Protein AF-0000000084923982 (afdb_homodimer)

pLDDT: mean 96.02, std 6.89, range [36.91, 98.88]

InterPro domains:
  IPR001077 O-methyltransferase, C-terminal domain [PF00891] (127-311)
  IPR012967 Caffeic acid 3-O-methyltransferase-like, dimerisation domain [PF08100] (12-88)
  IPR016461 O-methyltransferase-like [PIRSF005739] (8-315)
  IPR016461 O-methyltransferase-like [PS51683] (12-332)
  IPR029063 S-adenosyl-L-methionine-dependent methyltransferase superfamily [G3DSA:3.40.50.150] (90-318)
  IPR029063 S-adenosyl-L-methionine-dependent methyltransferase superfamily [SSF53335] (96-322)
  IPR036388 Winged helix-like DNA-binding domain superfamily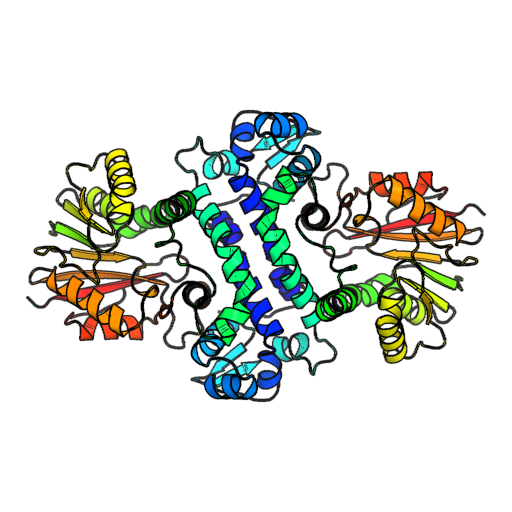 [G3DSA:1.10.10.10] (3-84)
  IPR036390 Winged helix DNA-binding domain superfamily [SSF46785] (10-88)

Nearest PDB structures (foldseek):
  7clf-assembly1_A  TM=9.119E-01  e=8.854E-27  Serratia marcescens
  2r3s-assembly1_B  TM=8.444E-01  e=5.922E-26  Nostoc punctiforme PCC 73102
  2r3s-assembly1_A  TM=8.348E-01  e=1.136E-25  Nostoc punctiforme PCC 73102
  7wdq-assembly2_D  TM=8.589E-01  e=1.491E-25  Nisaea denitrificans DSM 18348
  7wdq-assembly1_C  TM=7.984E-01  e=1.019E-25  Nisaea denitrificans DSM 18348

Radius of gyration: 28.27 Å; Cα contacts (8 Å, |Δi|>4): 1424; chains: 2; bounding box: 59×89×59 Å

Foldseek 3Di:
DPPDDDDPVNVVCVVPVCPLLVLLLVCLVLLLQQVQLVHKAALVVSCVVSVHDSVVSQVSQVSCVVVVQWPDDPRIIHGDPVCSQARHPVHPLHLSLLSNLVVVLVVLVVCLVVLVVVLAAPDAALCPDPDPSSNSSVLVNVVSVCVVFQLPVLLVDDPPPFAEEEAEQCQLVNNVLSNCVNPVRHAYEYEEAPVRQVSNCVSCVVSVNNVRYYYDHDDQQPDQDAADGQEYEAAADQQLDALVSSLSNLLSSQRRHDAFHKYKHKHLAAAPVLPDDPQQNVVQSSSSNHHGHGHHYHPVSVQVSNVVSQWPPWDWDPDDDPSNMTMIMTTHHD/DPPDDDDPVNVVCVVPVCPLLVLLLVCLVLLLQQVQLVHKAALVRSCVVSVHDSVVSQVSQVSCVVVVQWPDDPRIIHGDPVCSAARHPVHPLHLSLLSNLVVVLVVLVVCLVVLVVVLAAPDAALCPDPPPSSNSSVLVNVVSVCVVFQLPVLLVDDPPPFAEEEAEQCQLCNNVLSNCVNPVRHAYEYEEAPVRQVSNCVSCVVSPCNVRYYYDHDDLQPDQDAADGQEYEAAADQQLDALVSSLSNLLSSQRRHDAFHKYKHKHLAAAPVLPDDPQQNVVQSSSSNHHGHGHHYHPVSVQVSNVVSAWPPWDWDPDDDPSNMTMIMTTHHD

Solvent-accessible surface area (backbone atoms only — not comparable to full-atom values): 33152 Å² total; per-residue (Å²): 129,82,77,69,80,84,46,73,69,56,52,52,46,44,44,54,50,38,57,62,21,34,52,52,33,23,40,52,74,64,46,59,36,40,68,21,50,77,40,70,37,35,41,59,56,51,13,63,77,65,72,32,24,44,67,20,45,37,45,49,51,24,27,35,24,36,68,49,40,26,44,71,60,86,72,28,32,25,34,25,72,67,32,27,44,33,48,6,80,88,30,92,60,38,40,46,33,36,38,47,35,40,49,67,45,41,70,32,46,74,40,37,43,58,15,25,43,64,43,30,45,69,38,75,40,54,92,73,47,87,48,65,68,54,34,48,19,41,44,47,12,51,40,46,54,40,64,74,42,36,77,72,50,43,81,74,53,89,60,83,90,45,46,32,33,35,23,52,59,32,54,35,27,57,59,52,51,43,47,31,71,75,31,84,70,31,31,30,34,28,31,25,47,64,88,37,46,66,54,18,55,53,46,33,44,75,72,70,33,59,90,41,44,45,78,44,69,41,46,75,89,81,40,87,69,75,66,75,19,39,29,35,40,33,60,71,56,58,39,61,36,30,71,72,56,35,49,53,47,46,36,51,51,50,65,14,35,34,75,55,9,38,42,39,40,33,37,41,34,16,41,81,84,42,39,19,45,49,52,15,21,48,45,21,50,56,21,32,25,36,22,78,51,15,29,50,46,24,53,63,54,51,47,50,51,45,41,74,48,57,33,38,84,63,43,69,56,98,61,92,49,72,66,43,28,40,40,38,33,27,29,36,65,112,128,82,76,68,77,84,46,73,69,59,52,52,45,46,43,53,50,41,57,62,21,34,50,50,34,23,41,50,75,65,47,59,37,40,68,20,51,79,40,70,37,34,41,60,57,50,15,63,76,64,70,34,24,45,68,20,44,36,46,50,50,23,27,35,24,35,68,48,40,26,45,70,59,87,73,28,34,27,36,25,71,66,34,28,42,32,49,8,77,86,30,95,60,40,42,47,34,38,39,48,34,39,50,67,46,42,70,33,45,74,39,37,42,58,14,24,43,65,42,30,45,68,39,76,40,55,93,73,47,88,49,64,67,54,34,49,20,42,45,47,12,52,41,47,55,42,65,72,40,37,77,73,50,44,80,74,55,88,60,83,90,45,44,33,33,35,23,53,58,32,54,36,26,55,58,51,51,44,47,30,70,74,31,84,70,32,31,29,35,28,34,25,48,63,88,38,47,67,55,18,54,53,46,34,44,76,71,70,34,61,90,39,44,45,78,47,68,41,47,74,89,80,38,86,71,73,65,74,18,40,30,35,42,34,60,71,55,58,40,61,36,30,72,70,57,36,49,52,47,47,37,52,51,50,67,17,34,34,74,54,10,38,41,40,39,33,38,41,34,17,41,81,82,41,39,19,46,48,52,16,22,49,46,21,49,53,21,31,24,36,23,76,51,16,29,50,44,24,52,61,56,51,48,50,52,45,41,74,47,57,34,39,82,64,42,70,56,98,60,91,50,71,66,43,28,40,39,38,33,26,28,37,66,112

Organism: Geobacter metallireducens (strain ATCC 53774 / DSM 7210 / GS-15) (NCBI:txid269799)

Sequence (668 aa):
MEEKTWTPAELLQLSGGYWSACALHAAVALDVVTPLAGEALTAAEVAGRLAVDVRGVAMLLDALAAMALVHKREDRYEAAPFAARYLAKSSPEYLGYIIMHHHHLMAGWSQLDEAVRRGAPVRESASHGDDEGARENFLMGMFNLAMQSAPKVVPLIDLTGRKRLLDLGGGPGTWAIHFCLQNPGLDAIVYDLPTTRRFAEETVARFGLADRVGFVAGDFLENDTPKGFDVVWLSHILHAYGPDQCAVILEKAVRALEPGGLLLVQEFVLDDTRSGPLFPALFSLNMLVGTTAGQSYSEGELSSMMAAAGLRDVRRLPLELPNGAGIIAGTVRQMEEKTWTPAELLQLSGGYWSACALHAAVALDVVTPLAGEALTAAEVAGRLAVDVRGVAMLLDALAAMALVHKREDRYEAAPFAARYLAKSSPEYLGYIIMHHHHLMAGWSQLDEAVRRGAPVRESASHGDDEGARENFLMGMFNLAMQSAPKVVPLIDLTGRKRLLDLGGGPGTWAIHFCLQNPGLDAIVYDLPTTRRFAEETVARFGLADRVGFVAGDFLENDTPKGFDVVWLSHILHAYGPDQCAVILEKAVRALEPGGLLLVQEFVLDDTRSGPLFPALFSLNMLVGTTAGQSYSEGELSSMMAAAGLRDVRRLPLELPNGAGIIAGTVRQ

Secondary structure (DSSP, 8-state):
-------HHHHHHHHHTHHHHHHHHHHHHTT-HHHHHHS-EEHHHHHHHHT--HHHHHHHHHHHHHTTSEEEETTEEEE-HHHHHHH-TTSTT--HHHHHHHHHHHHHHTTHHHHHHHTS-SS--TTT-S-HHHHHHHHHHHHHHHHHHHHHHGGGS--TT--EEEEET-TT-HHHHHHHHH-TT-EEEEEE-GGGHHHHHHHHHHTT-TTTEEEEE--TTTSPPP--EEEEEEES-GGGS-HHHHHHHHHHHHHHEEEEEEEEEEEEEEPTTSS-SHHHHHHHHHHHHH-SS---EEHHHHHHHHHHTTEEEEEE-----GGGEEEEEEEE--/-------HHHHHHHHHTHHHHHHHHHHHHTT-HHHHHHS-EEHHHHHHHHT--HHHHHHHHHHHHHTTSEEEETTEEEE-HHHHHHH-TTSTT--HHHHHHHHHHHHHHTTHHHHHHHTS-SS--TTT-S-HHHHHHHHHHHHHHHHHHHHHHGGGS--TT--EEEEET-TT-HHHHHHHHH-TT-EEEEEE-GGGHHHHHHHHHHTT-TTTEEEEE--TTTSPPP--EEEEEEES-GGGS-HHHHHHHHHHHHHHEEEEEEEEEEEEEEPTTSS-SHHHHHHHHHHHHH-SS---EEHHHHHHHHHHTTEEEEEE-----GGGEEEEEEEE--

Structure (mmCIF, N/CA/C/O backbone):
data_AF-0000000084923982-model_v1
#
loop_
_entity.id
_entity.type
_entity.pdbx_description
1 polymer 'Helix-turn-helix SAM-dependent methyltransferase'
#
loop_
_atom_site.group_PDB
_atom_site.id
_atom_site.type_symbol
_atom_site.label_atom_id
_atom_site.label_alt_id
_atom_site.label_comp_id
_atom_site.label_asym_id
_atom_site.label_entity_id
_atom_site.label_seq_id
_atom_site.pdbx_PDB_ins_code
_atom_site.Cartn_x
_atom_site.Cartn_y
_atom_site.Cartn_z
_atom_site.occupancy
_atom_site.B_iso_or_equiv
_atom_site.auth_seq_id
_atom_site.auth_comp_id
_atom_site.auth_asym_id
_atom_site.auth_atom_id
_atom_site.pdbx_PDB_model_num
ATOM 1 N N . MET A 1 1 ? 15.555 1.567 21 1 36.91 1 MET A N 1
ATOM 2 C CA . MET A 1 1 ? 14.586 0.755 20.25 1 36.91 1 MET A CA 1
ATOM 3 C C . MET A 1 1 ? 15.305 -0.193 19.297 1 36.91 1 MET A C 1
ATOM 5 O O . MET A 1 1 ? 16.203 0.219 18.562 1 36.91 1 MET A O 1
ATOM 9 N N . GLU A 1 2 ? 15.273 -1.384 19.422 1 48.28 2 GLU A N 1
ATOM 10 C CA . GLU A 1 2 ? 16 -2.43 18.703 1 48.28 2 GLU A CA 1
ATOM 11 C C . GLU A 1 2 ? 15.828 -2.299 17.203 1 48.28 2 GLU A C 1
ATOM 13 O O . GLU A 1 2 ? 14.719 -2.07 16.719 1 48.28 2 GLU A O 1
ATOM 18 N N . GLU A 1 3 ? 16.844 -1.963 16.5 1 65.19 3 GLU A N 1
ATOM 19 C CA . GLU A 1 3 ? 16.891 -1.864 15.047 1 65.19 3 GLU A CA 1
ATOM 20 C C . GLU A 1 3 ? 16.156 -3.027 14.391 1 65.19 3 GLU A C 1
ATOM 22 O O . GLU A 1 3 ? 16.344 -4.184 14.773 1 65.19 3 GLU A O 1
ATOM 27 N N . LYS A 1 4 ? 15.047 -2.672 13.688 1 81.56 4 LYS A N 1
ATOM 28 C CA . LYS A 1 4 ? 14.281 -3.697 12.977 1 81.56 4 LYS A CA 1
ATOM 29 C C . LYS A 1 4 ? 15.203 -4.586 12.141 1 81.56 4 LYS A C 1
ATOM 31 O O . LYS A 1 4 ? 16.094 -4.086 11.445 1 81.56 4 LYS A O 1
ATOM 36 N N . THR A 1 5 ? 15.125 -5.855 12.359 1 89.94 5 THR A N 1
ATOM 37 C CA . THR A 1 5 ? 15.828 -6.828 11.539 1 89.94 5 THR A CA 1
ATOM 38 C C . THR A 1 5 ? 14.883 -7.453 10.508 1 89.94 5 THR A C 1
ATOM 40 O O . THR A 1 5 ? 13.914 -8.117 10.875 1 89.94 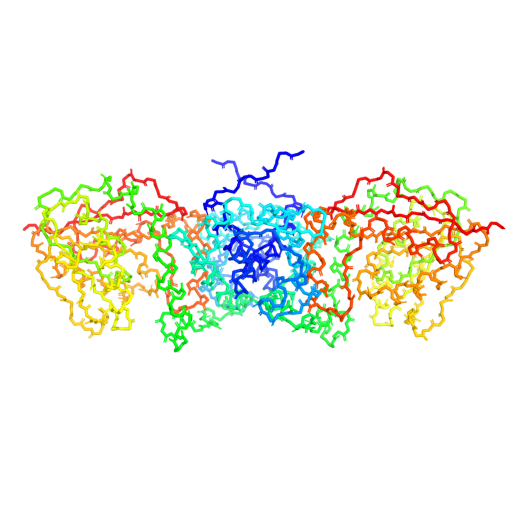5 THR A O 1
ATOM 43 N N . TRP A 1 6 ? 15.18 -7.188 9.289 1 95.88 6 TRP A N 1
ATOM 44 C CA . TRP A 1 6 ? 14.344 -7.613 8.18 1 95.88 6 TRP A CA 1
ATOM 45 C C . TRP A 1 6 ? 14.57 -9.086 7.859 1 95.88 6 TRP A C 1
ATOM 47 O O . TRP A 1 6 ? 15.68 -9.602 8.016 1 95.88 6 TRP A O 1
ATOM 57 N N . THR A 1 7 ? 13.594 -9.805 7.473 1 96.81 7 THR A N 1
ATOM 58 C CA . THR A 1 7 ? 13.656 -11.094 6.785 1 96.81 7 THR A CA 1
ATOM 59 C C . THR A 1 7 ? 13.133 -10.969 5.359 1 96.81 7 THR A C 1
ATOM 61 O O . THR A 1 7 ? 12.375 -10.047 5.047 1 96.81 7 THR A O 1
ATOM 64 N N . PRO A 1 8 ? 13.516 -11.844 4.477 1 96.69 8 PRO A N 1
ATOM 65 C CA . PRO A 1 8 ? 12.977 -11.805 3.117 1 96.69 8 PRO A CA 1
ATOM 66 C C . PRO A 1 8 ? 11.453 -11.852 3.088 1 96.69 8 PRO A C 1
ATOM 68 O O . PRO A 1 8 ? 10.82 -11.125 2.312 1 96.69 8 PRO A O 1
ATOM 71 N N . ALA A 1 9 ? 10.891 -12.656 3.967 1 94.94 9 ALA A N 1
ATOM 72 C CA . ALA A 1 9 ? 9.438 -12.766 4.035 1 94.94 9 ALA A CA 1
ATOM 73 C C . ALA A 1 9 ? 8.805 -11.438 4.414 1 94.94 9 ALA A C 1
ATOM 75 O O . ALA A 1 9 ? 7.797 -11.031 3.82 1 94.94 9 ALA A O 1
ATOM 76 N N . GLU A 1 10 ? 9.359 -10.734 5.422 1 96.38 10 GLU A N 1
ATOM 77 C CA . GLU A 1 10 ? 8.859 -9.438 5.844 1 96.38 10 GLU A CA 1
ATOM 78 C C . GLU A 1 10 ? 9.008 -8.398 4.73 1 96.38 10 GLU A C 1
ATOM 80 O O . GLU A 1 10 ? 8.133 -7.547 4.551 1 96.38 10 GLU A O 1
ATOM 85 N N . LEU A 1 11 ? 10.148 -8.414 3.969 1 97.94 11 LEU A N 1
ATOM 86 C CA . LEU A 1 11 ? 10.391 -7.492 2.867 1 97.94 11 LEU A CA 1
ATOM 87 C C . LEU A 1 11 ? 9.359 -7.68 1.761 1 97.94 11 LEU A C 1
ATOM 89 O O . LEU A 1 11 ? 8.82 -6.703 1.232 1 97.94 11 LEU A O 1
ATOM 93 N N . LEU A 1 12 ? 9.078 -8.938 1.448 1 97 12 LEU A N 1
ATOM 94 C CA . LEU A 1 12 ? 8.117 -9.234 0.392 1 97 12 LEU A CA 1
ATOM 95 C C . LEU A 1 12 ? 6.703 -8.867 0.827 1 97 12 LEU A C 1
ATOM 97 O O . LEU A 1 12 ? 5.898 -8.406 0.015 1 97 12 LEU A O 1
ATOM 101 N N . GLN A 1 13 ? 6.438 -9.078 2.119 1 95.88 13 GLN A N 1
ATOM 102 C CA . GLN A 1 13 ? 5.156 -8.641 2.668 1 95.88 13 GLN A CA 1
ATOM 103 C C . GLN A 1 13 ? 5 -7.125 2.561 1 95.88 13 GLN A C 1
ATOM 105 O O . GLN A 1 13 ? 3.928 -6.633 2.205 1 95.88 13 GLN A O 1
ATOM 110 N N . LEU A 1 14 ? 6.047 -6.391 2.869 1 97.25 14 LEU A N 1
ATOM 111 C CA . LEU A 1 14 ? 6.031 -4.938 2.721 1 97.25 14 LEU A CA 1
ATOM 112 C C . LEU A 1 14 ? 5.793 -4.543 1.267 1 97.25 14 LEU A C 1
ATOM 114 O O . LEU A 1 14 ? 4.953 -3.686 0.981 1 97.25 14 LEU A O 1
ATOM 118 N N . SER A 1 15 ? 6.445 -5.176 0.346 1 97.94 15 SER A N 1
ATOM 119 C CA . SER A 1 15 ? 6.422 -4.82 -1.07 1 97.94 15 SER A CA 1
ATOM 120 C C . SER A 1 15 ? 5.02 -4.984 -1.654 1 97.94 15 SER A C 1
ATOM 122 O O . SER A 1 15 ? 4.582 -4.168 -2.467 1 97.94 15 SER A O 1
ATOM 124 N N . GLY A 1 16 ? 4.344 -6.027 -1.246 1 96.31 16 GLY A N 1
ATOM 125 C CA . GLY A 1 16 ? 3.043 -6.34 -1.815 1 96.31 16 GLY A CA 1
ATOM 126 C C . GLY A 1 16 ? 1.891 -6.016 -0.883 1 96.31 16 GLY A C 1
ATOM 127 O O . GLY A 1 16 ? 0.728 -6.242 -1.223 1 96.31 16 GLY A O 1
ATOM 128 N N . GLY A 1 17 ? 2.189 -5.445 0.259 1 93.69 17 GLY A N 1
ATOM 129 C CA . GLY A 1 17 ? 1.208 -5.305 1.322 1 93.69 17 GLY A CA 1
ATOM 130 C C . GLY A 1 17 ? 0.136 -4.277 1.011 1 93.69 17 GLY A C 1
ATOM 131 O O . GLY A 1 17 ? -0.875 -4.195 1.711 1 93.69 17 GLY A O 1
ATOM 132 N N . TYR A 1 18 ? 0.293 -3.535 -0.108 1 97.25 18 TYR A N 1
ATOM 133 C CA . TYR A 1 18 ? -0.659 -2.49 -0.468 1 97.25 18 TYR A CA 1
ATOM 134 C C . TYR A 1 18 ? -1.96 -3.094 -0.984 1 97.25 18 TYR A C 1
ATOM 136 O O . TYR A 1 18 ? -2.969 -2.396 -1.109 1 97.25 18 TYR A O 1
ATOM 144 N N . TRP A 1 19 ? -2.057 -4.387 -1.246 1 98.19 19 TRP A N 1
ATOM 145 C CA . TRP A 1 19 ? -3.266 -5.035 -1.745 1 98.19 19 TRP A CA 1
ATOM 146 C C . TRP A 1 19 ? -4.43 -4.836 -0.78 1 98.19 19 TRP A C 1
ATOM 148 O O . TRP A 1 19 ? -5.547 -4.52 -1.2 1 98.19 19 TRP A O 1
ATOM 158 N N . SER A 1 20 ? -4.195 -4.996 0.532 1 98.38 20 SER A N 1
ATOM 159 C CA . SER A 1 20 ? -5.242 -4.812 1.528 1 98.38 20 SER A CA 1
ATOM 160 C C . SER A 1 20 ? -5.727 -3.367 1.563 1 98.38 20 SER A C 1
ATOM 162 O O . SER A 1 20 ? -6.918 -3.109 1.752 1 98.38 20 SER A O 1
ATOM 164 N N . ALA A 1 21 ? -4.762 -2.443 1.398 1 98.44 21 ALA A N 1
ATOM 165 C CA . ALA A 1 21 ? -5.133 -1.033 1.349 1 98.44 21 ALA A CA 1
ATOM 166 C C . ALA A 1 21 ? -6.059 -0.751 0.169 1 98.44 21 ALA A C 1
ATOM 168 O O . ALA A 1 21 ? -7.078 -0.073 0.319 1 98.44 21 ALA A O 1
ATOM 169 N N . CYS A 1 22 ? -5.734 -1.292 -0.975 1 98.62 22 CYS A N 1
ATOM 170 C CA . CYS A 1 22 ? -6.527 -1.068 -2.176 1 98.62 22 CYS A CA 1
ATOM 171 C C . CYS A 1 22 ? -7.91 -1.695 -2.041 1 98.62 22 CYS A C 1
ATOM 173 O O . CYS A 1 22 ? -8.898 -1.147 -2.535 1 98.62 22 CYS A O 1
ATOM 175 N N . ALA A 1 23 ? -7.973 -2.848 -1.378 1 98.81 23 ALA A N 1
ATOM 176 C CA . ALA A 1 23 ? -9.273 -3.459 -1.125 1 98.81 23 ALA A CA 1
ATOM 177 C C . ALA A 1 23 ? -10.141 -2.562 -0.248 1 98.81 23 ALA A C 1
ATOM 179 O O . ALA A 1 23 ? -11.328 -2.375 -0.523 1 98.81 23 ALA A O 1
ATOM 180 N N . LEU A 1 24 ? -9.562 -1.998 0.763 1 98.81 24 LEU A N 1
ATOM 181 C CA . LEU A 1 24 ? -10.266 -1.062 1.634 1 98.81 24 LEU A CA 1
ATOM 182 C C . LEU A 1 24 ? -10.695 0.181 0.861 1 98.81 24 LEU A C 1
ATOM 184 O O . LEU A 1 24 ? -11.836 0.635 0.992 1 98.81 24 LEU A O 1
ATOM 188 N N . HIS A 1 25 ? -9.773 0.732 0.059 1 98.75 25 HIS A N 1
ATOM 189 C CA . HIS A 1 25 ? -10.102 1.882 -0.775 1 98.75 25 HIS A CA 1
ATOM 190 C C . HIS A 1 25 ? -11.305 1.585 -1.671 1 98.75 25 HIS A C 1
ATOM 192 O O . HIS A 1 25 ? -12.219 2.398 -1.773 1 98.75 25 HIS A O 1
ATOM 198 N N . ALA A 1 26 ? -11.289 0.45 -2.299 1 98.81 26 ALA A N 1
ATOM 199 C CA . ALA A 1 26 ? -12.359 0.07 -3.211 1 98.81 26 ALA A CA 1
ATOM 200 C C . ALA A 1 26 ? -13.688 -0.078 -2.465 1 98.81 26 ALA A C 1
ATOM 202 O O . ALA A 1 26 ? -14.734 0.32 -2.971 1 98.81 26 ALA A O 1
ATOM 203 N N . ALA A 1 27 ? -13.641 -0.683 -1.277 1 98.88 27 ALA A N 1
ATOM 204 C CA . ALA A 1 27 ? -14.844 -0.851 -0.461 1 98.88 27 ALA A CA 1
ATOM 205 C C . ALA A 1 27 ? -15.492 0.496 -0.163 1 98.88 27 ALA A C 1
ATOM 207 O O . ALA A 1 27 ? -16.719 0.627 -0.234 1 98.88 27 ALA A O 1
ATOM 208 N N . VAL A 1 28 ? -14.703 1.492 0.163 1 98.75 28 VAL A N 1
ATOM 209 C CA . VAL A 1 28 ? -15.203 2.82 0.503 1 98.75 28 VAL A CA 1
ATOM 210 C C . VAL A 1 28 ? -15.656 3.543 -0.765 1 98.75 28 VAL A C 1
ATOM 212 O O . VAL A 1 28 ? -16.719 4.164 -0.788 1 98.75 28 VAL A O 1
ATOM 215 N N . ALA A 1 29 ? -14.859 3.449 -1.827 1 98.44 29 ALA A N 1
ATOM 216 C CA . ALA A 1 29 ? -15.18 4.098 -3.096 1 98.44 29 ALA A CA 1
ATOM 217 C C . ALA A 1 29 ? -16.531 3.625 -3.627 1 98.44 29 ALA A C 1
ATOM 219 O O . ALA A 1 29 ? -17.312 4.422 -4.156 1 98.44 29 ALA A O 1
ATOM 220 N N . LEU A 1 30 ? -16.812 2.344 -3.467 1 98.62 30 LEU A N 1
ATOM 221 C CA . LEU A 1 30 ? -18.047 1.759 -3.994 1 98.62 30 LEU A CA 1
ATOM 222 C C . LEU A 1 30 ? -19.156 1.779 -2.943 1 98.62 30 LEU A C 1
ATOM 224 O O . LEU A 1 30 ? -20.297 1.413 -3.232 1 98.62 30 LEU A O 1
ATOM 228 N N . ASP A 1 31 ? -18.812 2.162 -1.706 1 98.44 31 ASP A N 1
ATOM 229 C CA . ASP A 1 31 ? -19.734 2.266 -0.585 1 98.44 31 ASP A CA 1
ATOM 230 C C . ASP A 1 31 ? -20.406 0.925 -0.309 1 98.44 31 ASP A C 1
ATOM 232 O O . ASP A 1 31 ? -21.625 0.867 -0.116 1 98.44 31 ASP A O 1
ATOM 236 N N . VAL A 1 32 ? -19.656 -0.164 -0.264 1 98.31 32 VAL A N 1
ATOM 237 C CA . VAL A 1 32 ? -20.234 -1.495 -0.143 1 98.31 32 VAL A CA 1
ATOM 238 C C . VAL A 1 32 ? -20.672 -1.742 1.302 1 98.31 32 VAL A C 1
ATOM 240 O O . VAL A 1 32 ? -21.5 -2.615 1.569 1 98.31 32 VAL A O 1
ATOM 243 N N . VAL A 1 33 ? -20.141 -1.005 2.295 1 98.62 33 VAL A N 1
ATOM 244 C CA . VAL A 1 33 ? -20.375 -1.313 3.703 1 98.62 33 VAL A CA 1
ATOM 245 C C . VAL A 1 33 ? -21.719 -0.749 4.141 1 98.62 33 VAL A C 1
ATOM 247 O O . VAL A 1 33 ? -22.406 -1.336 4.984 1 98.62 33 VAL A O 1
ATOM 250 N N . THR A 1 34 ? -22.172 0.401 3.541 1 98.56 34 THR A N 1
ATOM 251 C CA . THR A 1 34 ? -23.391 1.077 3.965 1 98.56 34 THR A CA 1
ATOM 252 C C . THR A 1 34 ? -24.594 0.136 3.877 1 98.56 34 THR A C 1
ATOM 254 O O . THR A 1 34 ? -25.312 -0.058 4.859 1 98.56 34 THR A O 1
ATOM 257 N N . PRO A 1 35 ? -24.828 -0.567 2.734 1 98.25 35 PRO A N 1
ATOM 258 C CA . PRO A 1 35 ? -25.969 -1.481 2.699 1 98.25 35 PRO A CA 1
ATOM 259 C C . PRO A 1 35 ? -25.812 -2.664 3.65 1 98.25 35 PRO A C 1
ATOM 261 O O . PRO A 1 35 ? -26.812 -3.213 4.133 1 98.25 35 PRO A O 1
ATOM 264 N N . LEU A 1 36 ? -24.594 -3.066 4 1 98.56 36 LEU A N 1
ATOM 265 C CA . LEU A 1 36 ? -24.328 -4.238 4.824 1 98.56 36 LEU A CA 1
ATOM 266 C C . LEU A 1 36 ? -24.453 -3.9 6.309 1 98.56 36 LEU A C 1
ATOM 268 O O . LEU A 1 36 ? -24.5 -4.801 7.148 1 98.56 36 LEU A O 1
ATOM 272 N N . ALA A 1 37 ? -24.391 -2.625 6.645 1 97.56 37 ALA A N 1
ATOM 273 C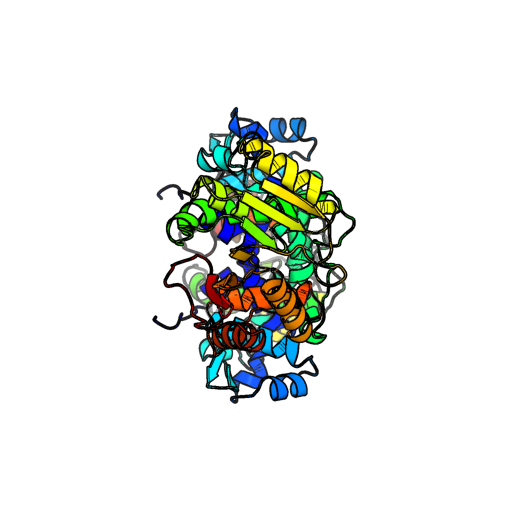 CA . ALA A 1 37 ? -24.5 -2.191 8.039 1 97.56 37 ALA A CA 1
ATOM 274 C C . ALA A 1 37 ? -25.891 -2.443 8.594 1 97.56 37 ALA A C 1
ATOM 276 O O . ALA A 1 37 ? -26.062 -2.611 9.805 1 97.56 37 ALA A O 1
ATOM 277 N N . GLY A 1 38 ? -26.875 -2.592 7.754 1 92.94 38 GLY A N 1
ATOM 278 C CA . GLY A 1 38 ? -28.25 -2.711 8.195 1 92.94 38 GLY A CA 1
ATOM 279 C C . GLY A 1 38 ? -28.812 -4.117 8.055 1 92.94 38 GLY A C 1
ATOM 280 O O . GLY A 1 38 ? -29.797 -4.469 8.703 1 92.94 38 GLY A O 1
ATOM 281 N N . GLU A 1 39 ? -28.25 -4.875 7.211 1 95.69 39 GLU A N 1
ATOM 282 C CA . GLU A 1 39 ? -28.797 -6.203 6.941 1 95.69 39 GLU A CA 1
ATOM 283 C C . GLU A 1 39 ? -27.75 -7.094 6.266 1 95.69 39 GLU A C 1
ATOM 285 O O . GLU A 1 39 ? -26.781 -6.602 5.691 1 95.69 39 GLU A O 1
ATOM 290 N N . ALA A 1 40 ? -27.953 -8.367 6.406 1 98.25 40 ALA A N 1
ATOM 291 C CA . ALA A 1 40 ? -27.156 -9.359 5.688 1 98.25 40 ALA A CA 1
ATOM 292 C C . ALA A 1 40 ? -27.641 -9.508 4.246 1 98.25 40 ALA A C 1
ATOM 294 O O . ALA A 1 40 ? -28.828 -9.656 3.996 1 98.25 40 ALA A O 1
ATOM 295 N N . LEU A 1 41 ? -26.75 -9.398 3.295 1 98.75 41 LEU A N 1
ATOM 296 C CA . LEU A 1 41 ? -27.094 -9.453 1.879 1 98.75 41 LEU A CA 1
ATOM 297 C C . LEU A 1 41 ? -26.203 -10.43 1.131 1 98.75 41 LEU A C 1
ATOM 299 O O . LEU A 1 41 ? -25.062 -10.695 1.557 1 98.75 41 LEU A O 1
ATOM 303 N N . THR A 1 42 ? -26.719 -10.984 0.028 1 98.56 42 THR A N 1
ATOM 304 C CA . THR A 1 42 ? -25.875 -11.742 -0.898 1 98.56 42 THR A CA 1
ATOM 305 C C . THR A 1 42 ? -25.078 -10.805 -1.788 1 98.56 42 THR A C 1
ATOM 307 O O . THR A 1 42 ? -25.375 -9.609 -1.874 1 98.56 42 THR A O 1
ATOM 310 N N . ALA A 1 43 ? -24.062 -11.352 -2.41 1 98.38 43 ALA A N 1
ATOM 311 C CA . ALA A 1 43 ? -23.281 -10.562 -3.359 1 98.38 43 ALA A CA 1
ATOM 312 C C . ALA A 1 43 ? -24.172 -10.016 -4.473 1 98.38 43 ALA A C 1
ATOM 314 O O . ALA A 1 43 ? -24.016 -8.867 -4.895 1 98.38 43 ALA A O 1
ATOM 315 N N . ALA A 1 44 ? -25.078 -10.812 -4.934 1 98.62 44 ALA A N 1
ATOM 316 C CA . ALA A 1 44 ? -25.984 -10.406 -6.004 1 98.62 44 ALA A CA 1
ATOM 317 C C . ALA A 1 44 ? -26.859 -9.234 -5.562 1 98.62 44 ALA A C 1
ATOM 319 O O . ALA A 1 44 ? -27.109 -8.312 -6.34 1 98.62 44 ALA A O 1
ATOM 320 N N . GLU A 1 45 ? -27.359 -9.273 -4.344 1 98.69 45 GLU A N 1
ATOM 321 C CA . GLU A 1 45 ? -28.172 -8.188 -3.812 1 98.69 45 GLU A CA 1
ATOM 322 C C . GLU A 1 45 ? -27.375 -6.902 -3.678 1 98.69 45 GLU A C 1
ATOM 324 O O . GLU A 1 45 ? -27.859 -5.82 -4.012 1 98.69 45 GLU A O 1
ATOM 329 N N . VAL A 1 46 ? -26.156 -7.008 -3.184 1 98.62 46 VAL A N 1
ATOM 330 C CA . VAL A 1 46 ? -25.281 -5.848 -3.078 1 98.62 46 VAL A CA 1
ATOM 331 C C . VAL A 1 46 ? -25.016 -5.273 -4.469 1 98.62 46 VAL A C 1
ATOM 333 O O . VAL A 1 46 ? -25.094 -4.062 -4.672 1 98.62 46 VAL A O 1
ATOM 336 N N . ALA A 1 47 ? -24.688 -6.152 -5.449 1 98.62 47 ALA A N 1
ATOM 337 C CA . ALA A 1 47 ? -24.422 -5.746 -6.828 1 98.62 47 ALA A CA 1
ATOM 338 C C . ALA A 1 47 ? -25.609 -4.984 -7.414 1 98.62 47 ALA A C 1
ATOM 340 O O . ALA A 1 47 ? -25.422 -3.98 -8.109 1 98.62 47 ALA A O 1
ATOM 341 N N . GLY A 1 48 ? -26.781 -5.488 -7.203 1 98.31 48 GLY A N 1
ATOM 342 C CA . GLY A 1 48 ? -27.984 -4.828 -7.684 1 98.31 48 GLY A CA 1
ATOM 343 C C . GLY A 1 48 ? -28.188 -3.445 -7.09 1 98.31 48 GLY A C 1
ATOM 344 O O . GLY A 1 48 ? -28.5 -2.494 -7.809 1 98.31 48 GLY A O 1
ATOM 345 N N . ARG A 1 49 ? -27.953 -3.25 -5.824 1 97.5 49 ARG A N 1
ATOM 346 C CA . ARG A 1 49 ? -28.172 -1.99 -5.121 1 97.5 49 ARG A CA 1
ATOM 347 C C . ARG A 1 49 ? -27.156 -0.941 -5.562 1 97.5 49 ARG A C 1
ATOM 349 O O . ARG A 1 49 ? -27.484 0.244 -5.656 1 97.5 49 ARG A O 1
ATOM 356 N N . LEU A 1 50 ? -25.953 -1.424 -5.812 1 97.69 50 LEU A N 1
ATOM 357 C CA . LEU A 1 50 ? -24.875 -0.488 -6.098 1 97.69 50 LEU A CA 1
ATOM 358 C C . LEU A 1 50 ? -24.656 -0.364 -7.602 1 97.69 50 LEU A C 1
ATOM 360 O O . LEU A 1 50 ? -23.828 0.443 -8.047 1 97.69 50 LEU A O 1
ATOM 364 N N . ALA A 1 51 ? -25.391 -1.18 -8.406 1 98 51 ALA A N 1
ATOM 365 C CA . ALA A 1 51 ? -25.234 -1.201 -9.859 1 98 51 ALA A CA 1
ATOM 366 C C . ALA A 1 51 ? -23.797 -1.536 -10.258 1 98 51 ALA A C 1
ATOM 368 O O . ALA A 1 51 ? -23.188 -0.813 -11.039 1 98 51 ALA A O 1
ATOM 369 N N . VAL A 1 52 ? -23.234 -2.572 -9.688 1 98.12 52 VAL A N 1
ATOM 370 C CA . VAL A 1 52 ? -21.891 -3.057 -9.992 1 98.12 52 VAL A CA 1
ATOM 371 C C . VAL A 1 52 ? -21.953 -4.535 -10.375 1 98.12 52 VAL A C 1
ATOM 373 O O . VAL A 1 52 ? -23 -5.164 -10.273 1 98.12 52 VAL A O 1
ATOM 376 N N . ASP A 1 53 ? -20.859 -5.035 -10.93 1 98.56 53 ASP A N 1
ATOM 377 C CA . ASP A 1 53 ? -20.766 -6.414 -11.398 1 98.56 53 ASP A CA 1
ATOM 378 C C . ASP A 1 53 ? -20.766 -7.395 -10.227 1 98.56 53 ASP A C 1
ATOM 380 O O . ASP A 1 53 ? -20.094 -7.168 -9.219 1 98.56 53 ASP A O 1
ATOM 384 N N . VAL A 1 54 ? -21.547 -8.445 -10.359 1 98.44 54 VAL A N 1
ATOM 385 C CA . VAL A 1 54 ? -21.719 -9.414 -9.281 1 98.44 54 VAL A CA 1
ATOM 386 C C . VAL A 1 54 ? -20.391 -10.141 -9.016 1 98.44 54 VAL A C 1
ATOM 388 O O . VAL A 1 54 ? -20.047 -10.414 -7.867 1 98.44 54 VAL A O 1
ATOM 391 N N . ARG A 1 55 ? -19.578 -10.516 -10.039 1 97.69 55 ARG A N 1
ATOM 392 C CA . ARG A 1 55 ? -18.297 -11.195 -9.883 1 97.69 55 ARG A CA 1
ATOM 393 C C . ARG A 1 55 ? -17.328 -10.328 -9.086 1 97.69 55 ARG A C 1
ATOM 395 O O . ARG A 1 55 ? -16.719 -10.805 -8.125 1 97.69 55 ARG A O 1
ATOM 402 N N . GLY A 1 56 ? -17.25 -9.062 -9.539 1 98.44 56 GLY A N 1
ATOM 403 C CA . GLY A 1 56 ? -16.344 -8.133 -8.883 1 98.44 56 GLY A CA 1
ATOM 404 C C . GLY A 1 56 ? -16.688 -7.898 -7.422 1 98.44 56 GLY A C 1
ATOM 405 O O . GLY A 1 56 ? -15.805 -7.973 -6.555 1 98.44 56 GLY A O 1
ATOM 406 N N . VAL A 1 57 ? -17.938 -7.652 -7.121 1 98.62 57 VAL A N 1
ATOM 407 C CA . VAL A 1 57 ? -18.312 -7.301 -5.754 1 98.62 57 VAL A CA 1
ATOM 408 C C . VAL A 1 57 ? -18.219 -8.539 -4.863 1 98.62 57 VAL A C 1
ATOM 410 O O . VAL A 1 57 ? -17.844 -8.445 -3.688 1 98.62 57 VAL A O 1
ATOM 413 N N . ALA A 1 58 ? -18.531 -9.75 -5.387 1 98.44 58 ALA A N 1
ATOM 414 C CA . ALA A 1 58 ? -18.391 -10.977 -4.609 1 98.44 58 ALA A CA 1
ATOM 415 C C . ALA A 1 58 ? -16.938 -11.172 -4.152 1 98.44 58 ALA A C 1
ATOM 417 O O . ALA A 1 58 ? -16.688 -11.5 -2.992 1 98.44 58 ALA A O 1
ATOM 418 N N . MET A 1 59 ? -15.977 -10.984 -5.059 1 98.56 59 MET A N 1
ATOM 419 C CA . MET A 1 59 ? -14.562 -11.125 -4.727 1 98.56 59 MET A CA 1
ATOM 420 C C . MET A 1 59 ? -14.133 -10.086 -3.697 1 98.56 59 MET A C 1
ATOM 422 O O . MET A 1 59 ? -13.367 -10.391 -2.779 1 98.56 59 MET A O 1
ATOM 426 N N . LEU A 1 60 ? -14.617 -8.844 -3.855 1 98.88 60 LEU A N 1
ATOM 427 C CA . LEU A 1 60 ? -14.297 -7.797 -2.895 1 98.88 60 LEU A CA 1
ATOM 428 C C . LEU A 1 60 ? -14.852 -8.133 -1.514 1 98.88 60 LEU A C 1
ATOM 430 O O . LEU A 1 60 ? -14.148 -7.996 -0.509 1 98.88 60 LEU A O 1
ATOM 434 N N . LEU A 1 61 ? -16.094 -8.594 -1.441 1 98.81 61 LEU A N 1
ATOM 435 C CA . LEU A 1 61 ? -16.719 -8.938 -0.17 1 98.81 61 LEU A CA 1
ATOM 436 C C . LEU A 1 61 ? -15.992 -10.094 0.503 1 98.81 61 LEU A C 1
ATOM 438 O O . LEU A 1 61 ? -15.812 -10.094 1.723 1 98.81 61 LEU A O 1
ATOM 442 N N . ASP A 1 62 ? -15.562 -11.109 -0.287 1 98.62 62 ASP A N 1
ATOM 443 C CA . ASP A 1 62 ? -14.766 -12.211 0.251 1 98.62 62 ASP A CA 1
ATOM 444 C C . ASP A 1 62 ? -13.469 -11.695 0.863 1 98.62 62 ASP A C 1
ATOM 446 O O . ASP A 1 62 ? -13.078 -12.117 1.954 1 98.62 62 ASP A O 1
ATOM 450 N N . ALA A 1 63 ? -12.797 -10.789 0.166 1 98.69 63 ALA A N 1
ATOM 451 C CA . ALA A 1 63 ? -11.555 -10.211 0.673 1 98.69 63 ALA A CA 1
ATOM 452 C C . ALA A 1 63 ? -11.805 -9.422 1.957 1 98.69 63 ALA A C 1
ATOM 454 O O . ALA A 1 63 ? -11.023 -9.516 2.908 1 98.69 63 ALA A O 1
ATOM 455 N N . LEU A 1 64 ? -12.891 -8.641 1.996 1 98.75 64 LEU A N 1
ATOM 456 C CA . LEU A 1 64 ? -13.227 -7.863 3.186 1 98.75 64 LEU A CA 1
ATOM 457 C C . LEU A 1 64 ? -13.547 -8.781 4.359 1 98.75 64 LEU A C 1
ATOM 459 O O . LEU A 1 64 ? -13.258 -8.445 5.512 1 98.75 64 LEU A O 1
ATOM 463 N N . ALA A 1 65 ? -14.18 -9.922 4.031 1 98.38 65 ALA A N 1
ATOM 464 C CA . ALA A 1 65 ? -14.422 -10.914 5.074 1 98.38 65 ALA A CA 1
ATOM 465 C C . ALA A 1 65 ? -13.109 -11.469 5.621 1 98.38 65 ALA A C 1
ATOM 467 O O . ALA A 1 65 ? -12.938 -11.594 6.836 1 98.38 65 ALA A O 1
ATOM 468 N N . ALA A 1 66 ? -12.195 -11.781 4.719 1 98 66 ALA A N 1
ATOM 469 C CA . ALA A 1 66 ? -10.883 -12.258 5.129 1 98 66 ALA A CA 1
ATOM 470 C C . ALA A 1 66 ? -10.141 -11.211 5.957 1 98 66 ALA A C 1
ATOM 472 O O . ALA A 1 66 ? -9.312 -11.547 6.805 1 98 66 ALA A O 1
ATOM 473 N N . MET A 1 67 ? -10.453 -9.938 5.777 1 98.06 67 MET A N 1
ATOM 474 C CA . MET A 1 67 ? -9.836 -8.828 6.504 1 98.06 67 MET A CA 1
ATOM 475 C C . MET A 1 67 ? -10.594 -8.555 7.805 1 98.06 67 MET A C 1
ATOM 477 O O . MET A 1 67 ? -10.25 -7.621 8.531 1 98.06 67 MET A O 1
ATOM 481 N N . ALA A 1 68 ? -11.68 -9.25 8.039 1 98 68 ALA A N 1
ATOM 482 C CA . ALA A 1 68 ? -12.477 -9.164 9.258 1 98 68 ALA A CA 1
ATOM 483 C C . ALA A 1 68 ? -13.258 -7.852 9.305 1 98 68 ALA A C 1
ATOM 485 O O . ALA A 1 68 ? -13.539 -7.332 10.391 1 98 68 ALA A O 1
ATOM 486 N N . LEU A 1 69 ? -13.578 -7.273 8.156 1 98.38 69 LEU A N 1
ATOM 487 C CA . LEU A 1 69 ? -14.391 -6.062 8.086 1 98.38 69 LEU A CA 1
ATOM 488 C C . LEU A 1 69 ? -15.836 -6.402 7.758 1 98.38 69 LEU A C 1
ATOM 490 O O . LEU A 1 69 ? -16.734 -5.582 7.977 1 98.38 69 LEU A O 1
ATOM 494 N N . VAL A 1 70 ? -16 -7.605 7.207 1 97.88 70 VAL A N 1
ATOM 495 C CA . VAL A 1 70 ? -17.297 -8.172 6.859 1 97.88 70 VAL A CA 1
ATOM 496 C C . VAL A 1 70 ? -17.406 -9.586 7.414 1 97.88 70 VAL A C 1
ATOM 498 O O . VAL A 1 70 ? -16.422 -10.312 7.488 1 97.88 70 VAL A O 1
ATOM 501 N N . HIS A 1 71 ? -18.578 -9.953 7.906 1 97.5 71 HIS A N 1
ATOM 502 C CA . HIS A 1 71 ? -18.875 -11.328 8.305 1 97.5 71 HIS A CA 1
ATOM 503 C C . HIS A 1 71 ? -19.609 -12.07 7.199 1 97.5 71 HIS A C 1
ATOM 505 O O . HIS A 1 71 ? -20.594 -11.562 6.648 1 97.5 71 HIS A O 1
ATOM 511 N N . LYS A 1 72 ? -19.109 -13.211 6.922 1 97.75 72 LYS A N 1
ATOM 512 C CA . LYS A 1 72 ? -19.766 -14.055 5.93 1 97.75 72 LYS A CA 1
ATOM 513 C C . LYS A 1 72 ? -20.375 -15.297 6.574 1 97.75 72 LYS A C 1
ATOM 515 O O . LYS A 1 72 ? -19.688 -16.016 7.305 1 97.75 72 LYS A O 1
ATOM 520 N N . ARG A 1 73 ? -21.656 -15.445 6.445 1 96 73 ARG A N 1
ATOM 521 C CA . ARG A 1 73 ? -22.391 -16.656 6.828 1 96 73 ARG A CA 1
ATOM 522 C C . ARG A 1 73 ? -23.078 -17.281 5.625 1 96 73 ARG A C 1
ATOM 524 O O . ARG A 1 73 ? -24.062 -16.734 5.113 1 96 73 ARG A O 1
ATOM 531 N N . GLU A 1 74 ? -22.453 -18.391 5.211 1 93.06 74 GLU A N 1
ATOM 532 C CA . GLU A 1 74 ? -22.938 -19.016 3.98 1 93.06 74 GLU A CA 1
ATOM 533 C C . GLU A 1 74 ? -22.766 -18.094 2.783 1 93.06 74 GLU A C 1
ATOM 535 O O . GLU A 1 74 ? -21.656 -17.641 2.486 1 93.06 74 GLU A O 1
ATOM 540 N N . ASP A 1 75 ? -23.875 -17.625 2.254 1 94.62 75 ASP A N 1
ATOM 541 C CA . ASP A 1 75 ? -23.734 -16.812 1.052 1 94.62 75 ASP A CA 1
ATOM 542 C C . ASP A 1 75 ? -24.141 -15.359 1.32 1 94.62 75 ASP A C 1
ATOM 544 O O . ASP A 1 75 ? -24.359 -14.586 0.385 1 94.62 75 ASP A O 1
ATOM 548 N N . ARG A 1 76 ? -24.203 -15.023 2.564 1 98.38 76 ARG A N 1
ATOM 549 C CA . ARG A 1 76 ? -24.625 -13.664 2.91 1 98.38 76 ARG A CA 1
ATOM 550 C C . ARG A 1 76 ? -23.516 -12.938 3.658 1 98.38 76 ARG A C 1
ATOM 552 O O . ARG A 1 76 ? -22.734 -13.555 4.383 1 98.38 76 ARG A O 1
ATOM 559 N N . TYR A 1 77 ? -23.531 -11.703 3.477 1 98.62 77 TYR A N 1
ATOM 560 C CA . TYR A 1 77 ? -22.516 -10.828 4.062 1 98.62 77 TYR A CA 1
ATOM 561 C C . TYR A 1 77 ? -23.156 -9.773 4.953 1 98.62 77 TYR A C 1
ATOM 563 O O . TYR A 1 77 ? -24.234 -9.25 4.633 1 98.62 77 TYR A O 1
ATOM 571 N N . GLU A 1 78 ? -22.531 -9.492 6.012 1 98.56 78 GLU A N 1
ATOM 572 C CA . GLU A 1 78 ? -22.906 -8.422 6.922 1 98.56 78 GLU A CA 1
ATOM 573 C C . GLU A 1 78 ? -21.688 -7.645 7.41 1 98.56 78 GLU A C 1
ATOM 575 O O . GLU A 1 78 ? -20.641 -8.234 7.645 1 98.56 78 GLU A O 1
ATOM 580 N N . ALA A 1 79 ? -21.891 -6.324 7.559 1 98.38 79 ALA A N 1
ATOM 581 C CA . ALA A 1 79 ? -20.781 -5.527 8.062 1 98.38 79 ALA A CA 1
ATOM 582 C C . ALA A 1 79 ? -20.422 -5.926 9.5 1 98.38 79 ALA A C 1
ATOM 584 O O . ALA A 1 79 ? -21.312 -6.133 10.328 1 98.38 79 ALA A O 1
ATOM 585 N N . ALA A 1 80 ? -19.125 -6.16 9.789 1 97.94 80 ALA A N 1
ATOM 586 C CA . ALA A 1 80 ? -18.703 -6.246 11.188 1 97.94 80 ALA A CA 1
ATOM 587 C C . ALA A 1 80 ? -19.062 -4.969 11.945 1 97.94 80 ALA A C 1
ATOM 589 O O . ALA A 1 80 ? -19.141 -3.889 11.359 1 97.94 80 ALA A O 1
ATOM 590 N N . PRO A 1 81 ? -19.297 -5.07 13.219 1 97.31 81 PRO A N 1
ATOM 591 C CA . PRO A 1 81 ? -19.688 -3.889 13.984 1 97.31 81 PRO A CA 1
ATOM 592 C C . PRO A 1 81 ? -18.719 -2.719 13.797 1 97.31 81 PRO A C 1
ATOM 594 O O . PRO A 1 81 ? -19.156 -1.577 13.625 1 97.31 81 PRO A O 1
ATOM 597 N N . PHE A 1 82 ? -17.5 -2.984 13.797 1 98.25 82 PHE A N 1
ATOM 598 C CA . PHE A 1 82 ? -16.5 -1.95 13.586 1 98.25 82 PHE A CA 1
ATOM 599 C C . PHE A 1 82 ? -16.688 -1.281 12.227 1 98.25 82 PHE A C 1
ATOM 601 O O . PHE A 1 82 ? -16.656 -0.053 12.125 1 98.25 82 PHE A O 1
ATOM 608 N N . ALA A 1 83 ? -16.844 -2.084 11.211 1 98.44 83 ALA A N 1
ATOM 609 C CA . ALA A 1 83 ? -17 -1.551 9.859 1 98.44 83 ALA A CA 1
ATOM 610 C C . ALA A 1 83 ? -18.297 -0.754 9.734 1 98.44 83 ALA A C 1
ATOM 612 O O . ALA A 1 83 ? -18.328 0.288 9.07 1 98.44 83 ALA A O 1
ATOM 613 N N . ALA A 1 84 ? -19.312 -1.272 10.344 1 98.31 84 ALA A N 1
ATOM 614 C CA . ALA A 1 84 ? -20.578 -0.539 10.336 1 98.31 84 ALA A CA 1
ATOM 615 C C . ALA A 1 84 ? -20.422 0.842 10.961 1 98.31 84 ALA A C 1
ATOM 617 O O . ALA A 1 84 ? -21 1.82 10.484 1 98.31 84 ALA A O 1
ATOM 618 N N . ARG A 1 85 ? -19.641 0.943 11.93 1 98 85 ARG A N 1
ATOM 619 C CA . ARG A 1 85 ? -19.453 2.178 12.688 1 98 85 ARG A CA 1
ATOM 620 C C . ARG A 1 85 ? -18.547 3.152 11.93 1 98 85 ARG A C 1
ATOM 622 O O . ARG A 1 85 ? -18.797 4.359 11.922 1 98 85 ARG A O 1
ATOM 629 N N . TYR A 1 86 ? -17.547 2.713 11.195 1 98.44 86 TYR A N 1
ATOM 630 C CA . TYR A 1 86 ? -16.516 3.623 10.734 1 98.44 86 TYR A CA 1
ATOM 631 C C . TYR A 1 86 ? -16.453 3.674 9.211 1 98.44 86 TYR A C 1
ATOM 633 O O . TYR A 1 86 ? -15.828 4.562 8.641 1 98.44 86 TYR A O 1
ATOM 641 N N . LEU A 1 87 ? -17.203 2.695 8.539 1 98.75 87 LEU A N 1
ATOM 642 C CA . LEU A 1 87 ? -17.094 2.656 7.086 1 98.75 87 LEU A CA 1
ATOM 643 C C . LEU A 1 87 ? -18.453 2.863 6.426 1 98.75 87 LEU A C 1
ATOM 645 O O . LEU A 1 87 ? -18.531 3.033 5.207 1 98.75 87 LEU A O 1
ATOM 649 N N . ALA A 1 88 ? -19.531 2.838 7.18 1 98.62 88 ALA A N 1
ATOM 650 C CA . ALA A 1 88 ? -20.859 3.133 6.641 1 98.62 88 ALA A CA 1
ATOM 651 C C . ALA A 1 88 ? -21.125 4.637 6.625 1 98.62 88 ALA A C 1
ATOM 653 O O . ALA A 1 88 ? -20.906 5.316 7.633 1 98.62 88 ALA A O 1
ATOM 654 N N . LYS A 1 89 ? -21.609 5.164 5.547 1 97.31 89 LYS A N 1
ATOM 655 C CA . LYS A 1 89 ? -21.828 6.594 5.367 1 97.31 89 LYS A CA 1
ATOM 656 C C . LYS A 1 89 ? -22.906 7.105 6.32 1 97.31 89 LYS A C 1
ATOM 658 O O . LYS A 1 89 ? -22.984 8.305 6.602 1 97.31 89 LYS A O 1
ATOM 663 N N . SER A 1 90 ? -23.688 6.242 6.758 1 95.62 90 SER A N 1
ATOM 664 C CA . SER A 1 90 ? -24.766 6.617 7.664 1 95.62 90 SER A CA 1
ATOM 665 C C . SER A 1 90 ? -24.234 6.91 9.062 1 95.62 90 SER A C 1
ATOM 667 O O . SER A 1 90 ? -24.953 7.473 9.898 1 95.62 90 SER A O 1
ATOM 669 N N . SER A 1 91 ? -23.078 6.539 9.352 1 97 91 SER A N 1
ATOM 670 C CA . SER A 1 91 ? -22.5 6.699 10.688 1 97 91 SER A CA 1
ATOM 671 C C . SER A 1 91 ? -21.906 8.086 10.875 1 97 91 SER A C 1
ATOM 673 O O . SER A 1 91 ? -21.219 8.594 9.984 1 97 91 SER A O 1
ATOM 675 N N . PRO A 1 92 ? -22.109 8.719 11.977 1 94.06 92 PRO A N 1
ATOM 676 C CA . PRO A 1 92 ? -21.453 9.992 12.266 1 94.06 92 PRO A CA 1
ATOM 677 C C . PRO A 1 92 ? -19.938 9.836 12.492 1 94.06 92 PRO A C 1
ATOM 679 O O . PRO A 1 92 ? -19.219 10.836 12.531 1 94.06 92 PRO A O 1
ATOM 682 N N . GLU A 1 93 ? -19.438 8.625 12.641 1 96.38 93 GLU A N 1
ATOM 683 C CA . GLU A 1 93 ? -18.016 8.375 12.891 1 96.38 93 GLU A CA 1
ATOM 684 C C . GLU A 1 93 ? -17.312 7.902 11.617 1 96.38 93 GLU A C 1
ATOM 686 O O . GLU A 1 93 ? -16.172 7.43 11.68 1 96.38 93 GLU A O 1
ATOM 691 N N . TYR A 1 94 ? -18.016 8.094 10.539 1 98 94 TYR A N 1
ATOM 692 C CA . TYR A 1 94 ? -17.547 7.688 9.219 1 98 94 TYR A CA 1
ATOM 693 C C . TYR A 1 94 ? -16.125 8.188 8.961 1 98 94 TYR A C 1
ATOM 695 O O . TYR A 1 94 ? -15.852 9.375 9.117 1 98 94 TYR A O 1
ATOM 703 N N . LEU A 1 95 ? -15.203 7.246 8.508 1 98.56 95 LEU A N 1
ATOM 704 C CA . LEU A 1 95 ? -13.812 7.574 8.25 1 98.56 95 LEU A CA 1
ATOM 705 C C . LEU A 1 95 ? -13.508 7.512 6.758 1 98.56 95 LEU A C 1
ATOM 707 O O . LEU A 1 95 ? -12.344 7.574 6.352 1 98.56 95 LEU A O 1
ATOM 711 N N . GLY A 1 96 ? -14.516 7.406 5.945 1 98.56 96 GLY A N 1
ATOM 712 C CA . GLY A 1 96 ? -14.312 7.172 4.527 1 98.56 96 GLY A CA 1
ATOM 713 C C . GLY A 1 96 ? -13.641 8.336 3.818 1 98.56 96 GLY A C 1
ATOM 714 O O . GLY A 1 96 ? -12.984 8.148 2.797 1 98.56 96 GLY A O 1
ATOM 715 N N . TYR A 1 97 ? -13.734 9.57 4.352 1 98.06 97 TYR A N 1
ATOM 716 C CA . TYR A 1 97 ? -13.156 10.719 3.666 1 98.06 97 TYR A CA 1
ATOM 717 C C . TYR A 1 97 ? -11.633 10.625 3.646 1 98.06 97 TYR A C 1
ATOM 719 O O . TYR A 1 97 ? -11.008 10.852 2.609 1 98.06 97 TYR A O 1
ATOM 727 N N . ILE A 1 98 ? -11.016 10.25 4.797 1 98.19 98 ILE A N 1
ATOM 728 C CA . ILE A 1 98 ? -9.562 10.133 4.859 1 98.19 98 ILE A CA 1
ATOM 729 C C . ILE A 1 98 ? -9.109 8.93 4.039 1 98.19 98 ILE A C 1
ATOM 731 O O . ILE A 1 98 ? -8.055 8.969 3.402 1 98.19 98 ILE A O 1
ATOM 735 N N . ILE A 1 99 ? -9.875 7.848 4.027 1 98.62 99 ILE A N 1
ATOM 736 C CA . ILE A 1 99 ? -9.555 6.664 3.242 1 98.62 99 ILE A CA 1
ATOM 737 C C . ILE A 1 99 ? -9.578 7.008 1.755 1 98.62 99 ILE A C 1
ATOM 739 O O . ILE A 1 99 ? -8.688 6.609 1.003 1 98.62 99 ILE A O 1
ATOM 743 N N . MET A 1 100 ? -10.562 7.781 1.317 1 98 100 MET A N 1
ATOM 744 C CA . MET A 1 100 ? -10.625 8.203 -0.078 1 98 100 MET A CA 1
ATOM 745 C C . MET A 1 100 ? -9.492 9.164 -0.41 1 98 100 MET A C 1
ATOM 747 O O . MET A 1 100 ? -8.977 9.164 -1.53 1 98 100 MET A O 1
ATOM 751 N N . HIS A 1 101 ? -9.141 10.023 0.528 1 96.81 101 HIS A N 1
ATOM 752 C CA . HIS A 1 101 ? -7.965 10.859 0.299 1 96.81 101 HIS A CA 1
ATOM 753 C C . HIS A 1 101 ? -6.723 10.008 0.047 1 96.81 101 HIS A C 1
ATOM 755 O O . HIS A 1 101 ? -5.953 10.289 -0.875 1 96.81 101 HIS A O 1
ATOM 761 N N . HIS A 1 102 ? -6.539 8.945 0.913 1 97.31 102 HIS A N 1
ATOM 762 C CA . HIS A 1 102 ? -5.438 8.008 0.688 1 97.31 102 HIS A CA 1
ATOM 763 C C . HIS A 1 102 ? -5.523 7.387 -0.7 1 97.31 102 HIS A C 1
ATOM 765 O O . HIS A 1 102 ? -4.508 7.25 -1.386 1 97.31 102 HIS A O 1
ATOM 771 N N . HIS A 1 103 ? -6.723 7.012 -1.143 1 96.88 103 HIS A N 1
ATOM 772 C CA . HIS A 1 103 ? -6.945 6.441 -2.465 1 96.88 103 HIS A CA 1
ATOM 773 C C . HIS A 1 103 ? -6.488 7.395 -3.562 1 96.88 103 HIS A C 1
ATOM 775 O O . HIS A 1 103 ? -5.82 6.98 -4.512 1 96.88 103 HIS A O 1
ATOM 781 N N . HIS A 1 104 ? -6.777 8.68 -3.418 1 94.69 104 HIS A N 1
ATOM 782 C CA . HIS A 1 104 ? -6.457 9.672 -4.434 1 94.69 104 HIS A CA 1
ATOM 783 C C . HIS A 1 104 ? -4.953 9.914 -4.516 1 94.69 104 HIS A C 1
ATOM 785 O O . HIS A 1 104 ? -4.441 10.305 -5.566 1 94.69 104 HIS A O 1
ATOM 791 N N . LEU A 1 105 ? -4.281 9.656 -3.426 1 95.25 105 LEU A N 1
ATOM 792 C CA . LEU A 1 105 ? -2.84 9.891 -3.377 1 95.25 105 LEU A CA 1
ATOM 793 C C . LEU A 1 105 ? -2.086 8.773 -4.09 1 95.25 105 LEU A C 1
ATOM 795 O O . LEU A 1 105 ? -0.928 8.945 -4.473 1 95.25 105 LEU A O 1
ATOM 799 N N . MET A 1 106 ? -2.67 7.633 -4.281 1 95.19 106 MET A N 1
ATOM 800 C CA . MET A 1 106 ? -1.973 6.418 -4.691 1 95.19 106 MET A CA 1
ATOM 801 C C . MET A 1 106 ? -1.371 6.574 -6.082 1 95.19 106 MET A C 1
ATOM 803 O O . MET A 1 106 ? -0.271 6.086 -6.348 1 95.19 106 MET A O 1
ATOM 807 N N . ALA A 1 107 ? -2.098 7.227 -6.98 1 93 107 ALA A N 1
ATOM 808 C CA . ALA A 1 107 ? -1.571 7.406 -8.328 1 93 107 ALA A CA 1
ATOM 809 C C . ALA A 1 107 ? -0.231 8.133 -8.305 1 93 107 ALA A C 1
ATOM 811 O O . ALA A 1 107 ? 0.695 7.77 -9.031 1 93 107 ALA A O 1
ATOM 812 N N . GLY A 1 108 ? -0.133 9.203 -7.504 1 95.31 108 GLY A N 1
ATOM 813 C CA . GLY A 1 108 ? 1.123 9.922 -7.359 1 95.31 108 GLY A CA 1
ATOM 814 C C . GLY A 1 108 ? 2.215 9.086 -6.711 1 95.31 108 GLY A C 1
ATOM 815 O O . GLY A 1 108 ? 3.35 9.062 -7.191 1 95.31 108 GLY A O 1
ATOM 816 N N . TRP A 1 109 ? 1.854 8.367 -5.645 1 96.81 109 TRP A N 1
ATOM 817 C CA . TRP A 1 109 ? 2.814 7.547 -4.914 1 96.81 109 TRP A CA 1
ATOM 818 C C . TRP A 1 109 ? 3.344 6.414 -5.785 1 96.81 109 TRP A C 1
ATOM 820 O O . TRP A 1 109 ? 4.504 6.016 -5.66 1 96.81 109 TRP A O 1
ATOM 830 N N . SER A 1 110 ? 2.531 5.848 -6.703 1 95.56 110 SER A N 1
ATOM 831 C CA . SER A 1 110 ? 2.973 4.789 -7.605 1 95.56 110 SER A CA 1
ATOM 832 C C . SER A 1 110 ? 4.074 5.277 -8.539 1 95.56 110 SER A C 1
ATOM 834 O O . SER A 1 110 ? 4.746 4.473 -9.188 1 95.56 110 SER A O 1
ATOM 836 N N . GLN A 1 111 ? 4.273 6.578 -8.625 1 97.31 111 GLN A N 1
ATOM 837 C CA . GLN A 1 111 ? 5.312 7.18 -9.453 1 97.31 111 GLN A CA 1
ATOM 838 C C . GLN A 1 111 ? 6.379 7.852 -8.594 1 97.31 111 GLN A C 1
ATOM 840 O O . GLN A 1 111 ? 7.016 8.812 -9.023 1 97.31 111 GLN A O 1
ATOM 845 N N . LEU A 1 112 ? 6.516 7.41 -7.414 1 98.31 112 LEU A N 1
ATOM 846 C CA . LEU A 1 112 ? 7.469 8.023 -6.496 1 98.31 112 LEU A CA 1
ATOM 847 C C . LEU A 1 112 ? 8.875 8.031 -7.094 1 98.31 112 LEU A C 1
ATOM 849 O O . LEU A 1 112 ? 9.633 8.984 -6.891 1 98.31 112 LEU A O 1
ATOM 853 N N . ASP A 1 113 ? 9.305 6.957 -7.812 1 98.38 113 ASP A N 1
ATOM 854 C CA . ASP A 1 113 ? 10.633 6.91 -8.422 1 98.38 113 ASP A CA 1
ATOM 855 C C . ASP A 1 113 ? 10.836 8.086 -9.383 1 98.38 113 ASP A C 1
ATOM 857 O O . ASP A 1 113 ? 11.914 8.688 -9.414 1 98.38 113 ASP A O 1
ATOM 861 N N . GLU A 1 114 ? 9.797 8.43 -10.102 1 98.12 114 GLU A N 1
ATOM 862 C CA . GLU A 1 114 ? 9.883 9.578 -11 1 98.12 114 GLU A CA 1
ATOM 863 C C . GLU A 1 114 ? 9.992 10.883 -10.219 1 98.12 114 GLU A C 1
ATOM 865 O O . GLU A 1 114 ? 10.742 11.781 -10.609 1 98.12 114 GLU A O 1
ATOM 870 N N . ALA A 1 115 ? 9.18 11.055 -9.164 1 98.44 115 ALA A N 1
ATOM 871 C CA . ALA A 1 115 ? 9.266 12.242 -8.32 1 98.44 115 ALA A CA 1
ATOM 872 C C . ALA A 1 115 ? 10.68 12.406 -7.758 1 98.44 115 ALA A C 1
ATOM 874 O O . ALA A 1 115 ? 11.219 13.516 -7.738 1 98.44 115 ALA A O 1
ATOM 875 N N . VAL A 1 116 ? 11.258 11.312 -7.34 1 98.62 116 VAL A N 1
ATOM 876 C CA . VAL A 1 116 ? 12.602 11.328 -6.773 1 98.62 116 VAL A CA 1
ATOM 877 C C . VAL A 1 116 ? 13.617 11.68 -7.859 1 98.62 116 VAL A C 1
ATOM 879 O O . VAL A 1 116 ? 14.5 12.516 -7.645 1 98.62 116 VAL A O 1
ATOM 882 N N . ARG A 1 117 ? 13.484 11.055 -9.008 1 98.44 117 ARG A N 1
ATOM 883 C CA . ARG A 1 117 ? 14.398 11.297 -10.117 1 98.44 117 ARG A CA 1
ATOM 884 C C . ARG A 1 117 ? 14.438 12.781 -10.484 1 98.44 117 ARG A C 1
ATOM 886 O O . ARG A 1 117 ? 15.508 13.336 -10.727 1 98.44 117 ARG A O 1
ATOM 893 N N . ARG A 1 118 ? 13.32 13.43 -10.438 1 97.25 118 ARG A N 1
ATOM 894 C CA . ARG A 1 118 ? 13.188 14.805 -10.898 1 97.25 118 ARG A CA 1
ATOM 895 C C . ARG A 1 118 ? 13.352 15.797 -9.75 1 97.25 118 ARG A C 1
ATOM 897 O O . ARG A 1 118 ? 13.641 16.969 -9.969 1 97.25 118 ARG A O 1
ATOM 904 N N . GLY A 1 119 ? 13.086 15.328 -8.57 1 97.44 119 GLY A N 1
ATOM 905 C CA . GLY A 1 119 ? 13.023 16.234 -7.434 1 97.44 119 GLY A CA 1
ATOM 906 C C . GLY A 1 119 ? 11.836 17.172 -7.48 1 97.44 119 GLY A C 1
ATOM 907 O O . GLY A 1 119 ? 11.922 18.312 -7.035 1 97.44 119 GLY A O 1
ATOM 908 N N . ALA A 1 120 ? 10.742 16.734 -8.125 1 95.75 120 ALA A N 1
ATOM 909 C CA . ALA A 1 120 ? 9.578 17.578 -8.391 1 95.75 120 ALA A CA 1
ATOM 910 C C . ALA A 1 120 ? 8.297 16.75 -8.344 1 95.75 120 ALA A C 1
ATOM 912 O O . ALA A 1 120 ? 8.328 15.531 -8.484 1 95.75 120 ALA A O 1
ATOM 913 N N . PRO A 1 121 ? 7.188 17.438 -8.141 1 96.44 121 PRO A N 1
ATOM 914 C CA . PRO A 1 121 ? 5.918 16.719 -8.016 1 96.44 121 PRO A CA 1
ATOM 915 C C . PRO A 1 121 ? 5.523 15.984 -9.297 1 96.44 121 PRO A C 1
ATOM 917 O O . PRO A 1 121 ? 5.883 16.422 -10.398 1 96.44 121 PRO A O 1
ATOM 920 N N . VAL A 1 122 ? 4.805 14.883 -9.156 1 94.5 122 VAL A N 1
ATOM 921 C CA . VAL A 1 122 ? 4.305 14.094 -10.281 1 94.5 122 VAL A CA 1
ATOM 922 C C . VAL A 1 122 ? 2.777 14.117 -10.289 1 94.5 122 VAL A C 1
ATOM 924 O O . VAL A 1 122 ? 2.146 13.461 -11.117 1 94.5 122 VAL A O 1
ATOM 927 N N . ARG A 1 123 ? 2.145 14.703 -9.336 1 84.62 123 ARG A N 1
ATOM 928 C CA . ARG A 1 123 ? 0.698 14.891 -9.266 1 84.62 123 ARG A CA 1
ATOM 929 C C . ARG A 1 123 ? 0.35 16.328 -8.922 1 84.62 123 ARG A C 1
ATOM 931 O O . ARG A 1 123 ? 1.204 17.094 -8.453 1 84.62 123 ARG A O 1
ATOM 938 N N . GLU A 1 124 ? -0.906 16.594 -9.227 1 75.38 124 GLU A N 1
ATOM 939 C CA . GLU A 1 124 ? -1.398 17.891 -8.789 1 75.38 124 GLU A CA 1
ATOM 940 C C . GLU A 1 124 ? -1.821 17.859 -7.32 1 75.38 124 GLU A C 1
ATOM 942 O O . GLU A 1 124 ? -2.188 16.812 -6.797 1 75.38 124 GLU A O 1
ATOM 947 N N . SER A 1 125 ? -1.662 19 -6.781 1 72.25 125 SER A N 1
ATOM 948 C CA . SER A 1 125 ? -2.082 19.094 -5.391 1 72.25 125 SER A CA 1
ATOM 949 C C . SER A 1 125 ? -3.6 19.031 -5.262 1 72.25 125 SER A C 1
ATOM 951 O O . SER A 1 125 ? -4.32 19.688 -6.02 1 72.25 125 SER A O 1
ATOM 953 N N . ALA A 1 126 ? -4.031 18.156 -4.367 1 65 126 ALA A N 1
ATOM 954 C CA . ALA A 1 126 ? -5.461 17.984 -4.137 1 65 126 ALA A CA 1
ATOM 955 C C . ALA A 1 126 ? -6.086 19.266 -3.588 1 65 126 ALA A C 1
ATOM 957 O O . ALA A 1 126 ? -7.266 19.547 -3.826 1 65 126 ALA A O 1
ATOM 958 N N . SER A 1 127 ? -5.309 20.016 -2.828 1 59.94 127 SER A N 1
ATOM 959 C CA . SER A 1 127 ? -5.844 21.219 -2.193 1 59.94 127 SER A CA 1
ATOM 960 C C . SER A 1 127 ? -6.148 22.297 -3.223 1 59.94 127 SER A C 1
ATOM 962 O O . SER A 1 127 ? -6.93 23.219 -2.957 1 59.94 127 SER A O 1
ATOM 964 N N . HIS A 1 128 ? -5.633 22.094 -4.398 1 61.19 128 HIS A N 1
ATOM 965 C CA . HIS A 1 128 ? -5.766 23.156 -5.383 1 61.19 128 HIS A CA 1
ATOM 966 C C . HIS A 1 128 ? -6.422 22.641 -6.664 1 61.19 128 HIS A C 1
ATOM 968 O O . HIS A 1 128 ? -6.668 23.422 -7.59 1 61.19 128 HIS A O 1
ATOM 974 N N . GLY A 1 129 ? -6.785 21.375 -6.57 1 62.38 129 GLY A N 1
ATOM 975 C CA . GLY A 1 129 ? -7.344 20.828 -7.797 1 62.38 129 GLY A CA 1
ATOM 976 C C . GLY A 1 129 ? -8.805 21.172 -7.988 1 62.38 129 GLY A C 1
ATOM 977 O O . GLY A 1 129 ? -9.461 21.656 -7.066 1 62.38 129 GLY A O 1
ATOM 978 N N . ASP A 1 130 ? -9.242 20.984 -9.164 1 65 130 ASP A N 1
ATOM 979 C CA . ASP A 1 130 ? -10.594 21.375 -9.57 1 65 130 ASP A CA 1
ATOM 980 C C . ASP A 1 130 ? -11.578 20.219 -9.367 1 65 130 ASP A C 1
ATOM 982 O O . ASP A 1 130 ? -12.781 20.391 -9.57 1 65 130 ASP A O 1
ATOM 986 N N . ASP A 1 131 ? -11.117 19.219 -8.844 1 79.31 131 ASP A N 1
ATOM 987 C CA . ASP A 1 131 ? -12.016 18.094 -8.617 1 79.31 131 ASP A CA 1
ATOM 988 C C . ASP A 1 131 ? -12.711 18.203 -7.262 1 79.31 131 ASP A C 1
ATOM 990 O O . ASP A 1 131 ? -12.086 18 -6.219 1 79.31 131 ASP A O 1
ATOM 994 N N . GLU A 1 132 ? -13.992 18.531 -7.258 1 82.25 132 GLU A N 1
ATOM 995 C CA . GLU A 1 132 ? -14.758 18.797 -6.051 1 82.25 132 GLU A CA 1
ATOM 996 C C . GLU A 1 132 ? -14.766 17.594 -5.117 1 82.25 132 GLU A C 1
ATOM 998 O O . GLU A 1 132 ? -14.695 17.75 -3.895 1 82.25 132 GLU A O 1
ATOM 1003 N N . GLY A 1 133 ? -14.844 16.391 -5.727 1 87.5 133 GLY A N 1
ATOM 1004 C CA . GLY A 1 133 ? -14.82 15.188 -4.91 1 87.5 133 GLY A CA 1
ATOM 1005 C C . GLY A 1 133 ? -13.5 14.984 -4.191 1 87.5 133 GLY A C 1
ATOM 1006 O O . GLY A 1 133 ? -13.477 14.656 -3.002 1 87.5 133 GLY A O 1
ATOM 1007 N N . ALA A 1 134 ? -12.531 15.289 -4.902 1 89.94 134 ALA A N 1
ATOM 1008 C CA . ALA A 1 134 ? -11.203 15.156 -4.305 1 89.94 134 ALA A CA 1
ATOM 1009 C C . ALA A 1 134 ? -11 16.203 -3.205 1 89.94 134 ALA A C 1
ATOM 1011 O O . ALA A 1 134 ? -10.422 15.891 -2.158 1 89.94 134 ALA A O 1
ATOM 1012 N N . ARG A 1 135 ? -11.469 17.359 -3.387 1 90.56 135 ARG A N 1
ATOM 1013 C CA . ARG A 1 135 ? -11.344 18.438 -2.4 1 90.56 135 ARG A CA 1
ATOM 1014 C C . ARG A 1 135 ? -12.125 18.109 -1.134 1 90.56 135 ARG A C 1
ATOM 1016 O O . ARG A 1 135 ? -11.633 18.312 -0.022 1 90.56 135 ARG A O 1
ATOM 1023 N N . GLU A 1 136 ? -13.32 17.641 -1.337 1 92.81 136 GLU A N 1
ATOM 1024 C CA . GLU A 1 136 ? -14.125 17.234 -0.189 1 92.81 136 GLU A CA 1
ATOM 1025 C C . GLU A 1 136 ? -13.43 16.125 0.612 1 92.81 136 GLU A C 1
ATOM 1027 O O . GLU A 1 136 ? -13.359 16.203 1.841 1 92.81 136 GLU A O 1
ATOM 1032 N N . ASN A 1 137 ? -12.961 15.133 -0.143 1 95.06 137 ASN A N 1
ATOM 1033 C CA . ASN A 1 137 ? -12.266 14.039 0.534 1 95.06 137 ASN A CA 1
ATOM 1034 C C . ASN A 1 137 ? -11.023 14.539 1.268 1 95.06 137 ASN A C 1
ATOM 1036 O O . ASN A 1 137 ? -10.688 14.031 2.34 1 95.06 137 ASN A O 1
ATOM 1040 N N . PHE A 1 138 ? -10.391 15.539 0.718 1 95 138 PHE A N 1
ATOM 1041 C CA . PHE A 1 138 ? -9.227 16.094 1.396 1 95 138 PHE A CA 1
ATOM 1042 C C . PHE A 1 138 ? -9.633 16.828 2.67 1 95 138 PHE A C 1
ATOM 1044 O O . PHE A 1 138 ? -9.203 16.453 3.766 1 95 138 PHE A O 1
ATOM 1051 N N . LEU A 1 139 ? -10.484 17.781 2.549 1 95.25 139 LEU A N 1
ATOM 1052 C CA . LEU A 1 139 ? -10.867 18.625 3.672 1 95.25 139 LEU A CA 1
ATOM 1053 C C . LEU A 1 139 ? -11.531 17.812 4.77 1 95.25 139 LEU A C 1
ATOM 1055 O O . LEU A 1 139 ? -11.156 17.906 5.941 1 95.25 139 LEU A O 1
ATOM 1059 N N . MET A 1 140 ? -12.469 16.969 4.359 1 96.06 140 MET A N 1
ATOM 1060 C CA . MET A 1 140 ? -13.164 16.156 5.355 1 96.06 140 MET A CA 1
ATOM 1061 C C . MET A 1 140 ? -12.281 15.016 5.844 1 96.06 140 MET A C 1
ATOM 1063 O O . MET A 1 140 ? -12.492 14.484 6.934 1 96.06 140 MET A O 1
ATOM 1067 N N . GLY A 1 141 ? -11.312 14.625 5.02 1 97.44 141 GLY A N 1
ATOM 1068 C CA . GLY A 1 141 ? -10.281 13.734 5.512 1 97.44 141 GLY A CA 1
ATOM 1069 C C . GLY A 1 141 ? -9.461 14.328 6.645 1 97.44 141 GLY A C 1
ATOM 1070 O O . GLY A 1 141 ? -9.164 13.641 7.625 1 97.44 141 GLY A O 1
ATOM 1071 N N . MET A 1 142 ? -9.062 15.617 6.504 1 96.25 142 MET A N 1
ATOM 1072 C CA . MET A 1 142 ? -8.367 16.312 7.582 1 96.25 142 MET A CA 1
ATOM 1073 C C . MET A 1 142 ? -9.242 16.391 8.828 1 96.25 142 MET A C 1
ATOM 1075 O O . MET A 1 142 ? -8.742 16.297 9.953 1 96.25 142 MET A O 1
ATOM 1079 N N . PHE A 1 143 ? -10.602 16.578 8.609 1 97.25 143 PHE A N 1
ATOM 1080 C CA . PHE A 1 143 ? -11.539 16.531 9.727 1 97.25 143 PHE A CA 1
ATOM 1081 C C . PHE A 1 143 ? -11.477 15.188 10.43 1 97.25 143 PHE A C 1
ATOM 1083 O O . PHE A 1 143 ? -11.375 15.125 11.656 1 97.25 143 PHE A O 1
ATOM 1090 N N . ASN A 1 144 ? -11.531 13.977 9.594 1 97.44 144 ASN A N 1
ATOM 1091 C CA . ASN A 1 144 ? -11.398 12.633 10.156 1 97.44 144 ASN A CA 1
ATOM 1092 C C . ASN A 1 144 ? -10.148 12.5 11.016 1 97.44 144 ASN A C 1
ATOM 1094 O O . ASN A 1 144 ? -10.219 12.031 12.148 1 97.44 144 ASN A O 1
ATOM 1098 N N . LEU A 1 145 ? -9.055 12.969 10.531 1 96.19 145 LEU A N 1
ATOM 1099 C CA . LEU A 1 145 ? -7.77 12.82 11.219 1 96.19 145 LEU A CA 1
ATOM 1100 C C . LEU A 1 145 ? -7.73 13.672 12.484 1 96.19 145 LEU A C 1
ATOM 1102 O O . LEU A 1 145 ? -7.34 13.188 13.547 1 96.19 145 LEU A O 1
ATOM 1106 N N . ALA A 1 146 ? -8.141 14.93 12.352 1 97.06 146 ALA A N 1
ATOM 1107 C CA . ALA A 1 146 ? -8.109 15.852 13.484 1 97.06 146 ALA A CA 1
ATOM 1108 C C . ALA A 1 146 ? -8.992 15.352 14.625 1 97.06 146 ALA A C 1
ATOM 1110 O O . ALA A 1 146 ? -8.641 15.492 15.797 1 97.06 146 ALA A O 1
ATOM 1111 N N . MET A 1 147 ? -10.117 14.742 14.273 1 96.12 147 MET A N 1
ATOM 1112 C CA . MET A 1 147 ? -11.055 14.258 15.281 1 96.12 147 MET A CA 1
ATOM 1113 C C . MET A 1 147 ? -10.453 13.117 16.094 1 96.12 147 MET A C 1
ATOM 1115 O O . MET A 1 147 ? -10.883 12.852 17.219 1 96.12 147 MET A O 1
ATOM 1119 N N . GLN A 1 148 ? -9.422 12.477 15.477 1 93.81 148 GLN A N 1
ATOM 1120 C CA . GLN A 1 148 ? -8.766 11.398 16.203 1 93.81 148 GLN A CA 1
ATOM 1121 C C . GLN A 1 148 ? -7.801 11.945 17.25 1 93.81 148 GLN A C 1
ATOM 1123 O O . GLN A 1 148 ? -7.418 11.234 18.188 1 93.81 148 GLN A O 1
ATOM 1128 N N . SER A 1 149 ? -7.438 13.203 17.188 1 95.44 149 SER A N 1
ATOM 1129 C CA . SER A 1 149 ? -6.375 13.75 18.031 1 95.44 149 SER A CA 1
ATOM 1130 C C . SER A 1 149 ? -6.871 14.945 18.844 1 95.44 149 SER A C 1
ATOM 1132 O O . SER A 1 149 ? -6.633 15.023 20.047 1 95.44 149 SER A O 1
ATOM 1134 N N . ALA A 1 150 ? -7.656 15.82 18.281 1 97.38 150 ALA A N 1
ATOM 1135 C CA . ALA A 1 150 ? -8 17.109 18.859 1 97.38 150 ALA A CA 1
ATOM 1136 C C . ALA A 1 150 ? -8.68 16.953 20.219 1 97.38 150 ALA A C 1
ATOM 1138 O O . ALA A 1 150 ? -8.281 17.578 21.203 1 97.38 150 ALA A O 1
ATOM 1139 N N . PRO A 1 151 ? -9.656 16.031 20.344 1 96.62 151 PRO A N 1
ATOM 1140 C CA . PRO A 1 151 ? -10.336 15.898 21.641 1 96.62 151 PRO A CA 1
ATOM 1141 C C . PRO A 1 151 ? -9.391 15.461 22.75 1 96.62 151 PRO A C 1
ATOM 1143 O O . PRO A 1 151 ? -9.625 15.773 23.922 1 96.62 151 PRO A O 1
ATOM 1146 N N . LYS A 1 152 ? -8.312 14.789 22.391 1 96.19 152 LYS A N 1
ATOM 1147 C CA . LYS A 1 152 ? -7.391 14.25 23.391 1 96.19 152 LYS A CA 1
ATOM 1148 C C . LYS A 1 152 ? -6.242 15.219 23.656 1 96.19 152 LYS A C 1
ATOM 1150 O O . LYS A 1 152 ? -5.711 15.258 24.766 1 96.19 152 LYS A O 1
ATOM 1155 N N . VAL A 1 153 ? -5.879 15.992 22.703 1 97.31 153 VAL A N 1
ATOM 1156 C CA . VAL A 1 153 ? -4.68 16.812 22.766 1 97.31 153 VAL A CA 1
ATOM 1157 C C . VAL A 1 153 ? -5.027 18.188 23.328 1 97.31 153 VAL A C 1
ATOM 1159 O O . VAL A 1 153 ? -4.281 18.75 24.141 1 97.31 153 VAL A O 1
ATOM 1162 N N . VAL A 1 154 ? -6.148 18.766 22.969 1 98.06 154 VAL A N 1
ATOM 1163 C CA . VAL A 1 154 ? -6.527 20.141 23.25 1 98.06 154 VAL A CA 1
ATOM 1164 C C . VAL A 1 154 ? -6.617 20.359 24.766 1 98.06 154 VAL A C 1
ATOM 1166 O O . VAL A 1 154 ? -6.102 21.344 25.281 1 98.06 154 VAL A O 1
ATOM 1169 N N . PRO A 1 155 ? -7.168 19.359 25.516 1 97.62 155 PRO A N 1
ATOM 1170 C CA . PRO A 1 155 ? -7.266 19.562 26.969 1 97.62 155 PRO A CA 1
ATOM 1171 C C . PRO A 1 155 ? -5.898 19.641 27.641 1 97.62 155 PRO A C 1
ATOM 1173 O O . PRO A 1 155 ? -5.801 20.109 28.781 1 97.62 155 PRO A O 1
ATOM 1176 N N . LEU A 1 156 ? -4.883 19.266 26.953 1 97.38 156 LEU A N 1
ATOM 1177 C CA . LEU A 1 156 ? -3.543 19.234 27.516 1 97.38 156 LEU A CA 1
ATOM 1178 C C . LEU A 1 156 ? -2.797 20.531 27.219 1 97.38 156 LEU A C 1
ATOM 1180 O O . LEU A 1 156 ? -1.68 20.734 27.688 1 97.38 156 LEU A O 1
ATOM 1184 N N . ILE A 1 157 ? -3.344 21.391 26.406 1 97.81 157 ILE A N 1
ATOM 1185 C CA . ILE A 1 157 ? -2.754 22.688 26.047 1 97.81 157 ILE A CA 1
ATOM 1186 C C . ILE A 1 157 ? -3.398 23.797 26.859 1 97.81 157 ILE A C 1
ATOM 1188 O O . ILE A 1 157 ? -4.605 24.031 26.766 1 97.81 157 ILE A O 1
ATOM 1192 N N . ASP A 1 158 ? -2.641 24.5 27.609 1 96.38 158 ASP A N 1
ATOM 1193 C CA . ASP A 1 158 ? -3.162 25.531 28.5 1 96.38 158 ASP A CA 1
ATOM 1194 C C . ASP A 1 158 ? -3.375 26.844 27.734 1 96.38 158 ASP A C 1
ATOM 1196 O O . ASP A 1 158 ? -2.41 27.516 27.359 1 96.38 158 ASP A O 1
ATOM 1200 N N . LEU A 1 159 ? -4.648 27.234 27.547 1 97.75 159 LEU A N 1
ATOM 1201 C CA . LEU A 1 159 ? -4.984 28.516 26.938 1 97.75 159 LEU A CA 1
ATOM 1202 C C . LEU A 1 159 ? -5.77 29.391 27.906 1 97.75 159 LEU A C 1
ATOM 1204 O O . LEU A 1 159 ? -6.609 30.203 27.484 1 97.75 159 LEU A O 1
ATOM 1208 N N . THR A 1 160 ? -5.504 29.188 29.172 1 95.31 160 THR A N 1
ATOM 1209 C CA . THR A 1 160 ? -6.188 29.969 30.203 1 95.31 160 THR A CA 1
ATOM 1210 C C . THR A 1 160 ? -5.945 31.469 29.984 1 95.31 160 THR A C 1
ATOM 1212 O O . THR A 1 160 ? -4.805 31.891 29.812 1 95.31 160 THR A O 1
ATOM 1215 N N . GLY A 1 161 ? -6.988 32.219 30.016 1 94.44 161 GLY A N 1
ATOM 1216 C CA . GLY A 1 161 ? -6.895 33.656 29.922 1 94.44 161 GLY A CA 1
ATOM 1217 C C . GLY A 1 161 ? -6.875 34.156 28.484 1 94.44 161 GLY A C 1
ATOM 1218 O O . GLY A 1 161 ? -6.988 35.344 28.234 1 94.44 161 GLY A O 1
ATOM 1219 N N . ARG A 1 162 ? -6.723 33.25 27.516 1 97.19 162 ARG A N 1
ATOM 1220 C CA . ARG A 1 162 ? -6.734 33.625 26.109 1 97.19 162 ARG A CA 1
ATOM 1221 C C . ARG A 1 162 ? -8.164 33.812 25.609 1 97.19 162 ARG A C 1
ATOM 1223 O O . ARG A 1 162 ? -9.078 33.094 26.047 1 97.19 162 ARG A O 1
ATOM 1230 N N . LYS A 1 163 ? -8.352 34.781 24.672 1 98.25 163 LYS A N 1
ATOM 1231 C CA . LYS A 1 163 ? -9.719 35.156 24.312 1 98.25 163 LYS A CA 1
ATOM 1232 C C . LYS A 1 163 ? -9.945 35 22.812 1 98.25 163 LYS A C 1
ATOM 1234 O O . LYS A 1 163 ? -11.07 34.75 22.359 1 98.25 163 LYS A O 1
ATOM 1239 N N . ARG A 1 164 ? -8.953 35.156 22 1 98.69 164 ARG A N 1
ATOM 1240 C CA . ARG A 1 164 ? -9.117 35.156 20.547 1 98.69 164 ARG A CA 1
ATOM 1241 C C . ARG A 1 164 ? -8.07 34.25 19.891 1 98.69 164 ARG A C 1
ATOM 1243 O O . ARG A 1 164 ? -6.867 34.5 20.016 1 98.69 164 ARG A O 1
ATOM 1250 N N . LEU A 1 165 ? -8.5 33.25 19.172 1 98.88 165 LEU A N 1
ATOM 1251 C CA . LEU A 1 165 ? -7.629 32.281 18.484 1 98.88 165 LEU A CA 1
ATOM 1252 C C . LEU A 1 165 ? -7.773 32.375 16.984 1 98.88 165 LEU A C 1
ATOM 1254 O O . LEU A 1 165 ? -8.891 32.469 16.453 1 98.88 165 LEU A O 1
ATOM 1258 N N . LEU A 1 166 ? -6.664 32.5 16.297 1 98.88 166 LEU A N 1
ATOM 1259 C CA . LEU A 1 166 ? -6.625 32.375 14.844 1 98.88 166 LEU A CA 1
ATOM 1260 C C . LEU A 1 166 ? -6.145 30.984 14.43 1 98.88 166 LEU A C 1
ATOM 1262 O O . LEU A 1 166 ? -5.02 30.594 14.742 1 98.88 166 LEU A O 1
ATOM 1266 N N . ASP A 1 167 ? -7.02 30.234 13.844 1 98.81 167 ASP A N 1
ATOM 1267 C CA . ASP A 1 167 ? -6.645 28.984 13.188 1 98.81 167 ASP A CA 1
ATOM 1268 C C . ASP A 1 167 ? -6.227 29.219 11.742 1 98.81 167 ASP A C 1
ATOM 1270 O O . ASP A 1 167 ? -7.066 29.219 10.836 1 98.81 167 ASP A O 1
ATOM 1274 N N . LEU A 1 168 ? -4.934 29.453 11.523 1 98.62 168 LEU A N 1
ATOM 1275 C CA . LEU A 1 168 ? -4.391 29.812 10.219 1 98.62 168 LEU A CA 1
ATOM 1276 C C . LEU A 1 168 ? -4.234 28.578 9.336 1 98.62 168 LEU A C 1
ATOM 1278 O O . LEU A 1 168 ? -3.441 27.688 9.641 1 98.62 168 LEU A O 1
ATOM 1282 N N . GLY A 1 169 ? -4.988 28.531 8.227 1 97.62 169 GLY A N 1
ATOM 1283 C CA . GLY A 1 169 ? -5.086 27.328 7.434 1 97.62 169 GLY A CA 1
ATOM 1284 C C . GLY A 1 169 ? -5.898 26.234 8.109 1 97.62 169 GLY A C 1
ATOM 1285 O O . GLY A 1 169 ? -5.508 25.062 8.102 1 97.62 169 GLY A O 1
ATOM 1286 N N . GLY A 1 170 ? -6.992 26.578 8.672 1 97.81 170 GLY A N 1
ATOM 1287 C CA . GLY A 1 170 ? -7.66 25.734 9.656 1 97.81 170 GLY A CA 1
ATOM 1288 C C . GLY A 1 170 ? -8.594 24.719 9.031 1 97.81 170 GLY A C 1
ATOM 1289 O O . GLY A 1 170 ? -9.148 23.859 9.727 1 97.81 170 GLY A O 1
ATOM 1290 N N . GLY A 1 171 ? -8.828 24.797 7.711 1 97.19 171 GLY A N 1
ATOM 1291 C CA . GLY A 1 171 ? -9.672 23.828 7.031 1 97.19 171 GLY A CA 1
ATOM 1292 C C . GLY A 1 171 ? -11.094 23.812 7.555 1 97.19 171 GLY A C 1
ATOM 1293 O O . GLY A 1 171 ? -11.734 24.859 7.668 1 97.19 171 GLY A O 1
ATOM 1294 N N . PRO A 1 172 ? -11.562 22.609 7.93 1 97.12 172 PRO A N 1
ATOM 1295 C CA . PRO A 1 172 ? -12.938 22.516 8.414 1 97.12 172 PRO A CA 1
ATOM 1296 C C . PRO A 1 172 ? -13.102 23.047 9.836 1 97.12 172 PRO A C 1
ATOM 1298 O O . PRO A 1 172 ? -14.203 23 10.398 1 97.12 172 PRO A O 1
ATOM 1301 N N . GLY A 1 173 ? -12.023 23.469 10.414 1 98.44 173 GLY A N 1
ATOM 1302 C CA . GLY A 1 173 ? -12.109 24.188 11.68 1 98.44 173 GLY A CA 1
ATOM 1303 C C . GLY A 1 173 ? -12.117 23.266 12.883 1 98.44 173 GLY A C 1
ATOM 1304 O O . GLY A 1 173 ? -12.5 23.688 13.984 1 98.44 173 GLY A O 1
ATOM 1305 N N . THR A 1 174 ? -11.68 21.984 12.742 1 98.5 174 THR A N 1
ATOM 1306 C CA . THR A 1 174 ? -11.805 20.969 13.789 1 98.5 174 THR A CA 1
ATOM 1307 C C . THR A 1 174 ? -11.031 21.406 15.039 1 98.5 174 THR A C 1
ATOM 1309 O O . THR A 1 174 ? -11.539 21.281 16.156 1 98.5 174 THR A O 1
ATOM 1312 N N . TRP A 1 175 ? -9.82 21.906 14.875 1 98.62 175 TRP A N 1
ATOM 1313 C CA . TRP A 1 175 ? -9.016 22.297 16.016 1 98.62 175 TRP A CA 1
ATOM 1314 C C . TRP A 1 175 ? -9.594 23.547 16.703 1 98.62 175 TRP A C 1
ATOM 1316 O O . TRP A 1 175 ? -9.711 23.594 17.922 1 98.62 175 TRP A O 1
ATOM 1326 N N . ALA A 1 176 ? -9.977 24.547 15.891 1 98.81 176 ALA A N 1
ATOM 1327 C CA . ALA A 1 176 ? -10.625 25.734 16.453 1 98.81 176 ALA A CA 1
ATOM 1328 C C . ALA A 1 176 ? -11.844 25.344 17.281 1 98.81 176 ALA A C 1
ATOM 1330 O O . ALA A 1 176 ? -12.031 25.859 18.391 1 98.81 176 ALA A O 1
ATOM 1331 N N . ILE A 1 177 ? -12.672 24.438 16.766 1 98.75 177 ILE A N 1
ATOM 1332 C CA . ILE A 1 177 ? -13.867 23.953 17.438 1 98.75 177 ILE A CA 1
ATOM 1333 C C . ILE A 1 177 ? -13.492 23.375 18.812 1 98.75 177 ILE A C 1
ATOM 1335 O O . ILE A 1 177 ? -14.07 23.766 19.828 1 98.75 177 ILE A O 1
ATOM 1339 N N . HIS A 1 178 ? -12.516 22.516 18.859 1 98.69 178 HIS A N 1
ATOM 1340 C CA . HIS A 1 178 ? -12.188 21.828 20.094 1 98.69 178 HIS A CA 1
ATOM 1341 C C . HIS A 1 178 ? -11.508 22.766 21.094 1 98.69 178 HIS A C 1
ATOM 1343 O O . HIS A 1 178 ? -11.695 22.641 22.297 1 98.69 178 HIS A O 1
ATOM 1349 N N . PHE A 1 179 ? -10.648 23.703 20.594 1 98.75 179 PHE A N 1
ATOM 1350 C CA . PHE A 1 179 ? -10.094 24.719 21.5 1 98.75 179 PHE A CA 1
ATOM 1351 C C . PHE A 1 179 ? -11.203 25.516 22.156 1 98.75 179 PHE A C 1
ATOM 1353 O O . PHE A 1 179 ? -11.148 25.781 23.359 1 98.75 179 PHE A O 1
ATOM 1360 N N . CYS A 1 180 ? -12.195 25.922 21.359 1 98.62 180 CYS A N 1
ATOM 1361 C CA . CYS A 1 180 ? -13.305 26.719 21.906 1 98.62 180 CYS A CA 1
ATOM 1362 C C . CYS A 1 180 ? -14.148 25.875 22.859 1 98.62 180 CYS A C 1
ATOM 1364 O O . CYS A 1 180 ? -14.602 26.391 23.891 1 98.62 180 CYS A O 1
ATOM 1366 N N . LEU A 1 181 ? -14.383 24.609 22.516 1 98.19 181 LEU A N 1
ATOM 1367 C CA . LEU A 1 181 ? -15.125 23.719 23.406 1 98.19 181 LEU A CA 1
ATOM 1368 C C . LEU A 1 181 ? -14.43 23.594 24.766 1 98.19 181 LEU A C 1
ATOM 1370 O O . LEU A 1 181 ? -15.086 23.578 25.797 1 98.19 181 LEU A O 1
ATOM 1374 N N . GLN A 1 182 ? -13.117 23.516 24.766 1 98 182 GLN A N 1
ATOM 1375 C CA . GLN A 1 182 ? -12.328 23.328 25.969 1 98 182 GLN A CA 1
ATOM 1376 C C . GLN A 1 182 ? -12.211 24.641 26.75 1 98 182 GLN A C 1
ATOM 1378 O O . GLN A 1 182 ? -12.016 24.625 27.969 1 98 182 GLN A O 1
ATOM 1383 N N . ASN A 1 183 ? -12.336 25.797 26.047 1 97.88 183 ASN A N 1
ATOM 1384 C CA . ASN A 1 183 ? -12.156 27.109 26.656 1 97.88 183 ASN A CA 1
ATOM 1385 C C . ASN A 1 183 ? -13.375 28 26.422 1 97.88 183 ASN A C 1
ATOM 1387 O O . ASN A 1 183 ? -13.422 28.766 25.469 1 97.88 183 ASN A O 1
ATOM 1391 N N . PRO A 1 184 ? -14.297 28.078 27.328 1 95.94 184 PRO A N 1
ATOM 1392 C CA . PRO A 1 184 ? -15.562 28.781 27.141 1 95.94 184 PRO A CA 1
ATOM 1393 C C . PRO A 1 184 ? -15.383 30.266 26.844 1 95.94 184 PRO A C 1
ATOM 1395 O O . PRO A 1 184 ? -16.25 30.891 26.234 1 95.94 184 PRO A O 1
ATOM 1398 N N . GLY A 1 185 ? -14.367 30.844 27.172 1 96.5 185 GLY A N 1
ATOM 1399 C CA . GLY A 1 185 ? -14.148 32.25 26.938 1 96.5 185 GLY A CA 1
ATOM 1400 C C . GLY A 1 185 ? -13.398 32.531 25.656 1 96.5 185 GLY A C 1
ATOM 1401 O O . GLY A 1 185 ? -13.133 33.719 25.312 1 96.5 185 GLY A O 1
ATOM 1402 N N . LEU A 1 186 ? -13.102 31.469 24.891 1 98.38 186 LEU A N 1
ATOM 1403 C CA . LEU A 1 186 ? -12.289 31.594 23.688 1 98.38 186 LEU A CA 1
ATOM 1404 C C . LEU A 1 186 ? -13.172 31.688 22.453 1 98.38 186 LEU A C 1
ATOM 1406 O O . LEU A 1 186 ? -14.117 30.906 22.297 1 98.38 186 LEU A O 1
ATOM 1410 N N . ASP A 1 187 ? -12.945 32.719 21.625 1 98.69 187 ASP A N 1
ATOM 1411 C CA . ASP A 1 187 ? -13.492 32.781 20.266 1 98.69 187 ASP A CA 1
ATOM 1412 C C . ASP A 1 187 ? -12.406 32.531 19.219 1 98.69 187 ASP A C 1
ATOM 1414 O O . ASP A 1 187 ? -11.219 32.781 19.484 1 98.69 187 ASP A O 1
ATOM 1418 N N . ALA A 1 188 ? -12.836 32 18.094 1 98.81 188 ALA A N 1
ATOM 1419 C CA . ALA A 1 188 ? -11.82 31.656 17.109 1 98.81 188 ALA A CA 1
ATOM 1420 C C . ALA A 1 188 ? -12.242 32.094 15.703 1 98.81 188 ALA A C 1
ATOM 1422 O O . ALA A 1 188 ? -13.43 32.281 15.438 1 98.81 188 ALA A O 1
ATOM 1423 N N . ILE A 1 189 ? -11.312 32.344 14.891 1 98.81 189 ILE A N 1
ATOM 1424 C CA . ILE A 1 189 ? -11.477 32.531 13.453 1 98.81 189 ILE A CA 1
ATOM 1425 C C . ILE A 1 189 ? -10.664 31.484 12.695 1 98.81 189 ILE A C 1
ATOM 1427 O O . ILE A 1 189 ? -9.477 31.297 12.953 1 98.81 189 ILE A O 1
ATOM 1431 N N . VAL A 1 190 ? -11.352 30.781 11.82 1 98.75 190 VAL A N 1
ATOM 1432 C CA . VAL A 1 190 ? -10.672 29.922 10.859 1 98.75 190 VAL A CA 1
ATOM 1433 C C . VAL A 1 190 ? -10.336 30.719 9.602 1 98.75 190 VAL A C 1
ATOM 1435 O O . VAL A 1 190 ? -11.219 31.328 8.992 1 98.75 190 VAL A O 1
ATOM 1438 N N . TYR A 1 191 ? -9.062 30.781 9.281 1 98.69 191 TYR A N 1
ATOM 1439 C CA . TYR A 1 191 ? -8.609 31.453 8.062 1 98.69 191 TYR A CA 1
ATOM 1440 C C . TYR A 1 191 ? -8.109 30.453 7.035 1 98.69 191 TYR A C 1
ATOM 1442 O O . TYR A 1 191 ? -7.125 29.75 7.273 1 98.69 191 TYR A O 1
ATOM 1450 N N . ASP A 1 192 ? -8.773 30.375 5.926 1 97.62 192 ASP A N 1
ATOM 1451 C CA . ASP A 1 192 ? -8.43 29.422 4.863 1 97.62 192 ASP A CA 1
ATOM 1452 C C . ASP A 1 192 ? -8.961 29.906 3.514 1 97.62 192 ASP A C 1
ATOM 1454 O O . ASP A 1 192 ? -9.602 30.953 3.428 1 97.62 192 ASP A O 1
ATOM 1458 N N . LEU A 1 193 ? -8.648 29.219 2.49 1 96 193 LEU A N 1
ATOM 1459 C CA . LEU A 1 193 ? -9.062 29.562 1.137 1 96 193 LEU A CA 1
ATOM 1460 C C . LEU A 1 193 ? -10.586 29.641 1.038 1 96 193 LEU A C 1
ATOM 1462 O O . LEU A 1 193 ? -11.297 28.938 1.758 1 96 193 LEU A O 1
ATOM 1466 N N . PRO A 1 194 ? -11.094 30.422 0.104 1 95.69 194 PRO A N 1
ATOM 1467 C CA . PRO A 1 194 ? -12.539 30.594 -0.044 1 95.69 194 PRO A CA 1
ATOM 1468 C C . PRO A 1 194 ? -13.273 29.281 -0.265 1 95.69 194 PRO A C 1
ATOM 1470 O O . PRO A 1 194 ? -14.391 29.094 0.225 1 95.69 194 PRO A O 1
ATOM 1473 N N . THR A 1 195 ? -12.68 28.375 -0.938 1 93.56 195 THR A N 1
ATOM 1474 C CA . THR A 1 195 ? -13.312 27.109 -1.287 1 93.56 195 THR A CA 1
ATOM 1475 C C . THR A 1 195 ? -13.516 26.25 -0.047 1 93.56 195 THR A C 1
ATOM 1477 O O . THR A 1 195 ? -14.25 25.25 -0.086 1 93.56 195 THR A O 1
ATOM 1480 N N . THR A 1 196 ? -12.906 26.609 1.072 1 96.44 196 THR A N 1
ATOM 1481 C CA . THR A 1 196 ? -12.984 25.844 2.318 1 96.44 196 THR A CA 1
ATOM 1482 C C . THR A 1 196 ? -14.172 26.328 3.16 1 96.44 196 THR A C 1
ATOM 1484 O O . THR A 1 196 ? -14.617 25.609 4.066 1 96.44 196 THR A O 1
ATOM 1487 N N . ARG A 1 197 ? -14.75 27.438 2.871 1 97.19 197 ARG A N 1
ATOM 1488 C CA . ARG A 1 197 ? -15.727 28.125 3.715 1 97.19 197 ARG A CA 1
ATOM 1489 C C . ARG A 1 197 ? -16.922 27.219 4.008 1 97.19 197 ARG A C 1
ATOM 1491 O O . ARG A 1 197 ? -17.297 27.031 5.168 1 97.19 197 ARG A O 1
ATOM 1498 N N . ARG A 1 198 ? -17.484 26.656 2.953 1 95.88 198 ARG A N 1
ATOM 1499 C CA . ARG A 1 198 ? -18.688 25.844 3.121 1 95.88 198 ARG A CA 1
ATOM 1500 C C . ARG A 1 198 ? -18.438 24.703 4.098 1 95.88 198 ARG A C 1
ATOM 1502 O O . ARG A 1 198 ? -19.281 24.422 4.961 1 95.88 198 ARG A O 1
ATOM 1509 N N . PHE A 1 199 ? -17.312 24.016 3.982 1 95.94 199 PHE A N 1
ATOM 1510 C CA . PHE A 1 199 ? -16.984 22.891 4.848 1 95.94 199 PHE A CA 1
ATOM 1511 C C . PHE A 1 199 ? -16.781 23.359 6.285 1 95.94 199 PHE A C 1
ATOM 1513 O O . PHE A 1 199 ? -17.266 22.719 7.223 1 95.94 199 PHE A O 1
ATOM 1520 N N . ALA A 1 200 ? -16.094 24.484 6.438 1 97.94 200 ALA A N 1
ATOM 1521 C CA . ALA A 1 200 ? -15.836 25.016 7.77 1 97.94 200 ALA A CA 1
ATOM 1522 C C . ALA A 1 200 ? -17.125 25.422 8.469 1 97.94 200 ALA A C 1
ATOM 1524 O O . ALA A 1 200 ? -17.391 25 9.602 1 97.94 200 ALA A O 1
ATOM 1525 N N . GLU A 1 201 ? -17.953 26.172 7.789 1 98.25 201 GLU A N 1
ATOM 1526 C CA . GLU A 1 201 ? -19.188 26.688 8.383 1 98.25 201 GLU A CA 1
ATOM 1527 C C . GLU A 1 201 ? -20.141 25.547 8.727 1 98.25 201 GLU A C 1
ATOM 1529 O O . GLU A 1 201 ? -20.766 25.562 9.789 1 98.25 201 GLU A O 1
ATOM 1534 N N . GLU A 1 202 ? -20.266 24.578 7.836 1 97.38 202 GLU A N 1
ATOM 1535 C CA . GLU A 1 202 ? -21.109 23.422 8.102 1 97.38 202 GLU A CA 1
ATOM 1536 C C . GLU A 1 202 ? -20.609 22.625 9.305 1 97.38 202 GLU A C 1
ATOM 1538 O O . GLU A 1 202 ? -21.391 22.203 10.156 1 97.38 202 GLU A O 1
ATOM 1543 N N . THR A 1 203 ? -19.344 22.422 9.367 1 97.56 203 THR A N 1
ATOM 1544 C CA . THR A 1 203 ? -18.75 21.672 10.477 1 97.56 203 THR A CA 1
ATOM 1545 C C . THR A 1 203 ? -18.938 22.422 11.797 1 97.56 203 THR A C 1
ATOM 1547 O O . THR A 1 203 ? -19.359 21.828 12.789 1 97.56 203 THR A O 1
ATOM 1550 N N . VAL A 1 204 ? -18.641 23.703 11.805 1 98.38 204 VAL A N 1
ATOM 1551 C CA . VAL A 1 204 ? -18.766 24.531 13 1 98.38 204 VAL A CA 1
ATOM 1552 C C . VAL A 1 204 ? -20.203 24.516 13.5 1 98.38 204 VAL A C 1
ATOM 1554 O O . VAL A 1 204 ? -20.453 24.375 14.695 1 98.38 204 VAL A O 1
ATOM 1557 N N . ALA A 1 205 ? -21.109 24.594 12.547 1 98.06 205 ALA A N 1
ATOM 1558 C CA . ALA A 1 205 ? -22.516 24.578 12.883 1 98.06 205 ALA A CA 1
ATOM 1559 C C . ALA A 1 205 ? -22.922 23.25 13.523 1 98.06 205 ALA A C 1
ATOM 1561 O O . ALA A 1 205 ? -23.734 23.219 14.453 1 98.06 205 ALA A O 1
ATOM 1562 N N . ARG A 1 206 ? -22.438 22.156 13.039 1 96.31 206 ARG A N 1
ATOM 1563 C CA . ARG A 1 206 ? -22.734 20.828 13.555 1 96.31 206 ARG A CA 1
ATOM 1564 C C . ARG A 1 206 ? -22.328 20.719 15.023 1 96.31 206 ARG A C 1
ATOM 1566 O O . ARG A 1 206 ? -22.938 19.953 15.781 1 96.31 206 ARG A O 1
ATOM 1573 N N . PHE A 1 207 ? -21.328 21.5 15.422 1 97.44 207 PHE A N 1
ATOM 1574 C CA . PHE A 1 207 ? -20.844 21.422 16.797 1 97.44 207 PHE A CA 1
ATOM 1575 C C . PHE A 1 207 ? -21.5 22.516 17.656 1 97.44 207 PHE A C 1
ATOM 1577 O O . PHE A 1 207 ? -21.172 22.656 18.828 1 97.44 207 PHE A O 1
ATOM 1584 N N . GLY A 1 208 ? -22.328 23.344 17.031 1 97.44 208 GLY A N 1
ATOM 1585 C CA . GLY A 1 208 ? -23.078 24.359 17.75 1 97.44 208 GLY A CA 1
ATOM 1586 C C . GLY A 1 208 ? -22.234 25.562 18.125 1 97.44 208 GLY A C 1
ATOM 1587 O O . GLY A 1 208 ? -22.469 26.188 19.172 1 97.44 208 GLY A O 1
ATOM 1588 N N . LEU A 1 209 ? -21.219 25.922 17.297 1 98.31 209 LEU A N 1
ATOM 1589 C CA . LEU A 1 209 ? -20.297 26.969 17.703 1 98.31 209 LEU A CA 1
ATOM 1590 C C . LEU A 1 209 ? -20.266 28.094 16.672 1 98.31 209 LEU A C 1
ATOM 1592 O O . LEU A 1 209 ? -19.266 28.812 16.547 1 98.31 209 LEU A O 1
ATOM 1596 N N . ALA A 1 210 ? -21.328 28.281 15.922 1 97.69 210 ALA A N 1
ATOM 1597 C CA . ALA A 1 210 ? -21.391 29.266 14.859 1 97.69 210 ALA A CA 1
ATOM 1598 C C . ALA A 1 210 ? -21.25 30.688 15.422 1 97.69 210 ALA A C 1
ATOM 1600 O O . ALA A 1 210 ? -20.812 31.594 14.711 1 97.69 210 ALA A O 1
ATOM 1601 N N . ASP A 1 211 ? -21.5 30.844 16.688 1 97.81 211 ASP A N 1
ATOM 1602 C CA . ASP A 1 211 ? -21.422 32.156 17.312 1 97.81 211 ASP A CA 1
ATOM 1603 C C . ASP A 1 211 ? -20.031 32.438 17.844 1 97.81 211 ASP A C 1
ATOM 1605 O O . ASP A 1 211 ? -19.688 33.594 18.141 1 97.81 211 ASP A O 1
ATOM 1609 N N . ARG A 1 212 ? -19.188 31.438 17.891 1 98.44 212 ARG A N 1
ATOM 1610 C CA . ARG A 1 212 ? -17.891 31.609 18.547 1 98.44 212 ARG A CA 1
ATOM 1611 C C . ARG A 1 212 ? -16.766 31.328 17.562 1 98.44 212 ARG A C 1
ATOM 1613 O O . ARG A 1 212 ? -15.625 31.75 17.797 1 98.44 212 ARG A O 1
ATOM 1620 N N . VAL A 1 213 ? -17.062 30.547 16.547 1 98.75 213 VAL A N 1
ATOM 1621 C CA . VAL A 1 213 ? -16.047 30.234 15.547 1 98.75 213 VAL A CA 1
ATOM 1622 C C . VAL A 1 213 ? -16.469 30.797 14.195 1 98.75 213 VAL A C 1
ATOM 1624 O O . VAL A 1 213 ? -17.453 30.344 13.602 1 98.75 213 VAL A O 1
ATOM 1627 N N . GLY A 1 214 ? -15.727 31.75 13.758 1 98.56 214 GLY A N 1
ATOM 1628 C CA . GLY A 1 214 ? -15.992 32.344 12.461 1 98.56 214 GLY A CA 1
ATOM 1629 C C . GLY A 1 214 ? -15.023 31.891 11.383 1 98.56 214 GLY A C 1
ATOM 1630 O O . GLY A 1 214 ? -14.086 31.141 11.664 1 98.56 214 GLY A O 1
ATOM 1631 N N . PHE A 1 215 ? -15.32 32.312 10.125 1 98.56 215 PHE A N 1
ATOM 1632 C CA . PHE A 1 215 ? -14.484 31.969 8.984 1 98.56 215 PHE A CA 1
ATOM 1633 C C . PHE A 1 215 ? -14.125 33.219 8.188 1 98.56 215 PHE A C 1
ATOM 1635 O O . PHE A 1 215 ? -14.984 34.062 7.91 1 98.56 215 PHE A O 1
ATOM 1642 N N . VAL A 1 216 ? -12.922 33.406 7.902 1 98.56 216 VAL A N 1
ATOM 1643 C CA . VAL A 1 216 ? -12.438 34.438 7.016 1 98.56 216 VAL A CA 1
ATOM 1644 C C . VAL A 1 216 ? -11.68 33.812 5.84 1 98.56 216 VAL A C 1
ATOM 1646 O O . VAL A 1 216 ? -10.781 33 6.039 1 98.56 216 VAL A O 1
ATOM 1649 N N . ALA A 1 217 ? -12.07 34.188 4.652 1 97.81 217 ALA A N 1
ATOM 1650 C CA . ALA A 1 217 ? -11.469 33.656 3.443 1 97.81 217 ALA A CA 1
ATOM 1651 C C . ALA A 1 217 ? -10.234 34.438 3.027 1 97.81 217 ALA A C 1
ATOM 1653 O O . ALA A 1 217 ? -10.25 35.688 3.062 1 97.81 217 ALA A O 1
ATOM 1654 N N . GLY A 1 218 ? -9.141 33.688 2.729 1 96.81 218 GLY A N 1
ATOM 1655 C CA . GLY A 1 218 ? -7.949 34.312 2.182 1 96.81 218 GLY A CA 1
ATOM 1656 C C . GLY A 1 218 ? -6.801 33.344 1.994 1 96.81 218 GLY A C 1
ATOM 1657 O O . GLY A 1 218 ? -6.824 32.25 2.531 1 96.81 218 GLY A O 1
ATOM 1658 N N . ASP A 1 219 ? -5.914 33.719 1.141 1 96.06 219 ASP A N 1
ATOM 1659 C CA . ASP A 1 219 ? -4.637 33.062 0.962 1 96.06 219 ASP A CA 1
ATOM 1660 C C . ASP A 1 219 ? -3.541 33.688 1.804 1 96.06 219 ASP A C 1
ATOM 1662 O O . ASP A 1 219 ? -3.152 34.844 1.548 1 96.06 219 ASP A O 1
ATOM 1666 N N . PHE A 1 220 ? -2.984 32.938 2.75 1 94.56 220 PHE A N 1
ATOM 1667 C CA . PHE A 1 220 ? -2.086 33.562 3.713 1 94.56 220 PHE A CA 1
ATOM 1668 C C . PHE A 1 220 ? -0.754 33.906 3.061 1 94.56 220 PHE A C 1
ATOM 1670 O O . PHE A 1 220 ? 0.037 34.656 3.623 1 94.56 220 PHE A O 1
ATOM 1677 N N . LEU A 1 221 ? -0.451 33.438 1.89 1 95.12 221 LEU A N 1
ATOM 1678 C CA . LEU A 1 221 ? 0.749 33.844 1.177 1 95.12 221 LEU A CA 1
ATOM 1679 C C . LEU A 1 221 ? 0.48 35.125 0.362 1 95.12 221 LEU A C 1
ATOM 1681 O O . LEU A 1 221 ? 1.382 35.938 0.157 1 95.12 221 LEU A O 1
ATOM 1685 N N . GLU A 1 222 ? -0.759 35.344 -0.039 1 94.94 222 GLU A N 1
ATOM 1686 C CA . GLU A 1 222 ? -1.068 36.406 -1.001 1 94.94 222 GLU A CA 1
ATOM 1687 C C . GLU A 1 222 ? -1.832 37.531 -0.339 1 94.94 222 GLU A C 1
ATOM 1689 O O . GLU A 1 222 ? -1.807 38.656 -0.824 1 94.94 222 GLU A O 1
ATOM 1694 N N . ASN A 1 223 ? -2.529 37.219 0.694 1 96.06 223 ASN A N 1
ATOM 1695 C CA . ASN A 1 223 ? -3.41 38.188 1.318 1 96.06 223 ASN A CA 1
ATOM 1696 C C . ASN A 1 223 ? -2.938 38.562 2.723 1 96.06 223 ASN A C 1
ATOM 1698 O O . ASN A 1 223 ? -2.117 37.844 3.309 1 96.06 223 ASN A O 1
ATOM 1702 N N . ASP A 1 224 ? -3.457 39.688 3.193 1 94.06 224 ASP A N 1
ATOM 1703 C CA . ASP A 1 224 ? -3.232 40.031 4.59 1 94.06 224 ASP A CA 1
ATOM 1704 C C . ASP A 1 224 ? -4.027 39.125 5.523 1 94.06 224 ASP A C 1
ATOM 1706 O O . ASP A 1 224 ? -5.145 38.719 5.203 1 94.06 224 ASP A O 1
ATOM 1710 N N . THR A 1 225 ? -3.418 38.812 6.594 1 95.56 225 THR A N 1
ATOM 1711 C CA . THR A 1 225 ? -4.09 38 7.605 1 95.56 225 THR A CA 1
ATOM 1712 C C . THR A 1 225 ? -4.684 38.875 8.695 1 95.56 225 THR A C 1
ATOM 1714 O O . THR A 1 225 ? -4.137 39.938 9.008 1 95.56 225 THR A O 1
ATOM 1717 N N . PRO A 1 226 ? -5.777 38.469 9.281 1 97 226 PRO A N 1
ATOM 1718 C CA . PRO A 1 226 ? -6.328 39.25 10.398 1 97 226 PRO A CA 1
ATOM 1719 C C . PRO A 1 226 ? -5.352 39.375 11.562 1 97 226 PRO A C 1
ATOM 1721 O O . PRO A 1 226 ? -4.414 38.594 11.68 1 97 226 PRO A O 1
ATOM 1724 N N . LYS A 1 227 ? -5.617 40.438 12.359 1 97.75 227 LYS A N 1
ATOM 1725 C CA . LYS A 1 227 ? -4.746 40.75 13.492 1 97.75 227 LYS A CA 1
ATOM 1726 C C . LYS A 1 227 ? -5.543 40.812 14.797 1 97.75 227 LYS A C 1
ATOM 1728 O O . LYS A 1 227 ? -6.777 40.75 14.773 1 97.75 227 LYS A O 1
ATOM 1733 N N . GLY A 1 228 ? -4.805 40.812 15.867 1 97.88 228 GLY A N 1
ATOM 1734 C CA . GLY A 1 228 ? -5.449 41.062 17.141 1 97.88 228 GLY A CA 1
ATOM 1735 C C . GLY A 1 228 ? -5.777 39.781 17.891 1 97.88 228 GLY A C 1
ATOM 1736 O O . GLY A 1 228 ? -6.773 39.719 18.609 1 97.88 228 GLY A O 1
ATOM 1737 N N . PHE A 1 229 ? -4.965 38.75 17.734 1 98.62 229 PHE A N 1
ATOM 1738 C CA . PHE A 1 229 ? -5.246 37.469 18.359 1 98.62 229 PHE A CA 1
ATOM 1739 C C . PHE A 1 229 ? -4.293 37.188 19.516 1 98.62 229 PHE A C 1
ATOM 1741 O O . PHE A 1 229 ? -3.17 37.688 19.531 1 98.62 229 PHE A O 1
ATOM 1748 N N . ASP A 1 230 ? -4.758 36.344 20.516 1 97.81 230 ASP A N 1
ATOM 1749 C CA . ASP A 1 230 ? -3.945 35.906 21.641 1 97.81 230 ASP A CA 1
ATOM 1750 C C . ASP A 1 230 ? -3.199 34.625 21.312 1 97.81 230 ASP A C 1
ATOM 1752 O O . ASP A 1 230 ? -2.186 34.312 21.938 1 97.81 230 ASP A O 1
ATOM 1756 N N . VAL A 1 231 ? -3.801 33.906 20.453 1 98.75 231 VAL A N 1
ATOM 1757 C CA . VAL A 1 231 ? -3.244 32.594 20.062 1 98.75 231 VAL A CA 1
ATOM 1758 C C . VAL A 1 231 ? -3.377 32.406 18.562 1 98.75 231 VAL A C 1
ATOM 1760 O O . VAL A 1 231 ? -4.41 32.719 17.969 1 98.75 231 VAL A O 1
ATOM 1763 N N . VAL A 1 232 ? -2.328 31.953 17.938 1 98.88 232 VAL A N 1
ATOM 1764 C CA . VAL A 1 232 ? -2.381 31.469 16.562 1 98.88 232 VAL A CA 1
ATOM 1765 C C . VAL A 1 232 ? -2.014 30 16.516 1 98.88 232 VAL A C 1
ATOM 1767 O O . VAL A 1 232 ? -1.056 29.562 17.156 1 98.88 232 VAL A O 1
ATOM 1770 N N . TRP A 1 233 ? -2.811 29.219 15.836 1 98.81 233 TRP A N 1
ATOM 1771 C CA . TRP A 1 233 ? -2.654 27.781 15.672 1 98.81 233 TRP A CA 1
ATOM 1772 C C . TRP A 1 233 ? -2.355 27.422 14.219 1 98.81 233 TRP A C 1
ATOM 1774 O O . TRP A 1 233 ? -3.102 27.797 13.312 1 98.81 233 TRP A O 1
ATOM 1784 N N . LEU A 1 234 ? -1.245 26.828 14 1 98.56 234 LEU A N 1
ATOM 1785 C CA . LEU A 1 234 ? -0.866 26.25 12.711 1 98.56 234 LEU A CA 1
ATOM 1786 C C . LEU A 1 234 ? -0.745 24.734 12.82 1 98.56 234 LEU A C 1
ATOM 1788 O O . LEU A 1 234 ? 0.162 24.219 13.477 1 98.56 234 LEU A O 1
ATOM 1792 N N . SER A 1 235 ? -1.647 24.031 12.18 1 98.12 235 SER A N 1
ATOM 1793 C CA . SER A 1 235 ? -1.618 22.578 12.242 1 98.12 235 SER A CA 1
ATOM 1794 C C . SER A 1 235 ? -1.406 21.969 10.859 1 98.12 235 SER A C 1
ATOM 1796 O O . SER A 1 235 ? -2.283 22.047 9.992 1 98.12 235 SER A O 1
ATOM 1798 N N . HIS A 1 236 ? -0.21 21.328 10.695 1 97.56 236 HIS A N 1
ATOM 1799 C CA . HIS A 1 236 ? 0.101 20.578 9.484 1 97.56 236 HIS A CA 1
ATOM 1800 C C . HIS A 1 236 ? -0.027 21.469 8.242 1 97.56 236 HIS A C 1
ATOM 1802 O O . HIS A 1 236 ? -0.706 21.109 7.281 1 97.56 236 HIS A O 1
ATOM 1808 N N . ILE A 1 237 ? 0.656 22.625 8.273 1 97.62 237 ILE A N 1
ATOM 1809 C CA . ILE A 1 237 ? 0.614 23.625 7.211 1 97.62 237 ILE A CA 1
ATOM 1810 C C . ILE A 1 237 ? 1.995 23.766 6.574 1 97.62 237 ILE A C 1
ATOM 1812 O O . ILE A 1 237 ? 2.127 23.703 5.352 1 97.62 237 ILE A O 1
ATOM 1816 N N . LEU A 1 238 ? 3.014 23.859 7.391 1 98.56 238 LEU A N 1
ATOM 1817 C CA . LEU A 1 238 ? 4.332 24.281 6.938 1 98.56 238 LEU A CA 1
ATOM 1818 C C . LEU A 1 238 ? 4.934 23.266 5.973 1 98.56 238 LEU A C 1
ATOM 1820 O O . LEU A 1 238 ? 5.652 23.641 5.043 1 98.56 238 LEU A O 1
ATOM 1824 N N . HIS A 1 239 ? 4.621 21.984 6.172 1 98.25 239 HIS A N 1
ATOM 1825 C CA . HIS A 1 239 ? 5.242 20.922 5.383 1 98.25 239 HIS A CA 1
ATOM 1826 C C . HIS A 1 239 ? 4.875 21.047 3.91 1 98.25 239 HIS A C 1
ATOM 1828 O O . HIS A 1 239 ? 5.504 20.422 3.053 1 98.25 239 HIS A O 1
ATOM 1834 N N . ALA A 1 240 ? 3.857 21.828 3.561 1 97.31 240 ALA A N 1
ATOM 1835 C CA . ALA A 1 240 ? 3.451 21.984 2.166 1 97.31 240 ALA A CA 1
ATOM 1836 C C . ALA A 1 240 ? 4.359 22.984 1.438 1 97.31 240 ALA A C 1
ATOM 1838 O O . ALA A 1 240 ? 4.32 23.078 0.21 1 97.31 240 ALA A O 1
ATOM 1839 N N . TYR A 1 241 ? 5.25 23.656 2.137 1 97.69 241 TYR A N 1
ATOM 1840 C CA . TYR A 1 241 ? 6.008 24.766 1.581 1 97.69 241 TYR A CA 1
ATOM 1841 C C . TYR A 1 241 ? 7.496 24.625 1.883 1 97.69 241 TYR A C 1
ATOM 1843 O O . TYR A 1 241 ? 7.883 23.891 2.789 1 97.69 241 TYR A O 1
ATOM 1851 N N . GLY A 1 242 ? 8.289 25.312 1.056 1 97.5 242 GLY A N 1
ATOM 1852 C CA . GLY A 1 242 ? 9.719 25.406 1.336 1 97.5 242 GLY A CA 1
ATOM 1853 C C . GLY A 1 242 ? 10.047 26.391 2.436 1 97.5 242 GLY A C 1
ATOM 1854 O O . GLY A 1 242 ? 9.164 27.078 2.945 1 97.5 242 GLY A O 1
ATOM 1855 N N . PRO A 1 243 ? 11.32 26.484 2.789 1 97.25 243 PRO A N 1
ATOM 1856 C CA . PRO A 1 243 ? 11.742 27.312 3.918 1 97.25 243 PRO A CA 1
ATOM 1857 C C . PRO A 1 243 ? 11.391 28.781 3.721 1 97.25 243 PRO A C 1
ATOM 1859 O O . PRO A 1 243 ? 11 29.469 4.672 1 97.25 243 PRO A O 1
ATOM 1862 N N . ASP A 1 244 ? 11.516 29.312 2.496 1 97.38 244 ASP A N 1
ATOM 1863 C CA . ASP A 1 244 ? 11.234 30.719 2.244 1 97.38 244 ASP A CA 1
ATOM 1864 C C . ASP A 1 244 ? 9.766 31.031 2.477 1 97.38 244 ASP A C 1
ATOM 1866 O O . ASP A 1 244 ? 9.43 32.031 3.121 1 97.38 244 ASP A O 1
ATOM 1870 N N . GLN A 1 245 ? 8.922 30.219 1.979 1 97.88 245 GLN A N 1
ATOM 1871 C CA . GLN A 1 245 ? 7.492 30.422 2.18 1 97.88 245 GLN A CA 1
ATOM 1872 C C . GLN A 1 245 ? 7.102 30.188 3.637 1 97.88 245 GLN A C 1
ATOM 1874 O O . GLN A 1 245 ? 6.203 30.859 4.16 1 97.88 245 GLN A O 1
ATOM 1879 N N . CYS A 1 246 ? 7.734 29.219 4.277 1 98.56 246 CYS A N 1
ATOM 1880 C CA . CYS A 1 246 ? 7.496 28.984 5.695 1 98.56 246 CYS A CA 1
ATOM 1881 C C . CYS A 1 246 ? 7.816 30.234 6.516 1 98.56 246 CYS A C 1
ATOM 1883 O O . CYS A 1 246 ? 7.086 30.578 7.445 1 98.56 246 CYS A O 1
ATOM 1885 N N . ALA A 1 247 ? 8.906 30.891 6.168 1 98.12 247 ALA A N 1
ATOM 1886 C CA . ALA A 1 247 ? 9.281 32.125 6.855 1 98.12 247 ALA A CA 1
ATOM 1887 C C . ALA A 1 247 ? 8.18 33.156 6.723 1 98.12 247 ALA A C 1
ATOM 1889 O O . ALA A 1 247 ? 7.832 33.844 7.695 1 98.12 247 ALA A O 1
ATOM 1890 N N . VAL A 1 248 ? 7.613 33.312 5.527 1 97.88 248 VAL A N 1
ATOM 1891 C CA . VAL A 1 248 ? 6.543 34.25 5.273 1 97.88 248 VAL A CA 1
ATOM 1892 C C . VAL A 1 248 ? 5.324 33.906 6.125 1 97.88 248 VAL A C 1
ATOM 1894 O O . VAL A 1 248 ? 4.715 34.781 6.742 1 97.88 248 VAL A O 1
ATOM 1897 N N . ILE A 1 249 ? 4.953 32.625 6.16 1 98.44 249 ILE A N 1
ATOM 1898 C CA . ILE A 1 249 ? 3.785 32.156 6.902 1 98.44 249 ILE A CA 1
ATOM 1899 C C . ILE A 1 249 ? 3.971 32.438 8.391 1 98.44 249 ILE A C 1
ATOM 1901 O O . ILE A 1 249 ? 3.057 32.938 9.055 1 98.44 249 ILE A O 1
ATOM 1905 N N . LEU A 1 250 ? 5.129 32.156 8.922 1 98.56 250 LEU A N 1
ATOM 1906 C CA . LEU A 1 250 ? 5.414 32.344 10.336 1 98.56 250 LEU A CA 1
ATOM 1907 C C . LEU A 1 250 ? 5.434 33.844 10.68 1 98.56 250 LEU A C 1
ATOM 1909 O O . LEU A 1 250 ? 4.961 34.25 11.75 1 98.56 250 LEU A O 1
ATOM 1913 N N . GLU A 1 251 ? 5.98 34.656 9.812 1 97.62 251 GLU A N 1
ATOM 1914 C CA . GLU A 1 251 ? 5.965 36.094 10.023 1 97.62 251 GLU A CA 1
ATOM 1915 C C . GLU A 1 251 ? 4.535 36.625 10.086 1 97.62 251 GLU A C 1
ATOM 1917 O O . GLU A 1 251 ? 4.219 37.469 10.93 1 97.62 251 GLU A O 1
ATOM 1922 N N . LYS A 1 252 ? 3.738 36.156 9.195 1 97.5 252 LYS A N 1
ATOM 1923 C CA . LYS A 1 252 ? 2.334 36.562 9.188 1 97.5 252 LYS A CA 1
ATOM 1924 C C . LYS A 1 252 ? 1.63 36.125 10.461 1 97.5 252 LYS A C 1
ATOM 1926 O O . LYS A 1 252 ? 0.805 36.844 11.008 1 97.5 252 LYS A O 1
ATOM 1931 N N . ALA A 1 253 ? 1.911 34.906 10.906 1 98.44 253 ALA A N 1
ATOM 1932 C CA . ALA A 1 253 ? 1.34 34.406 12.148 1 98.44 253 ALA A CA 1
ATOM 1933 C C . ALA A 1 253 ? 1.73 35.281 13.336 1 98.44 253 ALA A C 1
ATOM 1935 O O . ALA A 1 253 ? 0.89 35.625 14.172 1 98.44 253 ALA A O 1
ATOM 1936 N N . VAL A 1 254 ? 2.98 35.688 13.383 1 98.06 254 VAL A N 1
ATOM 1937 C CA . VAL A 1 254 ? 3.494 36.5 14.469 1 98.06 254 VAL A CA 1
ATOM 1938 C C . VAL A 1 254 ? 2.842 37.875 14.414 1 98.06 254 VAL A C 1
ATOM 1940 O O . VAL A 1 254 ? 2.457 38.438 15.445 1 98.06 254 VAL A O 1
ATOM 1943 N N . ARG A 1 255 ? 2.68 38.438 13.195 1 97.38 255 ARG A N 1
ATOM 1944 C CA . ARG A 1 255 ? 2.074 39.75 13.031 1 97.38 255 ARG A CA 1
ATOM 1945 C C . ARG A 1 255 ? 0.613 39.75 13.461 1 97.38 255 ARG A C 1
ATOM 1947 O O . ARG A 1 255 ? 0.073 40.781 13.867 1 97.38 255 ARG A O 1
ATOM 1954 N N . ALA A 1 256 ? 0.016 38.594 13.383 1 98.31 256 ALA A N 1
ATOM 1955 C CA . ALA A 1 256 ? -1.386 38.469 13.773 1 98.31 256 ALA A CA 1
ATOM 1956 C C . ALA A 1 256 ? -1.543 38.5 15.289 1 98.31 256 ALA A C 1
ATOM 1958 O O . ALA A 1 256 ? -2.633 38.75 15.805 1 98.31 256 ALA A O 1
ATOM 1959 N N . LEU A 1 257 ? -0.495 38.219 16.031 1 98.31 257 LEU A N 1
ATOM 1960 C CA . LEU A 1 257 ? -0.543 38.062 17.484 1 98.31 257 LEU A CA 1
ATOM 1961 C C . LEU A 1 257 ? -0.406 39.406 18.188 1 98.31 257 LEU A C 1
ATOM 1963 O O . LEU A 1 257 ? 0.361 40.281 17.766 1 98.31 257 LEU A O 1
ATOM 1967 N N . GLU A 1 258 ? -1.122 39.562 19.266 1 97.5 258 GLU A N 1
ATOM 1968 C CA . GLU A 1 258 ? -0.896 40.656 20.219 1 97.5 258 GLU A CA 1
ATOM 1969 C C . GLU A 1 258 ? 0.37 40.406 21.031 1 97.5 258 GLU A C 1
ATOM 1971 O O . GLU A 1 258 ? 0.868 39.281 21.109 1 97.5 258 GLU A O 1
ATOM 1976 N N . PRO A 1 259 ? 0.841 41.562 21.625 1 96.06 259 PRO A N 1
ATOM 1977 C CA . PRO A 1 259 ? 1.96 41.344 22.547 1 96.06 259 PRO A CA 1
ATOM 1978 C C . PRO A 1 259 ? 1.669 40.25 23.594 1 96.06 259 PRO A C 1
ATOM 1980 O O . PRO A 1 259 ? 0.573 40.219 24.156 1 96.06 259 PRO A O 1
ATOM 1983 N N . GLY A 1 260 ? 2.648 39.375 23.734 1 96 260 GLY A N 1
ATOM 1984 C CA . GLY A 1 260 ? 2.465 38.281 24.672 1 96 260 GLY A CA 1
ATOM 1985 C C . GLY A 1 260 ? 1.71 37.094 24.062 1 96 260 GLY A C 1
ATOM 1986 O O . GLY A 1 260 ? 1.5 36.094 24.719 1 96 260 GLY A O 1
ATOM 1987 N N . GLY A 1 261 ? 1.391 37.25 22.812 1 97.94 261 GLY A N 1
ATOM 1988 C CA . GLY A 1 261 ? 0.619 36.219 22.125 1 97.94 261 GLY A CA 1
ATOM 1989 C C . GLY A 1 261 ? 1.371 34.906 21.969 1 97.94 261 GLY A C 1
ATOM 1990 O O . GLY A 1 261 ? 2.598 34.875 22.078 1 97.94 261 GLY A O 1
ATOM 1991 N N . LEU A 1 262 ? 0.644 33.812 21.797 1 98.5 262 LEU A N 1
ATOM 1992 C CA . LEU A 1 262 ? 1.165 32.438 21.734 1 98.5 262 LEU A CA 1
ATOM 1993 C C . LEU A 1 262 ? 1 31.875 20.328 1 98.5 262 LEU A C 1
ATOM 1995 O O . LEU A 1 262 ? -0.093 31.922 19.75 1 98.5 262 LEU A O 1
ATOM 1999 N N . LEU A 1 263 ? 2.086 31.438 19.734 1 98.81 263 LEU A N 1
ATOM 2000 C CA . LEU A 1 263 ? 2.025 30.672 18.5 1 98.81 263 LEU A CA 1
ATOM 2001 C C . LEU A 1 263 ? 2.26 29.188 18.75 1 98.81 263 LEU A C 1
ATOM 2003 O O . LEU A 1 263 ? 3.229 28.812 19.422 1 98.81 263 LEU A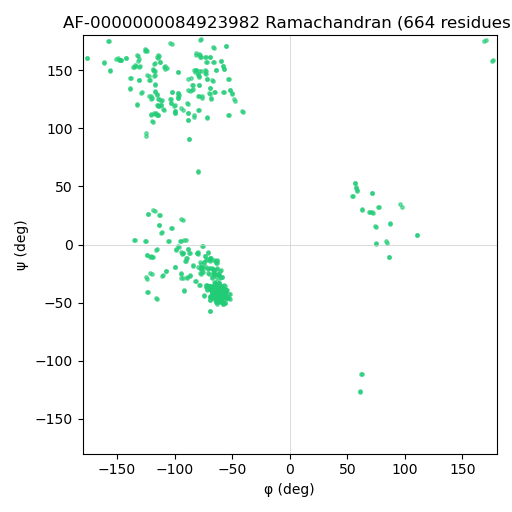 O 1
ATOM 2007 N N . LEU A 1 264 ? 1.362 28.344 18.328 1 98.81 264 LEU A N 1
ATOM 2008 C CA . LEU A 1 264 ? 1.471 26.875 18.375 1 98.81 264 LEU A CA 1
ATOM 2009 C C . LEU A 1 264 ? 1.549 26.297 16.969 1 98.81 264 LEU A C 1
ATOM 2011 O O . LEU A 1 264 ? 0.684 26.562 16.125 1 98.81 264 LEU A O 1
ATOM 2015 N N . VAL A 1 265 ? 2.578 25.516 16.703 1 98.88 265 VAL A N 1
ATOM 2016 C CA . VAL A 1 265 ? 2.789 24.891 15.398 1 98.88 265 VAL A CA 1
ATOM 2017 C C . VAL A 1 265 ? 2.826 23.359 15.555 1 98.88 265 VAL A C 1
ATOM 2019 O O . VAL A 1 265 ? 3.715 22.828 16.219 1 98.88 265 VAL A O 1
ATOM 2022 N N . GLN A 1 266 ? 1.832 22.703 15.039 1 98.69 266 GLN A N 1
ATOM 2023 C CA . GLN A 1 266 ? 1.816 21.234 15 1 98.69 266 GLN A CA 1
ATOM 2024 C C . GLN A 1 266 ? 2.291 20.719 13.648 1 98.69 266 GLN A C 1
ATOM 2026 O O . GLN A 1 266 ? 1.78 21.125 12.602 1 98.69 266 GLN A O 1
ATOM 2031 N N . GLU A 1 267 ? 3.262 19.859 13.602 1 98.62 267 GLU A N 1
ATOM 2032 C CA . GLU A 1 267 ? 3.791 19.234 12.398 1 98.62 267 GLU A CA 1
ATOM 2033 C C . GLU A 1 267 ? 4.16 17.766 12.641 1 98.62 267 GLU A C 1
ATOM 2035 O O . GLU A 1 267 ? 4.207 17.328 13.789 1 98.62 267 GLU A O 1
ATOM 2040 N N . PHE A 1 268 ? 4.266 16.969 11.562 1 98.38 268 PHE A N 1
ATOM 2041 C CA . PHE A 1 268 ? 5.012 15.719 11.648 1 98.38 268 PHE A CA 1
ATOM 2042 C C . PHE A 1 268 ? 6.512 15.984 11.727 1 98.38 268 PHE A C 1
ATOM 2044 O O . PHE A 1 268 ? 7.129 16.391 10.734 1 98.38 268 PHE A O 1
ATOM 2051 N N . VAL A 1 269 ? 7.094 15.742 12.875 1 98.62 269 VAL A N 1
ATOM 2052 C CA . VAL A 1 269 ? 8.398 16.312 13.188 1 98.62 269 VAL A CA 1
ATOM 2053 C C . VAL A 1 269 ? 9.484 15.25 13.047 1 98.62 269 VAL A C 1
ATOM 2055 O O . VAL A 1 269 ? 9.43 14.203 13.695 1 98.62 269 VAL A O 1
ATOM 2058 N N . LEU A 1 270 ? 10.43 15.5 12.211 1 98.38 270 LEU A N 1
ATOM 2059 C CA . LEU A 1 270 ? 11.609 14.648 12.086 1 98.38 270 LEU A CA 1
ATOM 2060 C C . LEU A 1 270 ? 12.586 14.906 13.227 1 98.38 270 LEU A C 1
ATOM 2062 O O . LEU A 1 270 ? 12.641 16.016 13.766 1 98.38 270 LEU A O 1
ATOM 2066 N N . ASP A 1 271 ? 13.32 13.852 13.594 1 96.94 271 ASP A N 1
ATOM 2067 C CA . ASP A 1 271 ? 14.508 14.125 14.406 1 96.94 271 ASP A CA 1
ATOM 2068 C C . ASP A 1 271 ? 15.547 14.898 13.602 1 96.94 271 ASP A C 1
ATOM 2070 O O . ASP A 1 271 ? 15.406 15.07 12.391 1 96.94 271 ASP A O 1
ATOM 2074 N N . ASP A 1 272 ? 16.531 15.375 14.234 1 95.94 272 ASP A N 1
ATOM 2075 C CA . ASP A 1 272 ? 17.469 16.281 13.578 1 95.94 272 ASP A CA 1
ATOM 2076 C C . ASP A 1 272 ? 18.328 15.539 12.555 1 95.94 272 ASP A C 1
ATOM 2078 O O . ASP A 1 272 ? 18.906 16.156 11.656 1 95.94 272 ASP A O 1
ATOM 2082 N N . THR A 1 273 ? 18.469 14.227 12.633 1 94.88 273 THR A N 1
ATOM 2083 C CA . THR A 1 273 ? 19.156 13.438 11.617 1 94.88 273 THR A CA 1
ATOM 2084 C C . THR A 1 273 ? 18.281 13.242 10.391 1 94.88 273 THR A C 1
ATOM 2086 O O . THR A 1 273 ? 18.766 12.836 9.328 1 94.88 273 THR A O 1
ATOM 2089 N N . ARG A 1 274 ? 16.922 13.43 10.516 1 95.44 274 ARG A N 1
ATOM 2090 C CA . ARG A 1 274 ? 15.906 13.328 9.477 1 95.44 274 ARG A CA 1
ATOM 2091 C C . ARG A 1 274 ? 15.625 11.875 9.125 1 95.44 274 ARG A C 1
ATOM 2093 O O . ARG A 1 274 ? 14.828 11.594 8.227 1 95.44 274 ARG A O 1
ATOM 2100 N N . SER A 1 275 ? 16.25 10.953 9.758 1 93.44 275 SER A N 1
ATOM 2101 C CA . SER A 1 275 ? 16.094 9.539 9.438 1 93.44 275 SER A CA 1
ATOM 2102 C C . SER A 1 275 ? 15.031 8.891 10.32 1 93.44 275 SER A C 1
ATOM 2104 O O . SER A 1 275 ? 15.055 7.676 10.547 1 93.44 275 SER A O 1
ATOM 2106 N N . GLY A 1 276 ? 14.156 9.664 10.852 1 95.19 276 GLY A N 1
ATOM 2107 C CA . GLY A 1 276 ? 13.031 9.234 11.664 1 95.19 276 GLY A CA 1
ATOM 2108 C C . GLY A 1 276 ? 12.336 10.383 12.375 1 95.19 276 GLY A C 1
ATOM 2109 O O . GLY A 1 276 ? 12.844 11.508 12.391 1 95.19 276 GLY A O 1
ATOM 2110 N N . PRO A 1 277 ? 11.211 10.031 13.07 1 97.38 277 PRO A N 1
ATOM 2111 C CA . PRO A 1 277 ? 10.445 8.781 13.055 1 97.38 277 PRO A CA 1
ATOM 2112 C C . PRO A 1 277 ? 9.977 8.391 11.656 1 97.38 277 PRO A C 1
ATOM 2114 O O . PRO A 1 277 ? 10.055 9.203 10.727 1 97.38 277 PRO A O 1
ATOM 2117 N N . LEU A 1 278 ? 9.445 7.219 11.453 1 97.5 278 LEU A N 1
ATOM 2118 C CA . LEU A 1 278 ? 9.125 6.645 10.148 1 97.5 278 LEU A CA 1
ATOM 2119 C C . LEU A 1 278 ? 8.07 7.473 9.438 1 97.5 278 LEU A C 1
ATOM 2121 O O . LEU A 1 278 ? 8.266 7.875 8.281 1 97.5 278 LEU A O 1
ATOM 2125 N N . PHE A 1 279 ? 7 7.793 10.094 1 97.88 279 PHE A N 1
ATOM 2126 C CA . PHE A 1 279 ? 5.898 8.461 9.406 1 97.88 279 PHE A CA 1
ATOM 2127 C C . PHE A 1 279 ? 6.332 9.828 8.891 1 97.88 279 PHE A C 1
ATOM 2129 O O . PHE A 1 279 ? 6.129 10.141 7.715 1 97.88 279 PHE A O 1
ATOM 2136 N N . PRO A 1 280 ? 6.996 10.695 9.664 1 98.5 280 PRO A N 1
ATOM 2137 C CA . PRO A 1 280 ? 7.457 11.984 9.133 1 98.5 280 PRO A CA 1
ATOM 2138 C C . PRO A 1 280 ? 8.414 11.828 7.953 1 98.5 280 PRO A C 1
ATOM 2140 O O . PRO A 1 280 ? 8.391 12.641 7.027 1 98.5 280 PRO A O 1
ATOM 2143 N N . ALA A 1 281 ? 9.258 10.805 8.023 1 98.56 281 ALA A N 1
ATOM 2144 C CA . ALA A 1 281 ? 10.18 10.57 6.91 1 98.56 281 ALA A CA 1
ATOM 2145 C C . ALA A 1 281 ? 9.422 10.227 5.633 1 98.56 281 ALA A C 1
ATOM 2147 O O . ALA A 1 281 ? 9.727 10.75 4.559 1 98.56 281 ALA A O 1
ATOM 2148 N N . LEU A 1 282 ? 8.43 9.344 5.734 1 98.62 282 LEU A N 1
ATOM 2149 C CA . LEU A 1 282 ? 7.594 8.992 4.594 1 98.62 282 LEU A CA 1
ATOM 2150 C C . LEU A 1 282 ? 6.738 10.172 4.156 1 98.62 282 LEU A C 1
ATOM 2152 O O . LEU A 1 282 ? 6.508 10.375 2.959 1 98.62 282 LEU A O 1
ATOM 2156 N N . PHE A 1 283 ? 6.301 10.922 5.141 1 98.38 283 PHE A N 1
ATOM 2157 C CA . PHE A 1 283 ? 5.469 12.086 4.848 1 98.38 283 PHE A CA 1
ATOM 2158 C C . PHE A 1 283 ? 6.242 13.109 4.023 1 98.38 283 PHE A C 1
ATOM 2160 O O . PHE A 1 283 ? 5.668 13.781 3.166 1 98.38 283 PHE A O 1
ATOM 2167 N N . SER A 1 284 ? 7.535 13.242 4.234 1 98.44 284 SER A N 1
ATOM 2168 C CA . SER A 1 284 ? 8.359 14.109 3.396 1 98.44 284 SER A CA 1
ATOM 2169 C C . SER A 1 284 ? 8.266 13.703 1.929 1 98.44 284 SER A C 1
ATOM 2171 O O . SER A 1 284 ? 8.211 14.555 1.045 1 98.44 284 SER A O 1
ATOM 2173 N N . LEU A 1 285 ? 8.25 12.398 1.68 1 98.62 285 LEU A N 1
ATOM 2174 C CA . LEU A 1 285 ? 8.094 11.898 0.32 1 98.62 285 LEU A CA 1
ATOM 2175 C C . LEU A 1 285 ? 6.707 12.211 -0.225 1 98.62 285 LEU A C 1
ATOM 2177 O O . LEU A 1 285 ? 6.547 12.469 -1.421 1 98.62 285 LEU A O 1
ATOM 2181 N N . ASN A 1 286 ? 5.715 12.117 0.643 1 97.94 286 ASN A N 1
ATOM 2182 C CA . ASN A 1 286 ? 4.375 12.523 0.237 1 97.94 286 ASN A CA 1
ATOM 2183 C C . ASN A 1 286 ? 4.359 13.969 -0.26 1 97.94 286 ASN A C 1
ATOM 2185 O O . ASN A 1 286 ? 3.691 14.281 -1.248 1 97.94 286 ASN A O 1
ATOM 2189 N N . MET A 1 287 ? 5.102 14.852 0.419 1 97.88 287 MET A N 1
ATOM 2190 C CA . MET A 1 287 ? 5.184 16.25 0.008 1 97.88 287 MET A CA 1
ATOM 2191 C C . MET A 1 287 ? 5.945 16.391 -1.306 1 97.88 287 MET A C 1
ATOM 2193 O O . MET A 1 287 ? 5.574 17.188 -2.164 1 97.88 287 MET A O 1
ATOM 2197 N N . LEU A 1 288 ? 6.992 15.609 -1.497 1 98.06 288 LEU A N 1
ATOM 2198 C CA . LEU A 1 288 ? 7.738 15.602 -2.752 1 98.06 288 LEU A CA 1
ATOM 2199 C C . LEU A 1 288 ? 6.82 15.258 -3.924 1 98.06 288 LEU A C 1
ATOM 2201 O O . LEU A 1 288 ? 6.887 15.898 -4.977 1 98.06 288 LEU A O 1
ATOM 2205 N N . VAL A 1 289 ? 5.957 14.32 -3.73 1 97.44 289 VAL A N 1
ATOM 2206 C CA . VAL A 1 289 ? 5.066 13.805 -4.766 1 97.44 289 VAL A CA 1
ATOM 2207 C C . VAL A 1 289 ? 4.055 14.875 -5.16 1 97.44 289 VAL A C 1
ATOM 2209 O O . VAL A 1 289 ? 3.635 14.945 -6.316 1 97.44 289 VAL A O 1
ATOM 2212 N N . GLY A 1 290 ? 3.764 15.75 -4.191 1 96.06 290 GLY A N 1
ATOM 2213 C CA . GLY A 1 290 ? 2.594 16.578 -4.445 1 96.06 290 GLY A CA 1
ATOM 2214 C C . GLY A 1 290 ? 2.885 18.062 -4.371 1 96.06 290 GLY A C 1
ATOM 2215 O O . GLY A 1 290 ? 2.021 18.891 -4.684 1 96.06 290 GLY A O 1
ATOM 2216 N N . THR A 1 291 ? 4.078 18.5 -3.924 1 96.25 291 THR A N 1
ATOM 2217 C CA . THR A 1 291 ? 4.375 19.922 -3.756 1 96.25 291 THR A CA 1
ATOM 2218 C C . THR A 1 291 ? 5.742 20.25 -4.344 1 96.25 291 THR A C 1
ATOM 2220 O O . THR A 1 291 ? 6.621 19.391 -4.426 1 96.25 291 THR A O 1
ATOM 2223 N N . THR A 1 292 ? 5.949 21.453 -4.738 1 95.19 292 THR A N 1
ATOM 2224 C CA . THR A 1 292 ? 7.172 21.891 -5.398 1 95.19 292 THR A CA 1
ATOM 2225 C C . THR A 1 292 ? 8.328 21.953 -4.406 1 95.19 292 THR A C 1
ATOM 2227 O O . THR A 1 292 ? 9.453 21.562 -4.73 1 95.19 292 THR A O 1
ATOM 2230 N N . ALA A 1 293 ? 8.023 22.406 -3.207 1 96.44 293 ALA A N 1
ATOM 2231 C CA . ALA A 1 293 ? 9.133 22.672 -2.299 1 96.44 293 ALA A CA 1
ATOM 2232 C C . ALA A 1 293 ? 8.852 22.109 -0.907 1 96.44 293 ALA A C 1
ATOM 2234 O O . ALA A 1 293 ? 9.648 22.281 0.014 1 96.44 293 ALA A O 1
ATOM 2235 N N . GLY A 1 294 ? 7.727 21.406 -0.738 1 97.56 294 GLY A N 1
ATOM 2236 C CA . GLY A 1 294 ? 7.316 20.922 0.569 1 97.56 294 GLY A CA 1
ATOM 2237 C C . GLY A 1 294 ? 8.203 19.812 1.104 1 97.56 294 GLY A C 1
ATOM 2238 O O . GLY A 1 294 ? 8.945 19.172 0.346 1 97.56 294 GLY A O 1
ATOM 2239 N N . GLN A 1 295 ? 8.148 19.578 2.406 1 98.12 295 GLN A N 1
ATOM 2240 C CA . GLN A 1 295 ? 8.906 18.562 3.131 1 98.12 295 GLN A CA 1
ATOM 2241 C C . GLN A 1 295 ? 8.5 18.531 4.602 1 98.12 295 GLN A C 1
ATOM 2243 O O . GLN A 1 295 ? 7.887 19.469 5.109 1 98.12 295 GLN A O 1
ATOM 2248 N N . SER A 1 296 ? 8.82 17.391 5.281 1 98.62 296 SER A N 1
ATOM 2249 C CA . SER A 1 296 ? 8.828 17.406 6.738 1 98.62 296 SER A CA 1
ATOM 2250 C C . SER A 1 296 ? 10.039 18.172 7.277 1 98.62 296 SER A C 1
ATOM 2252 O O . SER A 1 296 ? 11.078 18.234 6.625 1 98.62 296 SER A O 1
ATOM 2254 N N . TYR A 1 297 ? 9.867 18.734 8.367 1 98.69 297 TYR A N 1
ATOM 2255 C CA . TYR A 1 297 ? 10.945 19.484 8.992 1 98.69 297 TYR A CA 1
ATOM 2256 C C . TYR A 1 297 ? 11.336 18.875 10.328 1 98.69 297 TYR A C 1
ATOM 2258 O O . TYR A 1 297 ? 10.5 18.281 11.023 1 98.69 297 TYR A O 1
ATOM 2266 N N . SER A 1 298 ? 12.609 19.016 10.688 1 98.38 298 SER A N 1
ATOM 2267 C CA . SER A 1 298 ? 13.078 18.547 11.992 1 98.38 298 SER A CA 1
ATOM 2268 C C . SER A 1 298 ? 12.688 19.531 13.094 1 98.38 298 SER A C 1
ATOM 2270 O O . SER A 1 298 ? 12.32 20.672 12.812 1 98.38 298 SER A O 1
ATOM 2272 N N . GLU A 1 299 ? 12.719 19.016 14.297 1 98 299 GLU A N 1
ATOM 2273 C CA . GLU A 1 299 ? 12.438 19.875 15.438 1 98 299 GLU A CA 1
ATOM 2274 C C . GLU A 1 299 ? 13.359 21.094 15.461 1 98 299 GLU A C 1
ATOM 2276 O O . GLU A 1 299 ? 12.906 22.203 15.719 1 98 299 GLU A O 1
ATOM 2281 N N . GLY A 1 300 ? 14.648 20.812 15.203 1 98.31 300 GLY A N 1
ATOM 2282 C CA . GLY A 1 300 ? 15.602 21.922 15.164 1 98.31 300 GLY A CA 1
ATOM 2283 C C . GLY A 1 300 ? 15.266 22.953 14.109 1 98.31 300 GLY A C 1
ATOM 2284 O O . GLY A 1 300 ? 15.375 24.156 14.359 1 98.31 300 GLY A O 1
ATOM 2285 N N . GLU A 1 301 ? 14.891 22.516 12.945 1 98.38 301 GLU A N 1
ATOM 2286 C CA . GLU A 1 301 ? 14.531 23.422 11.859 1 98.38 301 GLU A CA 1
ATOM 2287 C C . GLU A 1 301 ? 13.305 24.234 12.211 1 98.38 301 GLU A C 1
ATOM 2289 O O . GLU A 1 301 ? 13.273 25.453 11.984 1 98.38 301 GLU A O 1
ATOM 2294 N N . LEU A 1 302 ? 12.289 23.609 12.727 1 98.62 302 LEU A N 1
ATOM 2295 C CA . LEU A 1 302 ? 11.055 24.297 13.102 1 98.62 302 LEU A CA 1
ATOM 2296 C C . LEU A 1 302 ? 11.328 25.344 14.188 1 98.62 302 LEU A C 1
ATOM 2298 O O . LEU A 1 302 ? 10.844 26.484 14.094 1 98.62 302 LEU A O 1
ATOM 2302 N N . SER A 1 303 ? 12.078 24.953 15.18 1 98.56 303 SER A N 1
ATOM 2303 C CA . SER A 1 303 ? 12.43 25.875 16.266 1 98.56 303 SER A CA 1
ATOM 2304 C C . SER A 1 303 ? 13.203 27.078 15.742 1 98.56 303 SER A C 1
ATOM 2306 O O . SER A 1 303 ? 12.938 28.219 16.141 1 98.56 303 SER A O 1
ATOM 2308 N N . SER A 1 304 ? 14.133 26.781 14.875 1 98.5 304 SER A N 1
ATOM 2309 C CA . SER A 1 304 ? 14.945 27.844 14.297 1 98.5 304 SER A CA 1
ATOM 2310 C C . SER A 1 304 ? 14.086 28.797 13.469 1 98.5 304 SER A C 1
ATOM 2312 O O . SER A 1 304 ? 14.266 30.016 13.523 1 98.5 304 SER A O 1
ATOM 2314 N N . MET A 1 305 ? 13.18 28.281 12.672 1 98.69 305 MET A N 1
ATOM 2315 C CA . MET A 1 305 ? 12.289 29.109 11.859 1 98.69 305 MET A CA 1
ATOM 2316 C C . MET A 1 305 ? 11.414 30 12.742 1 98.69 305 MET A C 1
ATOM 2318 O O . MET A 1 305 ? 11.203 31.172 12.43 1 98.69 305 MET A O 1
ATOM 2322 N N . MET A 1 306 ? 10.906 29.422 13.805 1 98.69 306 MET A N 1
ATOM 2323 C CA . MET A 1 306 ? 10.039 30.172 14.711 1 98.69 306 MET A CA 1
ATOM 2324 C C . MET A 1 306 ? 10.812 31.266 15.43 1 98.69 306 MET A C 1
ATOM 2326 O O . MET A 1 306 ? 10.328 32.375 15.562 1 98.69 306 MET A O 1
ATOM 2330 N N . ALA A 1 307 ? 12.031 30.953 15.844 1 98.38 307 ALA A N 1
ATOM 2331 C CA . ALA A 1 307 ? 12.883 31.953 16.484 1 98.38 307 ALA A CA 1
ATOM 2332 C C . ALA A 1 307 ? 13.211 33.094 15.508 1 98.38 307 ALA A C 1
ATOM 2334 O O . ALA A 1 307 ? 13.195 34.25 15.883 1 98.38 307 ALA A O 1
ATOM 2335 N N . ALA A 1 308 ? 13.539 32.719 14.305 1 98.31 308 ALA A N 1
ATOM 2336 C CA . ALA A 1 308 ? 13.875 33.688 13.273 1 98.31 308 ALA A CA 1
ATOM 2337 C C . ALA A 1 308 ? 12.695 34.625 12.992 1 98.31 308 ALA A C 1
ATOM 2339 O O . ALA A 1 308 ? 12.891 35.781 12.602 1 98.31 308 ALA A O 1
ATOM 2340 N N . ALA A 1 309 ? 11.508 34.156 13.203 1 97.94 309 ALA A N 1
ATOM 2341 C CA . ALA A 1 309 ? 10.297 34.938 12.977 1 97.94 309 ALA A CA 1
ATOM 2342 C C . ALA A 1 309 ? 10.031 35.875 14.148 1 97.94 309 ALA A C 1
ATOM 2344 O O . ALA A 1 309 ? 9.094 36.688 14.109 1 97.94 309 ALA A O 1
ATOM 2345 N N . GLY A 1 310 ? 10.781 35.781 15.219 1 97.44 310 GLY A N 1
ATOM 2346 C CA . GLY A 1 310 ? 10.688 36.75 16.312 1 97.44 310 GLY A CA 1
ATOM 2347 C C . GLY A 1 310 ? 10.086 36.156 17.578 1 97.44 310 GLY A C 1
ATOM 2348 O O . GLY A 1 310 ? 9.836 36.844 18.547 1 97.44 310 GLY A O 1
ATOM 2349 N N . LEU A 1 311 ? 9.875 34.844 17.625 1 98.56 311 LEU A N 1
ATOM 2350 C CA . LEU A 1 311 ? 9.289 34.219 18.781 1 98.56 311 LEU A CA 1
ATOM 2351 C C . LEU A 1 311 ? 10.352 33.938 19.844 1 98.56 311 LEU A C 1
ATOM 2353 O O . LEU A 1 311 ? 11.508 33.656 19.5 1 98.56 311 LEU A O 1
ATOM 2357 N N . ARG A 1 312 ? 9.922 33.969 21.047 1 98 312 ARG A N 1
ATOM 2358 C CA . ARG A 1 312 ? 10.781 33.656 22.188 1 98 312 ARG A CA 1
ATOM 2359 C C . ARG A 1 312 ? 10.297 32.406 22.906 1 98 312 ARG A C 1
ATOM 2361 O O . ARG A 1 312 ? 9.172 31.938 22.688 1 98 312 ARG A O 1
ATOM 2368 N N . ASP A 1 313 ? 11.234 31.812 23.719 1 97.62 313 ASP A N 1
ATOM 2369 C CA . ASP A 1 313 ? 10.938 30.625 24.531 1 97.62 313 ASP A CA 1
ATOM 2370 C C . ASP A 1 313 ? 10.375 29.5 23.672 1 97.62 313 ASP A C 1
ATOM 2372 O O . ASP A 1 313 ? 9.352 28.906 24.031 1 97.62 313 ASP A O 1
ATOM 2376 N N . VAL A 1 314 ? 10.977 29.359 22.531 1 98.5 314 VAL A N 1
ATOM 2377 C CA . VAL A 1 314 ? 10.523 28.328 21.609 1 98.5 314 VAL A CA 1
ATOM 2378 C C . VAL A 1 314 ? 10.82 26.953 22.172 1 98.5 314 VAL A C 1
ATOM 2380 O O . VAL A 1 314 ? 11.969 26.641 22.516 1 98.5 314 VAL A O 1
ATOM 2383 N N . ARG A 1 315 ? 9.805 26.078 22.281 1 97.94 315 ARG A N 1
ATOM 2384 C CA . ARG A 1 315 ? 10 24.75 22.828 1 97.94 315 ARG A CA 1
ATOM 2385 C C . ARG A 1 315 ? 8.938 23.781 22.328 1 97.94 315 ARG A C 1
ATOM 2387 O O . ARG A 1 315 ? 7.809 24.188 22.047 1 97.94 315 ARG A O 1
ATOM 2394 N N . ARG A 1 316 ? 9.305 22.578 22.219 1 98.12 316 ARG A N 1
ATOM 2395 C CA . ARG A 1 316 ? 8.336 21.516 21.938 1 98.12 316 ARG A CA 1
ATOM 2396 C C . ARG A 1 316 ? 7.523 21.156 23.172 1 98.12 316 ARG A C 1
ATOM 2398 O O . ARG A 1 316 ? 8.086 20.953 24.25 1 98.12 316 ARG A O 1
ATOM 2405 N N . LEU A 1 317 ? 6.164 21.188 23.062 1 98.06 317 LEU A N 1
ATOM 2406 C CA . LEU A 1 317 ? 5.328 20.766 24.188 1 98.06 317 LEU A CA 1
ATOM 2407 C C . LEU A 1 317 ? 5.496 19.281 24.453 1 98.06 317 LEU A C 1
ATOM 2409 O O . LEU A 1 317 ? 5.625 18.484 23.531 1 98.06 317 LEU A O 1
ATOM 2413 N N . PRO A 1 318 ? 5.531 18.859 25.719 1 96.75 318 PRO A N 1
ATOM 2414 C CA . PRO A 1 318 ? 5.715 17.453 26.078 1 96.75 318 PRO A CA 1
ATOM 2415 C C . PRO A 1 318 ? 4.43 16.641 25.953 1 96.75 318 PRO A C 1
ATOM 2417 O O . PRO A 1 318 ? 3.928 16.109 26.953 1 96.75 318 PRO A O 1
ATOM 2420 N N . LEU A 1 319 ? 3.906 16.531 24.75 1 96.31 319 LEU A N 1
ATOM 2421 C CA . LEU A 1 319 ? 2.68 15.812 24.438 1 96.31 319 LEU A CA 1
ATOM 2422 C C . LEU A 1 319 ? 2.965 14.648 23.5 1 96.31 319 LEU A C 1
ATOM 2424 O O . LEU A 1 319 ? 3.801 14.758 22.594 1 96.31 319 LEU A O 1
ATOM 2428 N N . GLU A 1 320 ? 2.361 13.578 23.766 1 90.62 320 GLU A N 1
ATOM 2429 C CA . GLU A 1 320 ? 2.451 12.43 22.875 1 90.62 320 GLU A CA 1
ATOM 2430 C C . GLU A 1 320 ? 1.368 12.469 21.797 1 90.62 320 GLU A C 1
ATOM 2432 O O . GLU A 1 320 ? 0.176 12.438 22.109 1 90.62 320 GLU A O 1
ATOM 2437 N N . LEU A 1 321 ? 1.723 12.633 20.625 1 94.56 321 LEU A N 1
ATOM 2438 C CA . LEU A 1 321 ? 0.82 12.648 19.484 1 94.56 321 LEU A CA 1
ATOM 2439 C C . LEU A 1 321 ? 1.141 11.5 18.531 1 94.56 321 LEU A C 1
ATOM 2441 O O . LEU A 1 321 ? 2.256 10.977 18.531 1 94.56 321 LEU A O 1
ATOM 2445 N N . PRO A 1 322 ? 0.192 11.094 17.766 1 92.25 322 PRO A N 1
ATOM 2446 C CA . PRO A 1 322 ? 0.433 9.977 16.844 1 92.25 322 PRO A CA 1
ATOM 2447 C C . PRO A 1 322 ? 1.309 10.375 15.664 1 92.25 322 PRO A C 1
ATOM 2449 O O . PRO A 1 322 ? 1.466 11.562 15.375 1 92.25 322 PRO A O 1
ATOM 2452 N N . ASN A 1 323 ? 1.947 9.359 15.078 1 94.25 323 ASN A N 1
ATOM 2453 C CA . ASN A 1 323 ? 2.625 9.453 13.789 1 94.25 323 ASN A CA 1
ATOM 2454 C C . ASN A 1 323 ? 3.783 10.445 13.836 1 94.25 323 ASN A C 1
ATOM 2456 O O . ASN A 1 323 ? 4.055 11.141 12.852 1 94.25 323 ASN A O 1
ATOM 2460 N N . GLY A 1 324 ? 4.402 10.594 15 1 95.44 324 GLY A N 1
ATOM 2461 C CA . GLY A 1 324 ? 5.562 11.461 15.102 1 95.44 324 GLY A CA 1
ATOM 2462 C C . GLY A 1 324 ? 5.211 12.938 15.078 1 95.44 324 GLY A C 1
ATOM 2463 O O . GLY A 1 324 ? 6.074 13.789 14.852 1 95.44 324 GLY A O 1
ATOM 2464 N N . ALA A 1 325 ? 3.938 13.25 15.289 1 97.38 325 ALA A N 1
ATOM 2465 C CA . ALA A 1 325 ? 3.502 14.641 15.367 1 97.38 325 ALA A CA 1
ATOM 2466 C C . ALA A 1 325 ? 3.957 15.289 16.672 1 97.38 325 ALA A C 1
ATOM 2468 O O . ALA A 1 325 ? 4.121 14.609 17.688 1 97.38 325 ALA A O 1
ATOM 2469 N N . GLY A 1 326 ? 4.246 16.562 16.609 1 97.94 326 GLY A N 1
ATOM 2470 C CA . GLY A 1 326 ? 4.586 17.375 17.766 1 97.94 326 GLY A CA 1
ATOM 2471 C C . GLY A 1 326 ? 4.121 18.812 17.625 1 97.94 326 GLY A C 1
ATOM 2472 O O . GLY A 1 326 ? 3.754 19.25 16.547 1 97.94 326 GLY A O 1
ATOM 2473 N N . ILE A 1 327 ? 4.016 19.438 18.766 1 98.69 327 ILE A N 1
ATOM 2474 C CA . ILE A 1 327 ? 3.623 20.844 18.812 1 98.69 327 ILE A CA 1
ATOM 2475 C C . ILE A 1 327 ? 4.773 21.688 19.359 1 98.69 327 ILE A C 1
ATOM 2477 O O . ILE A 1 327 ? 5.262 21.422 20.469 1 98.69 327 ILE A O 1
ATOM 2481 N N . ILE A 1 328 ? 5.23 22.594 18.625 1 98.75 328 ILE A N 1
ATOM 2482 C CA . ILE A 1 328 ? 6.234 23.562 19.047 1 98.75 328 ILE A CA 1
ATOM 2483 C C . ILE A 1 328 ? 5.562 24.891 19.359 1 98.75 328 ILE A C 1
ATOM 2485 O O . ILE A 1 328 ? 4.766 25.391 18.562 1 98.75 328 ILE A O 1
ATOM 2489 N N . ALA A 1 329 ? 5.875 25.453 20.5 1 98.69 329 ALA A N 1
ATOM 2490 C CA . ALA A 1 329 ? 5.25 26.672 20.984 1 98.69 329 ALA A CA 1
ATOM 2491 C C . ALA A 1 329 ? 6.273 27.797 21.125 1 98.69 329 ALA A C 1
ATOM 2493 O O . ALA A 1 329 ? 7.453 27.531 21.375 1 98.69 329 ALA A O 1
ATOM 2494 N N . GLY A 1 330 ? 5.867 28.953 20.875 1 98.5 330 GLY A N 1
ATOM 2495 C CA . GLY A 1 330 ? 6.629 30.156 21.125 1 98.5 330 GLY A CA 1
ATOM 2496 C C . GLY A 1 330 ? 5.754 31.375 21.422 1 98.5 330 GLY A C 1
ATOM 2497 O O . GLY A 1 330 ? 4.559 31.359 21.109 1 98.5 330 GLY A O 1
ATOM 2498 N N . THR A 1 331 ? 6.348 32.406 22.078 1 98.06 331 THR A N 1
ATOM 2499 C CA . THR A 1 331 ? 5.574 33.594 22.438 1 98.06 331 THR A CA 1
ATOM 2500 C C . THR A 1 331 ? 6.203 34.875 21.828 1 98.06 331 THR A C 1
ATOM 2502 O O . THR A 1 331 ? 7.422 34.906 21.641 1 98.06 331 THR A O 1
ATOM 2505 N N . VAL A 1 332 ? 5.316 35.781 21.469 1 95.81 332 VAL A N 1
ATOM 2506 C CA . VAL A 1 332 ? 5.777 37.094 21.062 1 95.81 332 VAL A CA 1
ATOM 2507 C C . VAL A 1 332 ? 6.113 37.938 22.297 1 95.81 332 VAL A C 1
ATOM 2509 O O . VAL A 1 332 ? 5.441 37.844 23.328 1 95.81 332 VAL A O 1
ATOM 2512 N N . ARG A 1 333 ? 7.27 38.656 22.156 1 87.38 333 ARG A N 1
ATOM 2513 C CA . ARG A 1 333 ? 7.684 39.5 23.266 1 87.38 333 ARG A CA 1
ATOM 2514 C C . ARG A 1 333 ? 6.562 40.438 23.688 1 87.38 333 ARG A C 1
ATOM 2516 O O . ARG A 1 333 ? 5.816 40.938 22.844 1 87.38 333 ARG A O 1
ATOM 2523 N N . GLN A 1 334 ? 6.492 40.625 25.047 1 77.88 334 GLN A N 1
ATOM 2524 C CA . GLN A 1 334 ? 5.531 41.594 25.594 1 77.88 334 GLN A CA 1
ATOM 2525 C C . GLN A 1 334 ? 5.91 43.031 25.25 1 77.88 334 GLN A C 1
ATOM 2527 O O . GLN A 1 334 ? 7.094 43.344 25.109 1 77.88 334 GLN A O 1
ATOM 2532 N N . MET B 1 1 ? -8.812 -19.047 15.734 1 37.22 1 MET B N 1
ATOM 2533 C CA . MET B 1 1 ? -7.98 -17.859 15.633 1 37.22 1 MET B CA 1
ATOM 2534 C C . MET B 1 1 ? -8.789 -16.609 15.938 1 37.22 1 MET B C 1
ATOM 2536 O O . MET B 1 1 ? -9.891 -16.422 15.406 1 37.22 1 MET B O 1
ATOM 2540 N N . GLU B 1 2 ? -8.609 -15.883 16.906 1 48.47 2 GLU B N 1
ATOM 2541 C CA . GLU B 1 2 ? -9.359 -14.75 17.438 1 48.47 2 GLU B CA 1
ATOM 2542 C C . GLU B 1 2 ? -9.609 -13.695 16.359 1 48.47 2 GLU B C 1
ATOM 2544 O O . GLU B 1 2 ? -8.711 -13.367 15.586 1 48.47 2 GLU B O 1
ATOM 2549 N N . GLU B 1 3 ? -10.812 -13.531 15.953 1 65.12 3 GLU B N 1
ATOM 2550 C CA . GLU B 1 3 ? -11.266 -12.523 15 1 65.12 3 GLU B CA 1
ATOM 2551 C C . GLU B 1 3 ? -10.586 -11.18 15.242 1 65.12 3 GLU B C 1
ATOM 2553 O O . GLU B 1 3 ? -10.508 -10.719 16.391 1 65.12 3 GLU B O 1
ATOM 2558 N N . LYS B 1 4 ? -9.75 -10.773 14.242 1 81.88 4 LYS B N 1
ATOM 2559 C CA . LYS B 1 4 ? -9.086 -9.477 14.344 1 81.88 4 LYS B CA 1
ATOM 2560 C C . LYS B 1 4 ? -10.062 -8.383 14.742 1 81.88 4 LYS B C 1
ATOM 2562 O O . LYS B 1 4 ? -11.172 -8.305 14.195 1 81.88 4 LYS B O 1
ATOM 2567 N N . THR B 1 5 ? -9.758 -7.711 15.805 1 89.88 5 THR B N 1
ATOM 2568 C CA . THR B 1 5 ? -10.531 -6.543 16.219 1 89.88 5 THR B CA 1
ATOM 2569 C C . THR B 1 5 ? -9.836 -5.254 15.789 1 89.88 5 THR B C 1
ATOM 2571 O O . THR B 1 5 ? -8.719 -4.969 16.219 1 89.88 5 THR B O 1
ATOM 2574 N N . TRP B 1 6 ? -10.484 -4.562 14.93 1 95.94 6 TRP B N 1
ATOM 2575 C CA . TRP B 1 6 ? -9.938 -3.35 14.336 1 95.94 6 TRP B CA 1
ATOM 2576 C C . TRP B 1 6 ? -10.055 -2.17 15.297 1 95.94 6 TRP B C 1
ATOM 2578 O O . TRP B 1 6 ? -11.008 -2.094 16.078 1 95.94 6 TRP B O 1
ATOM 2588 N N . THR B 1 7 ? -9.141 -1.291 15.328 1 96.81 7 THR B N 1
ATOM 2589 C CA . THR B 1 7 ? -9.234 0.056 15.883 1 96.81 7 THR B CA 1
ATOM 2590 C C . THR B 1 7 ? -9.141 1.102 14.773 1 96.81 7 THR B C 1
ATOM 2592 O O . THR B 1 7 ? -8.625 0.822 13.688 1 96.81 7 THR B O 1
ATOM 2595 N N . PRO B 1 8 ? -9.648 2.273 14.992 1 96.75 8 PRO B N 1
ATOM 2596 C CA . PRO B 1 8 ? -9.516 3.326 13.984 1 96.75 8 PRO B CA 1
ATOM 2597 C C . PRO B 1 8 ? -8.07 3.576 13.578 1 96.75 8 PRO B C 1
ATOM 2599 O O . PRO B 1 8 ? -7.777 3.756 12.391 1 96.75 8 PRO B O 1
ATOM 2602 N N . ALA B 1 9 ? -7.195 3.525 14.555 1 95 9 ALA B N 1
ATOM 2603 C CA . ALA B 1 9 ? -5.777 3.74 14.281 1 95 9 ALA B CA 1
ATOM 2604 C C . ALA B 1 9 ? -5.234 2.666 13.344 1 95 9 ALA B C 1
ATOM 2606 O O . ALA B 1 9 ? -4.496 2.969 12.398 1 95 9 ALA B O 1
ATOM 2607 N N . GLU B 1 10 ? -5.578 1.392 13.594 1 96.38 10 GLU B N 1
ATOM 2608 C CA . GLU B 1 10 ? -5.148 0.284 12.742 1 96.38 10 GLU B CA 1
ATOM 2609 C C . GLU B 1 10 ? -5.73 0.406 11.344 1 96.38 10 GLU B C 1
ATOM 2611 O O . GLU B 1 10 ? -5.059 0.093 10.352 1 96.38 10 GLU B O 1
ATOM 2616 N N . LEU B 1 11 ? -7.02 0.836 11.203 1 97.94 11 LEU B N 1
ATOM 2617 C CA . LEU B 1 11 ? -7.676 1.011 9.914 1 97.94 11 LEU B CA 1
ATOM 2618 C C . LEU B 1 11 ? -6.977 2.086 9.094 1 97.94 11 LEU B C 1
ATOM 2620 O O . LEU B 1 11 ? -6.742 1.902 7.895 1 97.94 11 LEU B O 1
ATOM 2624 N N . LEU B 1 12 ? -6.641 3.184 9.75 1 97 12 LEU B N 1
ATOM 2625 C CA . LEU B 1 12 ? -5.984 4.285 9.062 1 97 12 LEU B CA 1
ATOM 2626 C C . LEU B 1 12 ? -4.562 3.908 8.664 1 97 12 LEU B C 1
ATOM 2628 O O . LEU B 1 12 ? -4.082 4.309 7.598 1 97 12 LEU B O 1
ATOM 2632 N N . GLN B 1 13 ? -3.918 3.121 9.539 1 95.94 13 GLN B N 1
ATOM 2633 C CA . GLN B 1 13 ? -2.602 2.596 9.188 1 95.94 13 GLN B CA 1
ATOM 2634 C C . GLN B 1 13 ? -2.674 1.698 7.957 1 95.94 13 GLN B C 1
ATOM 2636 O O . GLN B 1 13 ? -1.814 1.774 7.078 1 95.94 13 GLN B O 1
ATOM 2641 N N . LEU B 1 14 ? -3.68 0.848 7.891 1 97.25 14 LEU B N 1
ATOM 2642 C CA . LEU B 1 14 ? -3.891 0.006 6.719 1 97.25 14 LEU B CA 1
ATOM 2643 C C . LEU B 1 14 ? -4.121 0.856 5.473 1 97.25 14 LEU B C 1
ATOM 2645 O O . LEU B 1 14 ? -3.51 0.612 4.43 1 97.25 14 LEU B O 1
ATOM 2649 N N . SER B 1 15 ? -4.922 1.869 5.559 1 97.94 15 SER B N 1
ATOM 2650 C CA . SER B 1 15 ? -5.336 2.689 4.426 1 97.94 15 SER B CA 1
ATOM 2651 C C . SER B 1 15 ? -4.145 3.412 3.803 1 97.94 15 SER B C 1
ATOM 2653 O O . SER B 1 15 ? -4.055 3.529 2.578 1 97.94 15 SER B O 1
ATOM 2655 N N . GLY B 1 16 ? -3.264 3.889 4.637 1 96.44 16 GLY B N 1
ATOM 2656 C CA . GLY B 1 16 ? -2.145 4.684 4.16 1 96.44 16 GLY B CA 1
ATOM 2657 C C . GLY B 1 16 ? -0.829 3.928 4.164 1 96.44 16 GLY B C 1
ATOM 2658 O O . GLY B 1 16 ? 0.211 4.48 3.795 1 96.44 16 GLY B O 1
ATOM 2659 N N . GLY B 1 17 ? -0.86 2.672 4.527 1 93.88 17 GLY B N 1
ATOM 2660 C CA . GLY B 1 17 ? 0.353 1.918 4.797 1 93.88 17 GLY B CA 1
ATOM 2661 C C . GLY B 1 17 ? 1.155 1.608 3.547 1 93.88 17 GLY B C 1
ATOM 2662 O O . GLY B 1 17 ? 2.305 1.173 3.633 1 93.88 17 GLY B O 1
ATOM 2663 N N . TYR B 1 18 ? 0.593 1.927 2.359 1 97.31 18 TYR B N 1
ATOM 2664 C CA . TYR B 1 18 ? 1.268 1.625 1.103 1 97.31 18 TYR B CA 1
ATOM 2665 C C . TYR B 1 18 ? 2.436 2.576 0.868 1 97.31 18 TYR B C 1
ATOM 2667 O O . TYR B 1 18 ? 3.27 2.34 -0.008 1 97.31 18 TYR B O 1
ATOM 2675 N N . TRP B 1 19 ? 2.613 3.631 1.639 1 98.25 19 TRP B N 1
ATOM 2676 C CA . TRP B 1 19 ? 3.707 4.582 1.479 1 98.25 19 TRP B CA 1
ATOM 2677 C C . TRP B 1 19 ? 5.059 3.881 1.596 1 98.25 19 TRP B C 1
ATOM 2679 O O . TRP B 1 19 ? 5.965 4.133 0.799 1 98.25 19 TRP B O 1
ATOM 2689 N N . SER B 1 20 ? 5.219 2.98 2.582 1 98.38 20 SER B N 1
ATOM 2690 C CA . SER B 1 20 ? 6.469 2.254 2.764 1 98.38 20 SER B CA 1
ATOM 2691 C C . SER B 1 20 ? 6.754 1.338 1.578 1 98.38 20 SER B C 1
ATOM 2693 O O . SER B 1 20 ? 7.906 1.18 1.172 1 98.38 20 SER B O 1
ATOM 2695 N N . ALA B 1 21 ? 5.672 0.734 1.056 1 98.44 21 ALA B N 1
ATOM 2696 C CA . ALA B 1 21 ? 5.832 -0.109 -0.126 1 98.44 21 ALA B CA 1
ATOM 2697 C C . ALA B 1 21 ? 6.352 0.7 -1.311 1 98.44 21 ALA B C 1
ATOM 2699 O O . ALA B 1 21 ? 7.281 0.273 -2.004 1 98.44 21 ALA B O 1
ATOM 2700 N N . CYS B 1 22 ? 5.797 1.865 -1.517 1 98.62 22 CYS B N 1
ATOM 2701 C CA . CYS B 1 22 ? 6.191 2.715 -2.635 1 98.62 22 CYS B CA 1
ATOM 2702 C C . CYS B 1 22 ? 7.629 3.199 -2.469 1 98.62 22 CYS B C 1
ATOM 2704 O O . CYS B 1 22 ? 8.359 3.33 -3.451 1 98.62 22 CYS B O 1
ATOM 2706 N N . ALA B 1 23 ? 8.023 3.469 -1.23 1 98.81 23 ALA B N 1
ATOM 2707 C CA . ALA B 1 23 ? 9.414 3.85 -0.981 1 98.81 23 ALA B CA 1
ATOM 2708 C C . ALA B 1 23 ? 10.367 2.719 -1.354 1 98.81 23 ALA B C 1
ATOM 2710 O O . ALA B 1 23 ? 11.398 2.953 -1.989 1 98.81 23 ALA B O 1
ATOM 2711 N N . LEU B 1 24 ? 10.023 1.524 -0.995 1 98.81 24 LEU B N 1
ATOM 2712 C CA . LEU B 1 24 ? 10.812 0.351 -1.354 1 98.81 24 LEU B CA 1
ATOM 2713 C C . LEU B 1 24 ? 10.852 0.164 -2.867 1 98.81 24 LEU B C 1
ATOM 2715 O O . LEU B 1 24 ? 11.914 -0.085 -3.439 1 98.81 24 LEU B O 1
ATOM 2719 N N . HIS B 1 25 ? 9.672 0.279 -3.51 1 98.75 25 HIS B N 1
ATOM 2720 C CA . HIS B 1 25 ? 9.617 0.184 -4.965 1 98.75 25 HIS B CA 1
ATOM 2721 C C . HIS B 1 25 ? 10.547 1.199 -5.621 1 98.75 25 HIS B C 1
ATOM 2723 O O . HIS B 1 25 ? 11.28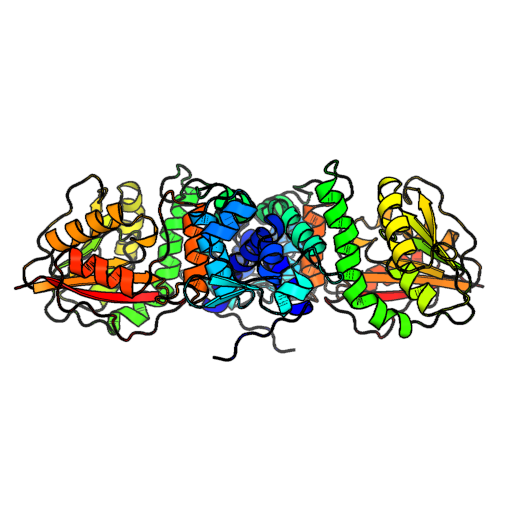9 0.859 -6.543 1 98.75 25 HIS B O 1
ATOM 2729 N N . ALA B 1 26 ? 10.5 2.408 -5.156 1 98.81 26 ALA B N 1
ATOM 2730 C CA . ALA B 1 26 ? 11.32 3.475 -5.727 1 98.81 26 ALA B CA 1
ATOM 2731 C C . ALA B 1 26 ? 12.805 3.189 -5.527 1 98.81 26 ALA B C 1
ATOM 2733 O O . ALA B 1 26 ? 13.617 3.441 -6.422 1 98.81 26 ALA B O 1
ATOM 2734 N N . ALA B 1 27 ? 13.172 2.697 -4.344 1 98.88 27 ALA B N 1
ATOM 2735 C CA . ALA B 1 27 ? 14.562 2.355 -4.055 1 98.88 27 ALA B CA 1
ATOM 2736 C C . ALA B 1 27 ? 15.094 1.336 -5.055 1 98.88 27 ALA B C 1
ATOM 2738 O O . ALA B 1 27 ? 16.219 1.459 -5.535 1 98.88 27 ALA B O 1
ATOM 2739 N N . VAL B 1 28 ? 14.305 0.336 -5.383 1 98.75 28 VAL B N 1
ATOM 2740 C CA . VAL B 1 28 ? 14.703 -0.722 -6.305 1 98.75 28 VAL B CA 1
ATOM 2741 C C . VAL B 1 28 ? 14.688 -0.195 -7.734 1 98.75 28 VAL B C 1
ATOM 2743 O O . VAL B 1 28 ? 15.617 -0.448 -8.508 1 98.75 28 VAL B O 1
ATOM 2746 N N . ALA B 1 29 ? 13.641 0.554 -8.094 1 98.44 29 ALA B N 1
ATOM 2747 C CA . ALA B 1 29 ? 13.516 1.112 -9.438 1 98.44 29 ALA B CA 1
ATOM 2748 C C . ALA B 1 29 ? 14.711 1.991 -9.781 1 98.44 29 ALA B C 1
ATOM 2750 O O . ALA B 1 29 ? 15.203 1.961 -10.914 1 98.44 29 ALA B O 1
ATOM 2751 N N . LEU B 1 30 ? 15.188 2.752 -8.812 1 98.62 30 LEU B N 1
ATOM 2752 C CA . LEU B 1 30 ? 16.281 3.686 -9.039 1 98.62 30 LEU B CA 1
ATOM 2753 C C . LEU B 1 30 ? 17.625 3.033 -8.719 1 98.62 30 LEU B C 1
ATOM 2755 O O . LEU B 1 30 ? 18.688 3.635 -8.945 1 98.62 30 LEU B O 1
ATOM 2759 N N . ASP B 1 31 ? 17.594 1.813 -8.156 1 98.44 31 ASP B N 1
ATOM 2760 C CA . ASP B 1 31 ? 18.781 1.033 -7.809 1 98.44 31 ASP B CA 1
ATOM 2761 C C . ASP B 1 31 ? 19.672 1.798 -6.832 1 98.44 31 ASP B C 1
ATOM 2763 O O . ASP B 1 31 ? 20.891 1.847 -7.008 1 98.44 31 ASP B O 1
ATOM 2767 N N . VAL B 1 32 ? 19.109 2.385 -5.789 1 98.31 32 VAL B N 1
ATOM 2768 C CA . VAL B 1 32 ? 19.859 3.244 -4.887 1 98.31 32 VAL B CA 1
ATOM 2769 C C . VAL B 1 32 ? 20.703 2.387 -3.943 1 98.31 32 VAL B C 1
ATOM 2771 O O . VAL B 1 32 ? 21.688 2.865 -3.363 1 98.31 32 VAL B O 1
ATOM 2774 N N . VAL B 1 33 ? 20.391 1.097 -3.74 1 98.62 33 VAL B N 1
ATOM 2775 C CA . VAL B 1 33 ? 21.047 0.284 -2.719 1 98.62 33 VAL B CA 1
ATOM 2776 C C . VAL B 1 33 ? 22.375 -0.238 -3.248 1 98.62 33 VAL B C 1
ATOM 2778 O O . VAL B 1 33 ? 23.328 -0.396 -2.486 1 98.62 33 VAL B O 1
ATOM 2781 N N . THR B 1 34 ? 22.484 -0.489 -4.59 1 98.56 34 THR B N 1
ATOM 2782 C CA . THR B 1 34 ? 23.688 -1.094 -5.176 1 98.56 34 THR B CA 1
ATOM 2783 C C . THR B 1 34 ? 24.922 -0.258 -4.863 1 98.56 34 THR B C 1
ATOM 2785 O O . THR B 1 34 ? 25.906 -0.771 -4.32 1 98.56 34 THR B O 1
ATOM 2788 N N . PRO B 1 35 ? 24.922 1.079 -5.098 1 98.25 35 PRO B N 1
ATOM 2789 C CA . PRO B 1 35 ? 26.109 1.852 -4.758 1 98.25 35 PRO B CA 1
ATOM 2790 C C . PRO B 1 35 ? 26.375 1.899 -3.254 1 98.25 35 PRO B C 1
ATOM 2792 O O . PRO B 1 35 ? 27.531 2.025 -2.83 1 98.25 35 PRO B O 1
ATOM 2795 N N . LEU B 1 36 ? 25.375 1.748 -2.408 1 98.56 36 LEU B N 1
ATOM 2796 C CA . LEU B 1 36 ? 25.5 1.867 -0.959 1 98.56 36 LEU B CA 1
ATOM 2797 C C . LEU B 1 36 ? 25.984 0.562 -0.344 1 98.56 36 LEU B C 1
ATOM 2799 O O . LEU B 1 36 ? 26.391 0.531 0.822 1 98.56 36 LEU B O 1
ATOM 2803 N N . ALA B 1 37 ? 25.875 -0.533 -1.07 1 97.56 37 ALA B N 1
ATOM 2804 C CA . ALA B 1 37 ? 26.297 -1.84 -0.573 1 97.56 37 ALA B CA 1
ATOM 2805 C C . ALA B 1 37 ? 27.812 -1.91 -0.437 1 97.56 37 ALA B C 1
ATOM 2807 O O . ALA B 1 37 ? 28.328 -2.672 0.379 1 97.56 37 ALA B O 1
ATOM 2808 N N . GLY B 1 38 ? 28.531 -1.071 -1.107 1 92.75 38 GLY B N 1
ATOM 2809 C CA . GLY B 1 38 ? 29.984 -1.147 -1.135 1 92.75 38 GLY B CA 1
ATOM 2810 C C . GLY B 1 38 ? 30.656 -0.05 -0.33 1 92.75 38 GLY B C 1
ATOM 2811 O O . GLY B 1 38 ? 31.812 -0.173 0.046 1 92.75 38 GLY B O 1
ATOM 2812 N N . GLU B 1 39 ? 29.969 1.016 -0.124 1 95.62 39 GLU B N 1
ATOM 2813 C CA . GLU B 1 39 ? 30.578 2.16 0.543 1 95.62 39 GLU B CA 1
ATOM 2814 C C . GLU B 1 39 ? 29.531 3.115 1.084 1 95.62 39 GLU B C 1
ATOM 2816 O O . GLU B 1 39 ? 28.375 3.098 0.637 1 95.62 39 GLU B O 1
ATOM 2821 N N . ALA B 1 40 ? 29.906 3.871 2.07 1 98.19 40 ALA B N 1
ATOM 2822 C CA . ALA B 1 40 ? 29.078 4.953 2.588 1 98.19 40 ALA B CA 1
ATOM 2823 C C . ALA B 1 40 ? 29.156 6.184 1.688 1 98.19 40 ALA B C 1
ATOM 2825 O O . ALA B 1 40 ? 30.25 6.617 1.311 1 98.19 40 ALA B O 1
ATOM 2826 N N . LEU B 1 41 ? 28.031 6.707 1.281 1 98.75 41 LEU B N 1
ATOM 2827 C CA . LEU B 1 41 ? 27.969 7.836 0.359 1 98.75 41 LEU B CA 1
ATOM 2828 C C . LEU B 1 41 ? 27.031 8.922 0.88 1 98.75 41 LEU B C 1
ATOM 2830 O O . LEU B 1 41 ? 26.125 8.633 1.654 1 98.75 41 LEU B O 1
ATOM 2834 N N . THR B 1 42 ? 27.297 10.172 0.473 1 98.56 42 THR B N 1
ATOM 2835 C CA . THR B 1 42 ? 26.344 11.25 0.703 1 98.56 42 THR B CA 1
ATOM 2836 C C . THR B 1 42 ? 25.203 11.188 -0.312 1 98.56 42 THR B C 1
ATOM 2838 O O . THR B 1 42 ? 25.312 10.508 -1.335 1 98.56 42 THR B O 1
ATOM 2841 N N . ALA B 1 43 ? 24.141 11.875 -0.006 1 98.38 43 ALA B N 1
ATOM 2842 C CA . ALA B 1 43 ? 23.031 11.961 -0.96 1 98.38 43 ALA B CA 1
ATOM 2843 C C . ALA B 1 43 ? 23.5 12.547 -2.291 1 98.38 43 ALA B C 1
ATOM 2845 O O . ALA B 1 43 ? 23.094 12.086 -3.357 1 98.38 43 ALA B O 1
ATOM 2846 N N . ALA B 1 44 ? 24.328 13.531 -2.227 1 98.62 44 ALA B N 1
ATOM 2847 C CA . ALA B 1 44 ? 24.844 14.172 -3.43 1 98.62 44 ALA B CA 1
ATOM 2848 C C . ALA B 1 44 ? 25.656 13.188 -4.273 1 98.62 44 ALA B C 1
ATOM 2850 O O . ALA B 1 44 ? 25.562 13.195 -5.504 1 98.62 44 ALA B O 1
ATOM 2851 N N . GLU B 1 45 ? 26.484 12.375 -3.645 1 98.69 45 GLU B N 1
ATOM 2852 C CA . GLU B 1 45 ? 27.266 11.367 -4.355 1 98.69 45 GLU B CA 1
ATOM 2853 C C . GLU B 1 45 ? 26.375 10.32 -5.004 1 98.69 45 GLU B C 1
ATOM 2855 O O . GLU B 1 45 ? 26.594 9.922 -6.148 1 98.69 45 GLU B O 1
ATOM 2860 N N . VAL B 1 46 ? 25.375 9.875 -4.285 1 98.62 46 VAL B N 1
ATOM 2861 C CA . VAL B 1 46 ? 24.406 8.922 -4.844 1 98.62 46 VAL B CA 1
ATOM 2862 C C . VAL B 1 46 ? 23.703 9.547 -6.043 1 98.62 46 VAL B C 1
ATOM 2864 O O . VAL B 1 46 ? 23.562 8.906 -7.09 1 98.62 46 VAL B O 1
ATOM 2867 N N . ALA B 1 47 ? 23.234 10.812 -5.891 1 98.62 47 ALA B N 1
ATOM 2868 C CA . ALA B 1 47 ? 22.547 11.531 -6.957 1 98.62 47 ALA B CA 1
ATOM 2869 C C . ALA B 1 47 ? 23.406 11.617 -8.211 1 98.62 47 ALA B C 1
ATOM 2871 O O . ALA B 1 47 ? 22.922 11.453 -9.328 1 98.62 47 ALA B O 1
ATOM 2872 N N . GLY B 1 48 ? 24.656 11.945 -8.039 1 98.25 48 GLY B N 1
ATOM 2873 C CA . GLY B 1 48 ? 25.578 12.023 -9.156 1 98.25 48 GLY B CA 1
ATOM 2874 C C . GLY B 1 48 ? 25.766 10.703 -9.875 1 98.25 48 GLY B C 1
ATOM 2875 O O . GLY B 1 48 ? 25.734 10.648 -11.109 1 98.25 48 GLY B O 1
ATOM 2876 N N . ARG B 1 49 ? 25.875 9.602 -9.188 1 97.5 49 ARG B N 1
ATOM 2877 C CA . ARG B 1 49 ? 26.109 8.281 -9.758 1 97.5 49 ARG B CA 1
ATOM 2878 C C . ARG B 1 49 ? 24.891 7.789 -10.523 1 97.5 49 ARG B C 1
ATOM 2880 O O . ARG B 1 49 ? 25.016 7.121 -11.547 1 97.5 49 ARG B O 1
ATOM 2887 N N . LEU B 1 50 ? 23.734 8.133 -9.984 1 97.69 50 LEU B N 1
ATOM 2888 C CA . LEU B 1 50 ? 22.516 7.594 -10.555 1 97.69 50 LEU B CA 1
ATOM 2889 C C . LEU B 1 50 ? 21.859 8.602 -11.5 1 97.69 50 LEU B C 1
ATOM 2891 O O . LEU B 1 50 ? 20.859 8.297 -12.141 1 97.69 50 LEU B O 1
ATOM 2895 N N . ALA B 1 51 ? 22.438 9.828 -11.586 1 98 51 ALA B N 1
ATOM 2896 C CA . ALA B 1 51 ? 21.891 10.906 -12.406 1 98 51 ALA B CA 1
ATOM 2897 C C . ALA B 1 51 ? 20.453 11.234 -12 1 98 51 ALA B C 1
ATOM 2899 O O . ALA B 1 51 ? 19.547 11.266 -12.844 1 98 51 ALA B O 1
ATOM 2900 N N . VAL B 1 52 ? 20.203 11.422 -10.727 1 98.12 52 VAL B N 1
ATOM 2901 C CA . VAL B 1 52 ? 18.906 11.789 -10.172 1 98.12 52 VAL B CA 1
ATOM 2902 C C . VAL B 1 52 ? 19.047 13.055 -9.32 1 98.12 52 VAL B C 1
ATOM 2904 O O . VAL B 1 52 ? 20.156 13.531 -9.094 1 98.12 52 VAL B O 1
ATOM 2907 N N . ASP B 1 53 ? 17.922 13.656 -8.984 1 98.56 53 ASP B N 1
ATOM 2908 C CA . ASP B 1 53 ? 17.875 14.898 -8.219 1 98.56 53 ASP B CA 1
ATOM 2909 C C . ASP B 1 53 ? 18.328 14.672 -6.777 1 98.56 53 ASP B C 1
ATOM 2911 O O . ASP B 1 53 ? 17.953 13.688 -6.148 1 98.56 53 ASP B O 1
ATOM 2915 N N . VAL B 1 54 ? 19.172 15.562 -6.297 1 98.44 54 VAL B N 1
ATOM 2916 C CA . VAL B 1 54 ? 19.766 15.414 -4.973 1 98.44 54 VAL B CA 1
ATOM 2917 C C . VAL B 1 54 ? 18.672 15.523 -3.904 1 98.44 54 VAL B C 1
ATOM 2919 O O . VAL B 1 54 ? 18.703 14.797 -2.906 1 98.44 54 VAL B O 1
ATOM 2922 N N . ARG B 1 55 ? 17.672 16.438 -4.016 1 97.69 55 ARG B N 1
ATOM 2923 C CA . ARG B 1 55 ? 16.578 16.594 -3.057 1 97.69 55 ARG B CA 1
ATOM 2924 C C . ARG B 1 55 ? 15.758 15.305 -2.943 1 97.69 55 ARG B C 1
ATOM 2926 O O . ARG B 1 55 ? 15.5 14.82 -1.84 1 97.69 55 ARG B O 1
ATOM 2933 N N . GLY B 1 56 ? 15.391 14.812 -4.141 1 98.44 56 GLY B N 1
ATOM 2934 C CA . GLY B 1 56 ? 14.594 13.594 -4.188 1 98.44 56 GLY B CA 1
ATOM 2935 C C . GLY B 1 56 ? 15.289 12.398 -3.566 1 98.44 56 GLY B C 1
ATOM 2936 O O . GLY B 1 56 ? 14.703 11.688 -2.744 1 98.44 56 GLY B O 1
ATOM 2937 N N . VAL B 1 57 ? 16.531 12.172 -3.912 1 98.62 57 VAL B N 1
ATOM 2938 C CA . VAL B 1 57 ? 17.219 10.977 -3.441 1 98.62 57 VAL B CA 1
ATOM 2939 C C . VAL B 1 57 ? 17.531 11.109 -1.955 1 98.62 57 VAL B C 1
ATOM 2941 O O . VAL B 1 57 ? 17.5 10.125 -1.212 1 98.62 57 VAL B O 1
ATOM 2944 N N . ALA B 1 58 ? 17.844 12.336 -1.456 1 98.44 58 ALA B N 1
ATOM 2945 C CA . ALA B 1 58 ? 18.078 12.539 -0.029 1 98.44 58 ALA B CA 1
ATOM 2946 C C . ALA B 1 58 ? 16.859 12.148 0.792 1 98.44 58 ALA B C 1
ATOM 2948 O O . ALA B 1 58 ? 16.984 11.469 1.814 1 98.44 58 ALA B O 1
ATOM 2949 N N . MET B 1 59 ? 15.664 12.57 0.368 1 98.56 59 MET B N 1
ATOM 2950 C CA . MET B 1 59 ? 14.43 12.234 1.073 1 98.56 59 MET B CA 1
ATOM 2951 C C . MET B 1 59 ? 14.172 10.734 1.043 1 98.56 59 MET B C 1
ATOM 2953 O O . MET B 1 59 ? 13.734 10.156 2.039 1 98.56 59 MET B O 1
ATOM 2957 N N . LEU B 1 60 ? 14.422 10.102 -0.108 1 98.88 60 LEU B N 1
ATOM 2958 C CA . LEU B 1 60 ? 14.242 8.656 -0.214 1 98.88 60 LEU B CA 1
ATOM 2959 C C . LEU B 1 60 ? 15.195 7.922 0.723 1 98.88 60 LEU B C 1
ATOM 2961 O O . LEU B 1 60 ? 14.789 6.996 1.429 1 98.88 60 LEU B O 1
ATOM 2965 N N . LEU B 1 61 ? 16.469 8.328 0.756 1 98.81 61 LEU B N 1
ATOM 2966 C CA . LEU B 1 61 ? 17.469 7.691 1.61 1 98.81 61 LEU B CA 1
ATOM 2967 C C . LEU B 1 61 ? 17.109 7.859 3.082 1 98.81 61 LEU B C 1
ATOM 2969 O O . LEU B 1 61 ? 17.281 6.93 3.877 1 98.81 61 LEU B O 1
ATOM 2973 N N . ASP B 1 62 ? 16.609 9.055 3.477 1 98.62 62 ASP B N 1
ATOM 2974 C CA . ASP B 1 62 ? 16.141 9.273 4.844 1 98.62 62 ASP B CA 1
ATOM 2975 C C . ASP B 1 62 ? 15.008 8.32 5.195 1 98.62 62 ASP B C 1
ATOM 2977 O O . ASP B 1 62 ? 14.992 7.738 6.285 1 98.62 62 ASP B O 1
ATOM 2981 N N . ALA B 1 63 ? 14.055 8.156 4.285 1 98.69 63 ALA B N 1
ATOM 2982 C CA . ALA B 1 63 ? 12.945 7.238 4.512 1 98.69 63 ALA B CA 1
ATOM 2983 C C . ALA B 1 63 ? 13.438 5.797 4.641 1 98.69 63 ALA B C 1
ATOM 2985 O O . ALA B 1 63 ? 12.969 5.051 5.508 1 98.69 63 ALA B O 1
ATOM 2986 N N . LEU B 1 64 ? 14.375 5.391 3.773 1 98.75 64 LEU B N 1
ATOM 2987 C CA . LEU B 1 64 ? 14.922 4.039 3.828 1 98.75 64 LEU B CA 1
ATOM 2988 C C . LEU B 1 64 ? 15.68 3.811 5.133 1 98.75 64 LEU B C 1
ATOM 2990 O O . LEU B 1 64 ? 15.68 2.699 5.668 1 98.75 64 LEU B O 1
ATOM 2994 N N . ALA B 1 65 ? 16.328 4.891 5.609 1 98.44 65 ALA B N 1
ATOM 2995 C CA . ALA B 1 65 ? 16.984 4.801 6.914 1 98.44 65 ALA B CA 1
ATOM 2996 C C . ALA B 1 65 ? 15.953 4.59 8.023 1 98.44 65 ALA B C 1
ATOM 2998 O O . ALA B 1 65 ? 16.156 3.752 8.906 1 98.44 65 ALA B O 1
ATOM 2999 N N . ALA B 1 66 ? 14.875 5.352 7.957 1 98 66 ALA B N 1
ATOM 3000 C CA . ALA B 1 66 ? 13.797 5.191 8.93 1 98 66 ALA B CA 1
ATOM 3001 C C . ALA B 1 66 ? 13.195 3.793 8.859 1 98 66 ALA B C 1
ATOM 3003 O O . ALA B 1 66 ? 12.672 3.281 9.852 1 98 66 ALA B O 1
ATOM 3004 N N . MET B 1 67 ? 13.273 3.125 7.723 1 98.06 67 MET B N 1
ATOM 3005 C CA . MET B 1 67 ? 12.75 1.776 7.512 1 98.06 67 MET B CA 1
ATOM 3006 C C . MET B 1 67 ? 13.797 0.729 7.887 1 98.06 67 MET B C 1
ATOM 3008 O O . MET B 1 67 ? 13.562 -0.471 7.73 1 98.06 67 MET B O 1
ATOM 3012 N N . ALA B 1 68 ? 14.984 1.157 8.25 1 98 68 ALA B N 1
ATOM 3013 C CA . ALA B 1 68 ? 16.078 0.296 8.703 1 98 68 ALA B CA 1
ATOM 3014 C C . ALA B 1 68 ? 16.656 -0.505 7.543 1 98 68 ALA B C 1
ATOM 3016 O O . ALA B 1 68 ? 17.156 -1.615 7.738 1 98 68 ALA B O 1
ATOM 3017 N N . LEU B 1 69 ? 16.578 0.011 6.316 1 98.38 69 LEU B N 1
ATOM 3018 C CA . LEU B 1 69 ? 17.172 -0.627 5.152 1 98.38 69 LEU B CA 1
ATOM 3019 C C . LEU B 1 69 ? 18.5 0.023 4.801 1 98.38 69 LEU B C 1
ATOM 3021 O O . LEU B 1 69 ? 19.312 -0.56 4.074 1 98.38 69 LEU B O 1
ATOM 3025 N N . VAL B 1 70 ? 18.656 1.246 5.316 1 97.88 70 VAL B N 1
ATOM 3026 C CA . VAL B 1 70 ? 19.875 2.043 5.164 1 97.88 70 VAL B CA 1
ATOM 3027 C C . VAL B 1 70 ? 20.312 2.574 6.523 1 97.88 70 VAL B C 1
ATOM 3029 O O . VAL B 1 70 ? 19.484 2.869 7.387 1 97.88 70 VAL B O 1
ATOM 3032 N N . HIS B 1 71 ? 21.609 2.6 6.766 1 97.56 71 HIS B N 1
ATOM 3033 C CA . HIS B 1 71 ? 22.188 3.246 7.941 1 97.56 71 HIS B CA 1
ATOM 3034 C C . HIS B 1 71 ? 22.672 4.648 7.617 1 97.56 71 HIS B C 1
ATOM 3036 O O . HIS B 1 71 ? 23.391 4.848 6.633 1 97.56 71 HIS B O 1
ATOM 3042 N N . LYS B 1 72 ? 22.266 5.535 8.43 1 97.75 72 LYS B N 1
ATOM 3043 C CA . LYS B 1 72 ? 22.719 6.914 8.266 1 97.75 72 LYS B CA 1
ATOM 3044 C C . LYS B 1 72 ? 23.641 7.328 9.414 1 97.75 72 LYS B C 1
ATOM 3046 O O . LYS B 1 72 ? 23.281 7.176 10.586 1 97.75 72 LYS B O 1
ATOM 3051 N N . ARG B 1 73 ? 24.828 7.691 9.094 1 96 73 ARG B N 1
ATOM 3052 C CA . ARG B 1 73 ? 25.781 8.289 10.023 1 96 73 ARG B CA 1
ATOM 3053 C C . ARG B 1 73 ? 26.203 9.68 9.562 1 96 73 ARG B C 1
ATOM 3055 O O . ARG B 1 73 ? 26.906 9.828 8.562 1 96 73 ARG B O 1
ATOM 3062 N N . GLU B 1 74 ? 25.641 10.633 10.312 1 93 74 GLU B N 1
ATOM 3063 C CA . GLU B 1 74 ? 25.828 12.023 9.898 1 93 74 GLU B CA 1
ATOM 3064 C C . GLU B 1 74 ? 25.219 12.281 8.523 1 93 74 GLU B C 1
ATOM 3066 O O . GLU B 1 74 ? 24.016 12.07 8.32 1 93 74 GLU B O 1
ATOM 3071 N N . ASP B 1 75 ? 26.078 12.516 7.547 1 94.56 75 ASP B N 1
ATOM 3072 C CA . ASP B 1 75 ? 25.5 12.852 6.246 1 94.56 75 ASP B CA 1
ATOM 3073 C C . ASP B 1 75 ? 25.781 11.758 5.223 1 94.56 75 ASP B C 1
ATOM 3075 O O . ASP B 1 75 ? 25.625 11.969 4.016 1 94.56 75 ASP B O 1
ATOM 3079 N N . ARG B 1 76 ? 26.141 10.617 5.711 1 98.38 76 ARG B N 1
ATOM 3080 C CA . ARG B 1 76 ? 26.453 9.523 4.797 1 98.38 76 ARG B CA 1
ATOM 3081 C C . ARG B 1 76 ? 25.516 8.344 5.016 1 98.38 76 ARG B C 1
ATOM 3083 O O . ARG B 1 76 ? 25.047 8.117 6.133 1 98.38 76 ARG B O 1
ATOM 3090 N N . TYR B 1 77 ? 25.328 7.672 3.98 1 98.62 77 TYR B N 1
ATOM 3091 C CA . TYR B 1 77 ? 24.406 6.531 3.971 1 98.62 77 TYR B CA 1
ATOM 3092 C C . TYR B 1 77 ? 25.125 5.258 3.547 1 98.62 77 TYR B C 1
ATOM 3094 O O . TYR B 1 77 ? 25.984 5.289 2.662 1 98.62 77 TYR B O 1
ATOM 3102 N N . GLU B 1 78 ? 24.781 4.211 4.16 1 98.56 78 GLU B N 1
ATOM 3103 C CA . GLU B 1 78 ? 25.266 2.877 3.812 1 98.56 78 GLU B CA 1
ATOM 3104 C C . GLU B 1 78 ? 24.141 1.849 3.875 1 98.56 78 GLU B C 1
ATOM 3106 O O . GLU B 1 78 ? 23.266 1.92 4.75 1 98.56 78 GLU B O 1
ATOM 3111 N N . ALA B 1 79 ? 24.203 0.895 2.928 1 98.38 79 ALA B N 1
ATOM 3112 C CA . ALA B 1 79 ? 23.172 -0.148 2.955 1 98.38 79 ALA B CA 1
ATOM 3113 C C . ALA B 1 79 ? 23.297 -0.997 4.219 1 98.38 79 ALA B C 1
ATOM 3115 O O . ALA B 1 79 ? 24.391 -1.367 4.625 1 98.38 79 ALA B O 1
ATOM 3116 N N . ALA B 1 80 ? 22.172 -1.221 4.93 1 97.94 80 ALA B N 1
ATOM 3117 C CA . ALA B 1 80 ? 22.172 -2.256 5.957 1 97.94 80 ALA B CA 1
ATOM 3118 C C . ALA B 1 80 ? 22.562 -3.611 5.371 1 97.94 80 ALA B C 1
ATOM 3120 O O . ALA B 1 80 ? 22.328 -3.873 4.191 1 97.94 80 ALA B O 1
ATOM 3121 N N . PRO B 1 81 ? 23.156 -4.461 6.16 1 97.38 81 PRO B N 1
ATOM 3122 C CA . PRO B 1 81 ? 23.578 -5.762 5.641 1 97.38 81 PRO B CA 1
ATOM 3123 C C . PRO B 1 81 ? 22.453 -6.512 4.922 1 97.38 81 PRO B C 1
ATOM 3125 O O . PRO B 1 81 ? 22.688 -7.078 3.85 1 97.38 81 PRO B O 1
ATOM 3128 N N . PHE B 1 82 ? 21.328 -6.492 5.457 1 98.25 82 PHE B N 1
ATOM 3129 C CA . PHE B 1 82 ? 20.188 -7.141 4.836 1 98.25 82 PHE B CA 1
ATOM 3130 C C . PHE B 1 82 ? 19.906 -6.547 3.461 1 98.25 82 PHE B C 1
ATOM 3132 O O . PHE B 1 82 ? 19.688 -7.281 2.494 1 98.25 82 PHE B O 1
ATOM 3139 N N . ALA B 1 83 ? 19.859 -5.242 3.396 1 98.44 83 ALA B N 1
ATOM 3140 C CA . ALA B 1 83 ? 19.562 -4.566 2.135 1 98.44 83 ALA B CA 1
ATOM 3141 C C . ALA B 1 83 ? 20.656 -4.828 1.106 1 98.44 83 ALA B C 1
ATOM 3143 O O . ALA B 1 83 ? 20.375 -5.02 -0.079 1 98.44 83 ALA B O 1
ATOM 3144 N N . ALA B 1 84 ? 21.875 -4.812 1.575 1 98.31 84 ALA B N 1
ATOM 3145 C CA . ALA B 1 84 ? 22.984 -5.125 0.673 1 98.31 84 ALA B CA 1
ATOM 3146 C C . ALA B 1 84 ? 22.828 -6.52 0.074 1 98.31 84 ALA B C 1
ATOM 3148 O O . ALA B 1 84 ? 23.109 -6.734 -1.104 1 98.31 84 ALA B O 1
ATOM 3149 N N . ARG B 1 85 ? 22.328 -7.406 0.809 1 97.94 85 ARG B N 1
ATOM 3150 C CA . ARG B 1 85 ? 22.203 -8.805 0.402 1 97.94 85 ARG B CA 1
ATOM 3151 C C . ARG B 1 85 ? 21.016 -9 -0.529 1 97.94 85 ARG B C 1
ATOM 3153 O O . ARG B 1 85 ? 21.094 -9.75 -1.502 1 97.94 85 ARG B O 1
ATOM 3160 N N . TYR B 1 86 ? 19.922 -8.289 -0.372 1 98.44 86 TYR B N 1
ATOM 3161 C CA . TYR B 1 86 ? 18.688 -8.68 -1.036 1 98.44 86 TYR B CA 1
ATOM 3162 C C . TYR B 1 86 ? 18.203 -7.586 -1.986 1 98.44 86 TYR B C 1
ATOM 3164 O O . TYR B 1 86 ? 17.328 -7.82 -2.818 1 98.44 86 TYR B O 1
ATOM 3172 N N . LEU B 1 87 ? 18.859 -6.344 -1.886 1 98.75 87 LEU B N 1
ATOM 3173 C CA . LEU B 1 87 ? 18.344 -5.25 -2.711 1 98.75 87 LEU B CA 1
ATOM 3174 C C . LEU B 1 87 ? 19.422 -4.727 -3.645 1 98.75 87 LEU B C 1
ATOM 3176 O O . LEU B 1 87 ? 19.156 -3.926 -4.539 1 98.75 87 LEU B O 1
ATOM 3180 N N . ALA B 1 88 ? 20.672 -5.137 -3.453 1 98.62 88 ALA B N 1
ATOM 3181 C CA . ALA B 1 88 ? 21.75 -4.758 -4.367 1 98.62 88 ALA B CA 1
ATOM 3182 C C . ALA B 1 88 ? 21.797 -5.703 -5.566 1 98.62 88 ALA B C 1
ATOM 3184 O O . ALA B 1 88 ? 21.797 -6.922 -5.398 1 98.62 88 ALA B O 1
ATOM 3185 N N . LYS B 1 89 ? 21.906 -5.195 -6.762 1 97.38 89 LYS B N 1
ATOM 3186 C CA . LYS B 1 89 ? 21.891 -5.969 -8 1 97.38 89 LYS B CA 1
ATOM 3187 C C . LYS B 1 89 ? 23.109 -6.875 -8.094 1 97.38 89 LYS B C 1
ATOM 3189 O O . LYS B 1 89 ? 23.094 -7.867 -8.828 1 97.38 89 LYS B O 1
ATOM 3194 N N . SER B 1 90 ? 24.078 -6.527 -7.398 1 95.62 90 SER B N 1
ATOM 3195 C CA . SER B 1 90 ? 25.312 -7.312 -7.426 1 95.62 90 SER B CA 1
ATOM 3196 C C . SER B 1 90 ? 25.156 -8.617 -6.645 1 95.62 90 SER B C 1
ATOM 3198 O O . SER B 1 90 ? 25.984 -9.516 -6.754 1 95.62 90 SER B O 1
ATOM 3200 N N . SER B 1 91 ? 24.172 -8.734 -5.867 1 97.06 91 SER B N 1
ATOM 3201 C CA . SER B 1 91 ? 23.984 -9.906 -5.016 1 97.06 91 SER B CA 1
ATOM 3202 C C . SER B 1 91 ? 23.281 -11.031 -5.766 1 97.06 91 SER B C 1
ATOM 3204 O O . SER B 1 91 ? 22.312 -10.789 -6.492 1 97.06 91 SER B O 1
ATOM 3206 N N . PRO B 1 92 ? 23.703 -12.234 -5.629 1 94.12 92 PRO B N 1
ATOM 3207 C CA . PRO B 1 92 ? 22.984 -13.375 -6.215 1 94.12 92 PRO B CA 1
ATOM 3208 C C . PRO B 1 92 ? 21.641 -13.633 -5.547 1 94.12 92 PRO B C 1
ATOM 3210 O O . PRO B 1 92 ? 20.828 -14.406 -6.066 1 94.12 92 PRO B O 1
ATOM 3213 N N . GLU B 1 93 ? 21.359 -13.008 -4.418 1 96.44 93 GLU B N 1
ATOM 3214 C CA . GLU B 1 93 ? 20.109 -13.211 -3.691 1 96.44 93 GLU B CA 1
ATOM 3215 C C . GLU B 1 93 ? 19.156 -12.055 -3.914 1 96.44 93 GLU B C 1
ATOM 3217 O O . GLU B 1 93 ? 18.141 -11.93 -3.217 1 96.44 93 GLU B O 1
ATOM 3222 N N . TYR B 1 94 ? 19.484 -11.289 -4.898 1 98.06 94 TYR B N 1
ATOM 3223 C CA . TYR B 1 94 ? 18.734 -10.102 -5.266 1 98.06 94 TYR B CA 1
ATOM 3224 C C . TYR B 1 94 ? 17.25 -10.414 -5.406 1 98.06 94 TYR B C 1
ATOM 3226 O O . TYR B 1 94 ? 16.875 -11.344 -6.117 1 98.06 94 TYR B O 1
ATOM 3234 N N . LEU B 1 95 ? 16.359 -9.578 -4.734 1 98.56 95 LEU B N 1
ATOM 3235 C CA . LEU B 1 95 ? 14.922 -9.773 -4.746 1 98.56 95 LEU B CA 1
ATOM 3236 C C . LEU B 1 95 ? 14.227 -8.664 -5.523 1 98.56 95 LEU B C 1
ATOM 3238 O O . LEU B 1 95 ? 13 -8.555 -5.492 1 98.56 95 LEU B O 1
ATOM 3242 N N . GLY B 1 96 ? 14.977 -7.863 -6.211 1 98.56 96 GLY B N 1
ATOM 3243 C CA . GLY B 1 96 ? 14.422 -6.68 -6.844 1 98.56 96 GLY B CA 1
ATOM 3244 C C . GLY B 1 96 ? 13.43 -7.008 -7.949 1 98.56 96 GLY B C 1
ATOM 3245 O O . GLY B 1 96 ? 12.539 -6.211 -8.25 1 98.56 96 GLY B O 1
ATOM 3246 N N . TYR B 1 97 ? 13.508 -8.195 -8.57 1 98.12 97 TYR B N 1
ATOM 3247 C CA . TYR B 1 97 ? 12.609 -8.516 -9.68 1 98.12 97 TYR B CA 1
ATOM 3248 C C . TYR B 1 97 ? 11.172 -8.641 -9.195 1 98.12 97 TYR B C 1
ATOM 3250 O O . TYR B 1 97 ? 10.25 -8.102 -9.82 1 98.12 97 TYR B O 1
ATOM 3258 N N . ILE B 1 98 ? 10.953 -9.32 -8.055 1 98.19 98 ILE B N 1
ATOM 3259 C CA . ILE B 1 98 ? 9.602 -9.484 -7.52 1 98.19 98 ILE B CA 1
ATOM 3260 C C . ILE B 1 98 ? 9.094 -8.141 -6.996 1 98.19 98 ILE B C 1
ATOM 3262 O O . ILE B 1 98 ? 7.906 -7.828 -7.121 1 98.19 98 ILE B O 1
ATOM 3266 N N . ILE B 1 99 ? 9.961 -7.32 -6.41 1 98.62 99 ILE B N 1
ATOM 3267 C CA . ILE B 1 99 ? 9.594 -5.996 -5.922 1 98.62 99 ILE B CA 1
ATOM 3268 C C . ILE B 1 99 ? 9.156 -5.117 -7.09 1 98.62 99 ILE B C 1
ATOM 3270 O O . ILE B 1 99 ? 8.148 -4.41 -7.004 1 98.62 99 ILE B O 1
ATOM 3274 N N . MET B 1 100 ? 9.867 -5.184 -8.203 1 98 100 MET B N 1
ATOM 3275 C CA . MET B 1 100 ? 9.492 -4.414 -9.391 1 98 100 MET B CA 1
ATOM 3276 C C . MET B 1 100 ? 8.195 -4.941 -9.984 1 98 100 MET B C 1
ATOM 3278 O O . MET B 1 100 ? 7.398 -4.172 -10.523 1 98 100 MET B O 1
ATOM 3282 N N . HIS B 1 101 ? 8.008 -6.246 -9.953 1 96.81 101 HIS B N 1
ATOM 3283 C CA . HIS B 1 101 ? 6.719 -6.773 -10.391 1 96.81 101 HIS B CA 1
ATOM 3284 C C . HIS B 1 101 ? 5.578 -6.18 -9.57 1 96.81 101 HIS B C 1
ATOM 3286 O O . HIS B 1 101 ? 4.555 -5.773 -10.125 1 96.81 101 HIS B O 1
ATOM 3292 N N . HIS B 1 102 ? 5.773 -6.145 -8.195 1 97.31 102 HIS B N 1
ATOM 3293 C CA . HIS B 1 102 ? 4.785 -5.504 -7.34 1 97.31 102 HIS B CA 1
ATOM 3294 C C . HIS B 1 102 ? 4.566 -4.047 -7.746 1 97.31 102 HIS B C 1
ATOM 3296 O O . HIS B 1 102 ? 3.426 -3.576 -7.789 1 97.31 102 HIS B O 1
ATOM 3302 N N . HIS B 1 103 ? 5.637 -3.326 -8.062 1 96.81 103 HIS B N 1
ATOM 3303 C CA . HIS B 1 103 ? 5.562 -1.939 -8.508 1 96.81 103 HIS B CA 1
ATOM 3304 C C . HIS B 1 103 ? 4.703 -1.809 -9.766 1 96.81 103 HIS B C 1
ATOM 3306 O O . HIS B 1 103 ? 3.857 -0.914 -9.852 1 96.81 103 HIS B O 1
ATOM 3312 N N . HIS B 1 104 ? 4.848 -2.727 -10.703 1 94.81 104 HIS B N 1
ATOM 3313 C CA . HIS B 1 104 ? 4.137 -2.672 -11.977 1 94.81 104 HIS B CA 1
ATOM 3314 C C . HIS B 1 104 ? 2.65 -2.957 -11.789 1 94.81 104 HIS B C 1
ATOM 3316 O O . HIS B 1 104 ? 1.822 -2.504 -12.578 1 94.81 104 HIS B O 1
ATOM 3322 N N . LEU B 1 105 ? 2.338 -3.66 -10.734 1 95.25 105 LEU B N 1
ATOM 3323 C CA . LEU B 1 105 ? 0.951 -4.031 -10.477 1 95.25 105 LEU B CA 1
ATOM 3324 C C . LEU B 1 105 ? 0.178 -2.867 -9.867 1 95.25 105 LEU B C 1
ATOM 3326 O O . LEU B 1 105 ? -1.054 -2.848 -9.906 1 95.25 105 LEU B O 1
ATOM 3330 N N . MET B 1 106 ? 0.817 -1.899 -9.312 1 95.06 106 MET B N 1
ATOM 3331 C CA . MET B 1 106 ? 0.196 -0.886 -8.461 1 95.06 106 MET B CA 1
ATOM 3332 C C . MET B 1 106 ? -0.791 -0.039 -9.258 1 95.06 106 MET B C 1
ATOM 3334 O O . MET B 1 106 ? -1.85 0.332 -8.75 1 95.06 106 MET B O 1
ATOM 3338 N N . ALA B 1 107 ? -0.433 0.298 -10.492 1 92.94 107 ALA B N 1
ATOM 3339 C CA . ALA B 1 107 ? -1.338 1.11 -11.305 1 92.94 107 ALA B CA 1
ATOM 3340 C C . ALA B 1 107 ? -2.695 0.431 -11.461 1 92.94 107 ALA B C 1
ATOM 3342 O O . ALA B 1 107 ? -3.738 1.086 -11.375 1 92.94 107 ALA B O 1
ATOM 3343 N N . GLY B 1 108 ? -2.693 -0.875 -11.742 1 95.25 108 GLY B N 1
ATOM 3344 C CA . GLY B 1 108 ? -3.936 -1.626 -11.836 1 95.25 108 GLY B CA 1
ATOM 3345 C C . GLY B 1 108 ? -4.688 -1.701 -10.516 1 95.25 108 GLY B C 1
ATOM 3346 O O . GLY B 1 108 ? -5.898 -1.478 -10.477 1 95.25 108 GLY B O 1
ATOM 3347 N N . TRP B 1 109 ? -3.957 -1.972 -9.438 1 96.75 109 TRP B N 1
ATOM 3348 C CA . TRP B 1 109 ? -4.562 -2.104 -8.117 1 96.75 109 TRP B CA 1
ATOM 3349 C C . TRP B 1 109 ? -5.168 -0.781 -7.66 1 96.75 109 TRP B C 1
ATOM 3351 O O . TRP B 1 109 ? -6.184 -0.763 -6.961 1 96.75 109 TRP B O 1
ATOM 3361 N N . SER B 1 110 ? -4.574 0.378 -8.023 1 95.44 110 SER B N 1
ATOM 3362 C CA . SER B 1 110 ? -5.113 1.686 -7.656 1 95.44 110 SER B CA 1
ATOM 3363 C C . SER B 1 110 ? -6.484 1.913 -8.281 1 95.44 110 SER B C 1
ATOM 3365 O O . SER B 1 110 ? -7.203 2.834 -7.891 1 95.44 110 SER B O 1
ATOM 3367 N N . GLN B 1 111 ? -6.863 1.091 -9.234 1 97.25 111 GLN B N 1
ATOM 3368 C CA . GLN B 1 111 ? -8.164 1.179 -9.898 1 97.25 111 GLN B CA 1
ATOM 3369 C C . GLN B 1 111 ? -9.023 -0.038 -9.578 1 97.25 111 GLN B C 1
ATOM 3371 O O . GLN B 1 111 ? -9.875 -0.434 -10.383 1 97.25 111 GLN B O 1
ATOM 3376 N N . LEU B 1 112 ? -8.773 -0.641 -8.5 1 98.31 112 LEU B N 1
ATOM 3377 C CA . LEU B 1 112 ? -9.5 -1.849 -8.125 1 98.31 112 LEU B CA 1
ATOM 3378 C C . LEU B 1 112 ? -11.008 -1.59 -8.109 1 98.31 112 LEU B C 1
ATOM 3380 O O . LEU B 1 112 ? -11.797 -2.463 -8.477 1 98.31 112 LEU B O 1
ATOM 3384 N N . ASP B 1 113 ? -11.477 -0.395 -7.629 1 98.38 113 ASP B N 1
ATOM 3385 C CA . ASP B 1 113 ? -12.898 -0.082 -7.598 1 98.38 113 ASP B CA 1
ATOM 3386 C C . ASP B 1 113 ? -13.516 -0.171 -8.992 1 98.38 113 ASP B C 1
ATOM 3388 O O . ASP B 1 113 ? -14.625 -0.684 -9.164 1 98.38 113 ASP B O 1
ATOM 3392 N N . GLU B 1 114 ? -12.773 0.267 -9.984 1 98.12 114 GLU B N 1
ATOM 3393 C CA . GLU B 1 114 ? -13.25 0.171 -11.359 1 98.12 114 GLU B CA 1
ATOM 3394 C C . GLU B 1 114 ? -13.305 -1.28 -11.828 1 98.12 114 GLU B C 1
ATOM 3396 O O . GLU B 1 114 ? -14.242 -1.684 -12.516 1 98.12 114 GLU B O 1
ATOM 3401 N N . ALA B 1 115 ? -12.25 -2.074 -11.531 1 98.44 115 ALA B N 1
ATOM 3402 C CA . ALA B 1 115 ? -12.258 -3.494 -11.875 1 98.44 115 ALA B CA 1
ATOM 3403 C C . ALA B 1 115 ? -13.461 -4.203 -11.266 1 98.44 115 ALA B C 1
ATOM 3405 O O . ALA B 1 115 ? -14.109 -5.016 -11.93 1 98.44 115 ALA B O 1
ATOM 3406 N N . VAL B 1 116 ? -13.766 -3.863 -10.031 1 98.69 116 VAL B N 1
ATOM 3407 C CA . VAL B 1 116 ? -14.891 -4.469 -9.328 1 98.69 116 VAL B CA 1
ATOM 3408 C C . VAL B 1 116 ? -16.203 -4.027 -9.969 1 98.69 116 VAL B C 1
ATOM 3410 O O . VAL B 1 116 ? -17.094 -4.848 -10.219 1 98.69 116 VAL B O 1
ATOM 3413 N N . ARG B 1 117 ? -16.312 -2.744 -10.242 1 98.44 117 ARG B N 1
ATOM 3414 C CA . ARG B 1 117 ? -17.516 -2.195 -10.844 1 98.44 117 ARG B CA 1
ATOM 3415 C C . ARG B 1 117 ? -17.844 -2.902 -12.156 1 98.44 117 ARG B C 1
ATOM 3417 O O . ARG B 1 117 ? -19 -3.23 -12.422 1 98.44 117 ARG B O 1
ATOM 3424 N N . ARG B 1 118 ? -16.859 -3.223 -12.914 1 97.25 118 ARG B N 1
ATOM 3425 C CA . ARG B 1 118 ? -17.031 -3.766 -14.25 1 97.25 118 ARG B CA 1
ATOM 3426 C C . ARG B 1 118 ? -17 -5.289 -14.234 1 97.25 118 ARG B C 1
ATOM 3428 O O . ARG B 1 118 ? -17.5 -5.938 -15.164 1 97.25 118 ARG B O 1
ATOM 3435 N N . GLY B 1 119 ? -16.359 -5.836 -13.25 1 97.5 119 GLY B N 1
ATOM 3436 C CA . GLY B 1 119 ? -16.109 -7.266 -13.25 1 97.5 119 GLY B CA 1
ATOM 3437 C C . GLY B 1 119 ? -15.109 -7.699 -14.305 1 97.5 119 GLY B C 1
ATOM 3438 O O . GLY B 1 119 ? -15.211 -8.797 -14.852 1 97.5 119 GLY B O 1
ATOM 3439 N N . ALA B 1 120 ? -14.195 -6.801 -14.68 1 95.81 120 ALA B N 1
ATOM 3440 C CA . ALA B 1 120 ? -13.266 -7.008 -15.781 1 95.81 120 ALA B CA 1
ATOM 3441 C C . ALA B 1 120 ? -11.93 -6.328 -15.508 1 95.81 120 ALA B C 1
ATOM 3443 O O . ALA B 1 120 ? -11.844 -5.426 -14.672 1 95.81 120 ALA B O 1
ATOM 3444 N N . PRO B 1 121 ? -10.906 -6.777 -16.188 1 96.5 121 PRO B N 1
ATOM 3445 C CA . PRO B 1 121 ? -9.57 -6.234 -15.938 1 96.5 121 PRO B CA 1
ATOM 3446 C C . PRO B 1 121 ? -9.461 -4.75 -16.297 1 96.5 121 PRO B C 1
ATOM 3448 O O . PRO B 1 121 ? -10.164 -4.273 -17.188 1 96.5 121 PRO B O 1
ATOM 3451 N N . VAL B 1 122 ? -8.594 -4.035 -15.586 1 94.56 122 VAL B N 1
ATOM 3452 C CA . VAL B 1 122 ? -8.336 -2.621 -15.836 1 94.56 122 VAL B CA 1
ATOM 3453 C C . VAL B 1 122 ? -6.887 -2.439 -16.297 1 94.56 122 VAL B C 1
ATOM 3455 O O . VAL B 1 122 ? -6.438 -1.312 -16.516 1 94.56 122 VAL B O 1
ATOM 3458 N N . ARG B 1 123 ? -6.102 -3.451 -16.328 1 85 123 ARG B N 1
ATOM 3459 C CA . ARG B 1 123 ? -4.734 -3.441 -16.844 1 85 123 ARG B CA 1
ATOM 3460 C C . ARG B 1 123 ? -4.496 -4.621 -17.766 1 85 123 ARG B C 1
ATOM 3462 O O . ARG B 1 123 ? -5.273 -5.578 -17.781 1 85 123 ARG B O 1
ATOM 3469 N N . GLU B 1 124 ? -3.4 -4.414 -18.516 1 75.44 124 GLU B N 1
ATOM 3470 C CA . GLU B 1 124 ? -2.982 -5.547 -19.328 1 75.44 124 GLU B CA 1
ATOM 3471 C C . GLU B 1 124 ? -2.168 -6.547 -18.516 1 75.44 124 GLU B C 1
ATOM 3473 O O . GLU B 1 124 ? -1.527 -6.18 -17.531 1 75.44 124 GLU B O 1
ATOM 3478 N N . SER B 1 125 ? -2.33 -7.727 -18.969 1 72.44 125 SER B N 1
ATOM 3479 C CA . SER B 1 125 ? -1.553 -8.766 -18.297 1 72.44 125 SER B CA 1
ATOM 3480 C C . SER B 1 125 ? -0.064 -8.625 -18.594 1 72.44 125 SER B C 1
ATOM 3482 O O . SER B 1 125 ? 0.323 -8.406 -19.75 1 72.44 125 SER B O 1
ATOM 3484 N N . ALA B 1 126 ? 0.719 -8.641 -17.531 1 65.19 126 ALA B N 1
ATOM 3485 C CA . ALA B 1 126 ? 2.168 -8.516 -17.656 1 65.19 126 ALA B CA 1
ATOM 3486 C C . ALA B 1 126 ? 2.748 -9.672 -18.469 1 65.19 126 ALA B C 1
ATOM 3488 O O . ALA B 1 126 ? 3.754 -9.516 -19.156 1 65.19 126 ALA B O 1
ATOM 3489 N N . SER B 1 127 ? 2.119 -10.844 -18.344 1 60.72 127 SER B N 1
ATOM 3490 C CA . SER B 1 127 ? 2.648 -12.023 -19 1 60.72 127 SER B CA 1
ATOM 3491 C C . SER B 1 127 ? 2.506 -11.914 -20.516 1 60.72 127 SER B C 1
ATOM 3493 O O . SER B 1 127 ? 3.203 -12.609 -21.266 1 60.72 127 SER B O 1
ATOM 3495 N N . HIS B 1 128 ? 1.732 -10.961 -20.922 1 61.69 128 HIS B N 1
ATOM 3496 C CA . HIS B 1 128 ? 1.437 -10.891 -22.344 1 61.69 128 HIS B CA 1
ATOM 3497 C C . HIS B 1 128 ? 1.774 -9.516 -22.906 1 61.69 128 HIS B C 1
ATOM 3499 O O . HIS B 1 128 ? 1.646 -9.289 -24.109 1 61.69 128 HIS B O 1
ATOM 3505 N N . GLY B 1 129 ? 2.314 -8.719 -22 1 62.38 129 GLY B N 1
ATOM 3506 C CA . GLY B 1 129 ? 2.58 -7.371 -22.484 1 62.38 129 GLY B CA 1
ATOM 3507 C C . GLY B 1 129 ? 3.865 -7.262 -23.281 1 62.38 129 GLY B C 1
ATOM 3508 O O . GLY B 1 129 ? 4.676 -8.188 -23.281 1 62.38 129 GLY B O 1
ATOM 3509 N N . ASP B 1 130 ? 3.969 -6.215 -24 1 65.56 130 ASP B N 1
ATOM 3510 C CA . ASP B 1 130 ? 5.078 -5.996 -24.922 1 65.56 130 ASP B CA 1
ATOM 3511 C C . ASP B 1 130 ? 6.23 -5.27 -24.219 1 65.56 130 ASP B C 1
ATOM 3513 O O . ASP B 1 130 ? 7.297 -5.082 -24.812 1 65.56 130 ASP B O 1
ATOM 3517 N N . ASP B 1 131 ? 6.086 -5.059 -23.031 1 78.94 131 ASP B N 1
ATOM 3518 C CA . ASP B 1 131 ? 7.156 -4.375 -22.312 1 78.94 131 ASP B CA 1
ATOM 3519 C C . ASP B 1 131 ? 8.18 -5.371 -21.781 1 78.94 131 ASP B C 1
ATOM 3521 O O . ASP B 1 131 ? 7.906 -6.09 -20.812 1 78.94 131 ASP B O 1
ATOM 3525 N N . GLU B 1 132 ? 9.352 -5.438 -22.375 1 82.62 132 GLU B N 1
ATOM 3526 C CA . GLU B 1 132 ? 10.383 -6.418 -22.047 1 82.62 132 GLU B CA 1
ATOM 3527 C C . GLU B 1 132 ? 10.805 -6.324 -20.594 1 82.62 132 GLU B C 1
ATOM 3529 O O . GLU B 1 132 ? 11.062 -7.344 -19.938 1 82.62 132 GLU B O 1
ATOM 3534 N N . GLY B 1 133 ? 10.867 -5.066 -20.078 1 87.69 133 GLY B N 1
ATOM 3535 C CA . GLY B 1 133 ? 11.234 -4.887 -18.688 1 87.69 133 GLY B CA 1
ATOM 3536 C C . GLY B 1 133 ? 10.203 -5.457 -17.719 1 87.69 133 GLY B C 1
ATOM 3537 O O . GLY B 1 133 ? 10.555 -6.133 -16.75 1 87.69 133 GLY B O 1
ATOM 3538 N N . ALA B 1 134 ? 9.047 -5.246 -18.109 1 90.19 134 ALA B N 1
ATOM 3539 C CA . ALA B 1 134 ? 7.969 -5.777 -17.281 1 90.19 134 ALA B CA 1
ATOM 3540 C C . ALA B 1 134 ? 7.941 -7.301 -17.328 1 90.19 134 ALA B C 1
ATOM 3542 O O . ALA B 1 134 ? 7.727 -7.953 -16.297 1 90.19 134 ALA B O 1
ATOM 3543 N N . ARG B 1 135 ? 8.18 -7.871 -18.438 1 90.69 135 ARG B N 1
ATOM 3544 C CA . ARG B 1 135 ? 8.195 -9.32 -18.609 1 90.69 135 ARG B CA 1
ATOM 3545 C C . ARG B 1 135 ? 9.336 -9.945 -17.812 1 90.69 135 ARG B C 1
ATOM 3547 O O . ARG B 1 135 ? 9.148 -10.977 -17.156 1 90.69 135 ARG B O 1
ATOM 3554 N N . GLU B 1 136 ? 10.469 -9.344 -17.922 1 92.94 136 GLU B N 1
ATOM 3555 C CA . GLU B 1 136 ? 11.609 -9.828 -17.141 1 92.94 136 GLU B CA 1
ATOM 3556 C C . GLU B 1 136 ? 11.32 -9.789 -15.648 1 92.94 136 GLU B C 1
ATOM 3558 O O . GLU B 1 136 ? 11.586 -10.758 -14.938 1 92.94 136 GLU B O 1
ATOM 3563 N N . ASN B 1 137 ? 10.797 -8.633 -15.227 1 95.19 137 ASN B N 1
ATOM 3564 C CA . ASN B 1 137 ? 10.477 -8.508 -13.805 1 95.19 137 ASN B CA 1
ATOM 3565 C C . ASN B 1 137 ? 9.43 -9.539 -13.383 1 95.19 137 ASN B C 1
ATOM 3567 O O . ASN B 1 137 ? 9.477 -10.047 -12.258 1 95.19 137 ASN B O 1
ATOM 3571 N N . PHE B 1 138 ? 8.539 -9.859 -14.273 1 95.06 138 PHE B N 1
ATOM 3572 C CA . PHE B 1 138 ? 7.547 -10.875 -13.945 1 95.06 138 PHE B CA 1
ATOM 3573 C C . PHE B 1 138 ? 8.195 -12.25 -13.828 1 95.06 138 PHE B C 1
ATOM 3575 O O . PHE B 1 138 ? 8.125 -12.883 -12.773 1 95.06 138 PHE B O 1
ATOM 3582 N N . LEU B 1 139 ? 8.836 -12.68 -14.852 1 95.25 139 LEU B N 1
ATOM 3583 C CA . LEU B 1 139 ? 9.398 -14.023 -14.906 1 95.25 139 LEU B CA 1
ATOM 3584 C C . LEU B 1 139 ? 10.453 -14.219 -13.812 1 95.25 139 LEU B C 1
ATOM 3586 O O . LEU B 1 139 ? 10.406 -15.203 -13.07 1 95.25 139 LEU B O 1
ATOM 3590 N N . MET B 1 140 ? 11.336 -13.242 -13.703 1 96.06 140 MET B N 1
ATOM 3591 C CA . MET B 1 140 ? 12.383 -13.367 -12.688 1 96.06 140 MET B CA 1
ATOM 3592 C C . MET B 1 140 ? 11.82 -13.086 -11.297 1 96.06 140 MET B C 1
ATOM 3594 O O . MET B 1 140 ? 12.398 -13.516 -10.297 1 96.06 140 MET B O 1
ATOM 3598 N N . GLY B 1 141 ? 10.727 -12.336 -11.242 1 97.44 141 GLY B N 1
ATOM 3599 C CA . GLY B 1 141 ? 10 -12.25 -9.992 1 97.44 141 GLY B CA 1
ATOM 3600 C C . GLY B 1 141 ? 9.461 -13.586 -9.516 1 97.44 141 GLY B C 1
ATOM 3601 O O . GLY B 1 141 ? 9.531 -13.898 -8.328 1 97.44 141 GLY B O 1
ATOM 3602 N N . MET B 1 142 ? 8.867 -14.375 -10.445 1 96.19 142 MET B N 1
ATOM 3603 C CA . MET B 1 142 ? 8.414 -15.727 -10.117 1 96.19 142 MET B CA 1
ATOM 3604 C C . MET B 1 142 ? 9.578 -16.594 -9.656 1 96.19 142 MET B C 1
ATOM 3606 O O . MET B 1 142 ? 9.43 -17.422 -8.758 1 96.19 142 MET B O 1
ATOM 3610 N N . PHE B 1 143 ? 10.797 -16.375 -10.312 1 97.31 143 PHE B N 1
ATOM 3611 C CA . PHE B 1 143 ? 12 -17.062 -9.859 1 97.31 143 PHE B CA 1
ATOM 3612 C C . PHE B 1 143 ? 12.312 -16.703 -8.414 1 97.31 143 PHE B C 1
ATOM 3614 O O . PHE B 1 143 ? 12.562 -17.594 -7.594 1 97.31 143 PHE B O 1
ATOM 3621 N N . ASN B 1 144 ? 12.297 -15.289 -8.031 1 97.44 144 ASN B N 1
ATOM 3622 C CA . ASN B 1 144 ? 12.5 -14.836 -6.66 1 97.44 144 ASN B CA 1
ATOM 3623 C C . ASN B 1 144 ? 11.57 -15.555 -5.691 1 97.44 144 ASN B C 1
ATOM 3625 O O . ASN B 1 144 ? 12.016 -16.078 -4.668 1 97.44 144 ASN B O 1
ATOM 3629 N N . LEU B 1 145 ? 10.328 -15.641 -6.023 1 96.19 145 LEU B N 1
ATOM 3630 C CA . LEU B 1 145 ? 9.32 -16.219 -5.145 1 96.19 145 LEU B CA 1
ATOM 3631 C C . LEU B 1 145 ? 9.523 -17.719 -4.996 1 96.19 145 LEU B C 1
ATOM 3633 O O . LEU B 1 145 ? 9.508 -18.25 -3.881 1 96.19 145 LEU B O 1
ATOM 3637 N N . ALA B 1 146 ? 9.703 -18.391 -6.125 1 97.06 146 ALA B N 1
ATOM 3638 C CA . ALA B 1 146 ? 9.867 -19.844 -6.109 1 97.06 146 ALA B CA 1
ATOM 3639 C C . ALA B 1 146 ? 11.086 -20.25 -5.293 1 97.06 146 ALA B C 1
ATOM 3641 O O . ALA B 1 146 ? 11.062 -21.266 -4.59 1 97.06 146 ALA B O 1
ATOM 3642 N N . MET B 1 147 ? 12.148 -19.453 -5.371 1 96.12 147 MET B N 1
ATOM 3643 C CA . MET B 1 147 ? 13.383 -19.766 -4.664 1 96.12 147 MET B CA 1
ATOM 3644 C C . MET B 1 147 ? 13.18 -19.703 -3.154 1 96.12 147 MET B C 1
ATOM 3646 O O . MET B 1 147 ? 13.938 -20.312 -2.395 1 96.12 147 MET B O 1
ATOM 3650 N N . GLN B 1 148 ? 12.125 -18.953 -2.758 1 93.81 148 GLN B N 1
ATOM 3651 C CA . GLN B 1 148 ? 11.836 -18.875 -1.33 1 93.81 148 GLN B CA 1
ATOM 3652 C C . GLN B 1 148 ? 11.141 -20.141 -0.836 1 93.81 148 GLN B C 1
ATOM 3654 O O . GLN B 1 148 ? 11.133 -20.422 0.364 1 93.81 148 GLN B O 1
ATOM 3659 N N . SER B 1 149 ? 10.602 -20.953 -1.713 1 95.44 149 SER B N 1
ATOM 3660 C CA . SER B 1 149 ? 9.758 -22.062 -1.307 1 95.44 149 SER B CA 1
ATOM 3661 C C . SER B 1 149 ? 10.297 -23.391 -1.843 1 95.44 149 SER B C 1
ATOM 3663 O O . SER B 1 149 ? 10.391 -24.375 -1.104 1 95.44 149 SER B O 1
ATOM 3665 N N . ALA B 1 150 ? 10.773 -23.453 -3.055 1 97.38 150 ALA B N 1
ATOM 3666 C CA . ALA B 1 150 ? 11.086 -24.688 -3.762 1 97.38 150 ALA B CA 1
ATOM 3667 C C . ALA B 1 150 ? 12.133 -25.5 -3.004 1 97.38 150 ALA B C 1
ATOM 3669 O O . ALA B 1 150 ? 11.938 -26.688 -2.756 1 97.38 150 ALA B O 1
ATOM 3670 N N . PRO B 1 151 ? 13.227 -24.875 -2.523 1 96.62 151 PRO B N 1
ATOM 3671 C CA . PRO B 1 151 ? 14.242 -25.672 -1.823 1 96.62 151 PRO B CA 1
ATOM 3672 C C . PRO B 1 151 ? 13.711 -26.328 -0.552 1 96.62 151 PRO B C 1
ATOM 3674 O O . PRO B 1 151 ? 14.219 -27.359 -0.134 1 96.62 151 PRO B O 1
ATOM 3677 N N . LYS B 1 152 ? 12.672 -25.734 0.033 1 96.12 152 LYS B N 1
ATOM 3678 C CA . LYS B 1 152 ? 12.141 -26.234 1.3 1 96.12 152 LYS B CA 1
ATOM 3679 C C . LYS B 1 152 ? 11 -27.219 1.071 1 96.12 152 LYS B C 1
ATOM 3681 O O . LYS B 1 152 ? 10.797 -28.141 1.87 1 96.12 152 LYS B O 1
ATOM 3686 N N . VAL B 1 153 ? 10.289 -27.078 0.019 1 97.31 153 VAL B N 1
ATOM 3687 C CA . VAL B 1 153 ? 9.062 -27.812 -0.217 1 97.31 153 VAL B CA 1
ATOM 3688 C C . VAL B 1 153 ? 9.367 -29.094 -0.998 1 97.31 153 VAL B C 1
ATOM 3690 O O . VAL B 1 153 ? 8.805 -30.156 -0.71 1 97.31 153 VAL B O 1
ATOM 3693 N N . VAL B 1 154 ? 10.258 -29.047 -1.961 1 98 154 VAL B N 1
ATOM 3694 C CA . VAL B 1 154 ? 10.516 -30.125 -2.92 1 98 154 VAL B CA 1
ATOM 3695 C C . VAL B 1 154 ? 10.992 -31.375 -2.184 1 98 154 VAL B C 1
ATOM 3697 O O . VAL B 1 154 ? 10.523 -32.469 -2.455 1 98 154 VAL B O 1
ATOM 3700 N N . PRO B 1 155 ? 11.859 -31.219 -1.139 1 97.62 155 PRO B N 1
ATOM 3701 C CA . PRO B 1 155 ? 12.328 -32.406 -0.427 1 97.62 155 PRO B CA 1
ATOM 3702 C C . PRO B 1 155 ? 11.211 -33.125 0.298 1 97.62 155 PRO B C 1
ATOM 3704 O O . PRO B 1 155 ? 11.375 -34.312 0.679 1 97.62 155 PRO B O 1
ATOM 3707 N N . LEU B 1 156 ? 10.094 -32.5 0.442 1 97.31 156 LEU B N 1
ATOM 3708 C CA . LEU B 1 156 ? 8.984 -33.094 1.181 1 97.31 156 LEU B CA 1
ATOM 3709 C C . LEU B 1 156 ? 8.023 -33.812 0.238 1 97.31 156 LEU B C 1
ATOM 3711 O O . LEU B 1 156 ? 7.062 -34.438 0.686 1 97.31 156 LEU B O 1
ATOM 3715 N N . ILE B 1 157 ? 8.211 -33.719 -1.055 1 97.81 157 ILE B N 1
ATOM 3716 C CA . ILE B 1 157 ? 7.379 -34.344 -2.066 1 97.81 157 ILE B CA 1
ATOM 3717 C C . ILE B 1 157 ? 8.078 -3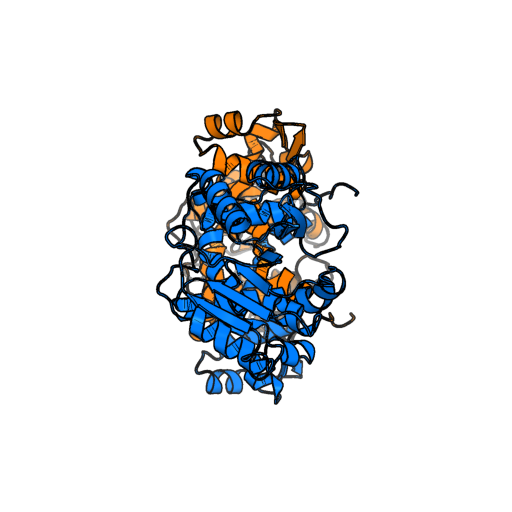5.625 -2.576 1 97.81 157 ILE B C 1
ATOM 3719 O O . ILE B 1 157 ? 9.172 -35.531 -3.139 1 97.81 157 ILE B O 1
ATOM 3723 N N . ASP B 1 158 ? 7.484 -36.719 -2.424 1 96.38 158 ASP B N 1
ATOM 3724 C CA . ASP B 1 158 ? 8.094 -38 -2.805 1 96.38 158 ASP B CA 1
ATOM 3725 C C . ASP B 1 158 ? 7.91 -38.281 -4.297 1 96.38 158 ASP B C 1
ATOM 3727 O O . ASP B 1 158 ? 6.797 -38.531 -4.754 1 96.38 158 ASP B O 1
ATOM 3731 N N . LEU B 1 159 ? 9.008 -38.219 -5.055 1 97.75 159 LEU B N 1
ATOM 3732 C CA . LEU B 1 159 ? 8.992 -38.562 -6.473 1 97.75 159 LEU B CA 1
ATOM 3733 C C . LEU B 1 159 ? 9.891 -39.781 -6.758 1 97.75 159 LEU B C 1
ATOM 3735 O O . LEU B 1 159 ? 10.477 -39.875 -7.84 1 97.75 159 LEU B O 1
ATOM 3739 N N . THR B 1 160 ? 10.023 -40.625 -5.758 1 95.38 160 THR B N 1
ATOM 3740 C CA . THR B 1 160 ? 10.859 -41.812 -5.91 1 95.38 160 THR B CA 1
ATOM 3741 C C . THR B 1 160 ? 10.375 -42.656 -7.082 1 95.38 160 THR B C 1
ATOM 3743 O O . THR B 1 160 ? 9.18 -42.938 -7.199 1 95.38 160 THR B O 1
ATOM 3746 N N . GLY B 1 161 ? 11.281 -43.031 -7.914 1 94.62 161 GLY B N 1
ATOM 3747 C CA . GLY B 1 161 ? 10.977 -43.906 -9.031 1 94.62 161 GLY B CA 1
ATOM 3748 C C . GLY B 1 161 ? 10.5 -43.188 -10.266 1 94.62 161 GLY B C 1
ATOM 3749 O O . GLY B 1 161 ? 10.383 -43.781 -11.344 1 94.62 161 GLY B O 1
ATOM 3750 N N . ARG B 1 162 ? 10.195 -41.875 -10.109 1 97.31 162 ARG B N 1
ATOM 3751 C CA . ARG B 1 162 ? 9.773 -41.094 -11.25 1 97.31 162 ARG B CA 1
ATOM 3752 C C . ARG B 1 162 ? 10.969 -40.656 -12.094 1 97.31 162 ARG B C 1
ATOM 3754 O O . ARG B 1 162 ? 12.055 -40.406 -11.555 1 97.31 162 ARG B O 1
ATOM 3761 N N . LYS B 1 163 ? 10.766 -40.562 -13.438 1 98.25 163 LYS B N 1
ATOM 3762 C CA . LYS B 1 163 ? 11.922 -40.344 -14.305 1 98.25 163 LYS B CA 1
ATOM 3763 C C . LYS B 1 163 ? 11.734 -39.125 -15.172 1 98.25 163 LYS B C 1
ATOM 3765 O O . LYS B 1 163 ? 12.719 -38.5 -15.586 1 98.25 163 LYS B O 1
ATOM 3770 N N . ARG B 1 164 ? 10.555 -38.75 -15.5 1 98.75 164 ARG B N 1
ATOM 3771 C CA . ARG B 1 164 ? 10.297 -37.656 -16.422 1 98.75 164 ARG B CA 1
ATOM 3772 C C . ARG B 1 164 ? 9.234 -36.688 -15.867 1 98.75 164 ARG B C 1
ATOM 3774 O O . ARG B 1 164 ? 8.102 -37.125 -15.617 1 98.75 164 ARG B O 1
ATOM 3781 N N . LEU B 1 165 ? 9.57 -35.438 -15.688 1 98.88 165 LEU B N 1
ATOM 3782 C CA . LEU B 1 165 ? 8.68 -34.438 -15.148 1 98.88 165 LEU B CA 1
ATOM 3783 C C . LEU B 1 165 ? 8.375 -33.344 -16.188 1 98.88 165 LEU B C 1
ATOM 3785 O O . LEU B 1 165 ? 9.289 -32.875 -16.875 1 98.88 165 LEU B O 1
ATOM 3789 N N . LEU B 1 166 ? 7.121 -33.062 -16.375 1 98.88 166 LEU B N 1
ATOM 3790 C CA . LEU B 1 166 ? 6.695 -31.906 -17.156 1 98.88 166 LEU B CA 1
ATOM 3791 C C . LEU B 1 166 ? 6.305 -30.75 -16.25 1 98.88 166 LEU B C 1
ATOM 3793 O O . LEU B 1 166 ? 5.371 -30.875 -15.445 1 98.88 166 LEU B O 1
ATOM 3797 N N . ASP B 1 167 ? 7.055 -29.703 -16.281 1 98.81 167 ASP B N 1
ATOM 3798 C CA . ASP B 1 167 ? 6.68 -28.453 -15.648 1 98.81 167 ASP B CA 1
ATOM 3799 C C . ASP B 1 167 ? 5.852 -27.578 -16.594 1 98.81 167 ASP B C 1
ATOM 3801 O O . ASP B 1 167 ? 6.402 -26.797 -17.359 1 98.81 167 ASP B O 1
ATOM 3805 N N . LEU B 1 168 ? 4.535 -27.734 -16.547 1 98.56 168 LEU B N 1
ATOM 3806 C CA . LEU B 1 168 ? 3.609 -27.062 -17.453 1 98.56 168 LEU B CA 1
ATOM 3807 C C . LEU B 1 168 ? 3.381 -25.625 -17.031 1 98.56 168 LEU B C 1
ATOM 3809 O O . LEU B 1 168 ? 2.816 -25.359 -15.961 1 98.56 168 LEU B O 1
ATOM 3813 N N . GLY B 1 169 ? 3.799 -24.672 -17.875 1 97.62 169 GLY B N 1
ATOM 3814 C CA . GLY B 1 169 ? 3.828 -23.281 -17.484 1 97.62 169 GLY B CA 1
ATOM 3815 C C . GLY B 1 169 ? 4.926 -22.953 -16.484 1 97.62 169 GLY B C 1
ATOM 3816 O O . GLY B 1 169 ? 4.699 -22.234 -15.516 1 97.62 169 GLY B O 1
ATOM 3817 N N . GLY B 1 170 ? 6.086 -23.453 -16.703 1 97.81 170 GLY B N 1
ATOM 3818 C CA . GLY B 1 170 ? 7.102 -23.547 -15.656 1 97.81 170 GLY B CA 1
ATOM 3819 C C . GLY B 1 170 ? 7.949 -22.297 -15.547 1 97.81 170 GLY B C 1
ATOM 3820 O O . GLY B 1 170 ? 8.781 -22.188 -14.648 1 97.81 170 GLY B O 1
ATOM 3821 N N . GLY B 1 171 ? 7.789 -21.344 -16.469 1 97.19 171 GLY B N 1
ATOM 3822 C CA . GLY B 1 171 ? 8.523 -20.094 -16.406 1 97.19 171 GLY B CA 1
ATOM 3823 C C . GLY B 1 171 ? 10.023 -20.281 -16.469 1 97.19 171 GLY B C 1
ATOM 3824 O O . GLY B 1 171 ? 10.539 -20.953 -17.359 1 97.19 171 GLY B O 1
ATOM 3825 N N . PRO B 1 172 ? 10.734 -19.719 -15.484 1 97.12 172 PRO B N 1
ATOM 3826 C CA . PRO B 1 172 ? 12.195 -19.828 -15.5 1 97.12 172 PRO B CA 1
ATOM 3827 C C . PRO B 1 172 ? 12.68 -21.219 -15.078 1 97.12 172 PRO B C 1
ATOM 3829 O O . PRO B 1 172 ? 13.891 -21.453 -15 1 97.12 172 PRO B O 1
ATOM 3832 N N . GLY B 1 173 ? 11.758 -22.062 -14.75 1 98.44 173 GLY B N 1
ATOM 3833 C CA . GLY B 1 173 ? 12.102 -23.453 -14.539 1 98.44 173 GLY B CA 1
ATOM 3834 C C . GLY B 1 173 ? 12.555 -23.75 -13.117 1 98.44 173 GLY B C 1
ATOM 3835 O O . GLY B 1 173 ? 13.172 -24.781 -12.859 1 98.44 173 GLY B O 1
ATOM 3836 N N . THR B 1 174 ? 12.266 -22.859 -12.133 1 98.5 174 THR B N 1
ATOM 3837 C CA . THR B 1 174 ? 12.805 -22.969 -10.781 1 98.5 174 THR B CA 1
ATOM 3838 C C . THR B 1 174 ? 12.359 -24.266 -10.125 1 98.5 174 THR B C 1
ATOM 3840 O O . THR B 1 174 ? 13.172 -24.953 -9.5 1 98.5 174 THR B O 1
ATOM 3843 N N . TRP B 1 175 ? 11.102 -24.625 -10.25 1 98.62 175 TRP B N 1
ATOM 3844 C CA . TRP B 1 175 ? 10.594 -25.844 -9.617 1 98.62 175 TRP B CA 1
ATOM 3845 C C . TRP B 1 175 ? 11.172 -27.078 -10.289 1 98.62 175 TRP B C 1
ATOM 3847 O O . TRP B 1 175 ? 11.625 -28.016 -9.609 1 98.62 175 TRP B O 1
ATOM 3857 N N . ALA B 1 176 ? 11.188 -27.094 -11.633 1 98.81 176 ALA B N 1
ATOM 3858 C CA . ALA B 1 176 ? 11.805 -28.203 -12.359 1 98.81 176 ALA B CA 1
ATOM 3859 C C . ALA B 1 176 ? 13.242 -28.422 -11.898 1 98.81 176 ALA B C 1
ATOM 3861 O O . ALA B 1 176 ? 13.664 -29.562 -11.664 1 98.81 176 ALA B O 1
ATOM 3862 N N . ILE B 1 177 ? 14 -27.344 -11.781 1 98.75 177 ILE B N 1
ATOM 3863 C CA . ILE B 1 177 ? 15.391 -27.375 -11.344 1 98.75 177 ILE B CA 1
ATOM 3864 C C . ILE B 1 177 ? 15.492 -28.062 -9.977 1 98.75 177 ILE B C 1
ATOM 3866 O O . ILE B 1 177 ? 16.266 -29 -9.805 1 98.75 177 ILE B O 1
ATOM 3870 N N . HIS B 1 178 ? 14.695 -27.656 -9.031 1 98.69 178 HIS B N 1
ATOM 3871 C CA . HIS B 1 178 ? 14.812 -28.172 -7.672 1 98.69 178 HIS B CA 1
ATOM 3872 C C . HIS B 1 178 ? 14.312 -29.609 -7.574 1 98.69 178 HIS B C 1
ATOM 3874 O O . HIS B 1 178 ? 14.844 -30.391 -6.797 1 98.69 178 HIS B O 1
ATOM 3880 N N . PHE B 1 179 ? 13.242 -29.969 -8.336 1 98.75 179 PHE B N 1
ATOM 3881 C CA . PHE B 1 179 ? 12.828 -31.359 -8.383 1 98.75 179 PHE B CA 1
ATOM 3882 C C . PHE B 1 179 ? 13.969 -32.25 -8.891 1 98.75 179 PHE B C 1
ATOM 3884 O O . PHE B 1 179 ? 14.219 -33.312 -8.336 1 98.75 179 PHE B O 1
ATOM 3891 N N . CYS B 1 180 ? 14.641 -31.797 -9.945 1 98.62 180 CYS B N 1
ATOM 3892 C CA . CYS B 1 180 ? 15.734 -32.562 -10.508 1 98.62 180 CYS B CA 1
ATOM 3893 C C . CYS B 1 180 ? 16.906 -32.625 -9.539 1 98.62 180 CYS B C 1
ATOM 3895 O O . CYS B 1 180 ? 17.562 -33.656 -9.414 1 98.62 180 CYS B O 1
ATOM 3897 N N . LEU B 1 181 ? 17.219 -31.5 -8.883 1 98.19 181 LEU B N 1
ATOM 3898 C CA . LEU B 1 181 ? 18.281 -31.484 -7.887 1 98.19 181 LEU B CA 1
ATOM 3899 C C . LEU B 1 181 ? 18 -32.5 -6.781 1 98.19 181 LEU B C 1
ATOM 3901 O O . LEU B 1 181 ? 18.922 -33.188 -6.312 1 98.19 181 LEU B O 1
ATOM 3905 N N . GLN B 1 182 ? 16.781 -32.625 -6.348 1 97.94 182 GLN B N 1
ATOM 3906 C CA . GLN B 1 182 ? 16.391 -33.5 -5.254 1 97.94 182 GLN B CA 1
ATOM 3907 C C . GLN B 1 182 ? 16.312 -34.969 -5.715 1 97.94 182 GLN B C 1
ATOM 3909 O O . GLN B 1 182 ? 16.469 -35.875 -4.906 1 97.94 182 GLN B O 1
ATOM 3914 N N . ASN B 1 183 ? 16.094 -35.188 -7.039 1 97.88 183 ASN B N 1
ATOM 3915 C CA . ASN B 1 183 ? 15.922 -36.5 -7.605 1 97.88 183 ASN B CA 1
ATOM 3916 C C . ASN B 1 183 ? 16.906 -36.781 -8.742 1 97.88 183 ASN B C 1
ATOM 3918 O O . ASN B 1 183 ? 16.578 -36.562 -9.906 1 97.88 183 ASN B O 1
ATOM 3922 N N . PRO B 1 184 ? 18.016 -37.375 -8.484 1 96.06 184 PRO B N 1
ATOM 3923 C CA . PRO B 1 184 ? 19.078 -37.531 -9.477 1 96.06 184 PRO B CA 1
ATOM 3924 C C . PRO B 1 184 ? 18.641 -38.312 -10.711 1 96.06 184 PRO B C 1
ATOM 3926 O O . PRO B 1 184 ? 19.219 -38.156 -11.789 1 96.06 184 PRO B O 1
ATOM 3929 N N . GLY B 1 185 ? 17.688 -39.062 -10.664 1 96.56 185 GLY B N 1
ATOM 3930 C CA . GLY B 1 185 ? 17.234 -39.844 -11.805 1 96.56 185 GLY B CA 1
ATOM 3931 C C . GLY B 1 185 ? 16.125 -39.188 -12.586 1 96.56 185 GLY B C 1
ATOM 3932 O O . GLY B 1 185 ? 15.633 -39.719 -13.57 1 96.56 185 GLY B O 1
ATOM 3933 N N . LEU B 1 186 ? 15.773 -37.969 -12.164 1 98.44 186 LEU B N 1
ATOM 3934 C CA . LEU B 1 186 ? 14.648 -37.25 -12.766 1 98.44 186 LEU B CA 1
ATOM 3935 C C . LEU B 1 186 ? 15.133 -36.281 -13.836 1 98.44 186 LEU B C 1
ATOM 3937 O O . LEU B 1 186 ? 16.078 -35.531 -13.609 1 98.44 186 LEU B O 1
ATOM 3941 N N . ASP B 1 187 ? 14.547 -36.344 -15.031 1 98.69 187 ASP B N 1
ATOM 3942 C CA . ASP B 1 187 ? 14.688 -35.312 -16.062 1 98.69 187 ASP B CA 1
ATOM 3943 C C . ASP B 1 187 ? 13.391 -34.531 -16.203 1 98.69 187 ASP B C 1
ATOM 3945 O O . ASP B 1 187 ? 12.312 -35.031 -15.891 1 98.69 187 ASP B O 1
ATOM 3949 N N . ALA B 1 188 ? 13.562 -33.281 -16.609 1 98.81 188 ALA B N 1
ATOM 3950 C CA . ALA B 1 188 ? 12.367 -32.438 -16.672 1 98.81 188 ALA B CA 1
ATOM 3951 C C . ALA B 1 188 ? 12.32 -31.641 -17.969 1 98.81 188 ALA B C 1
ATOM 3953 O O . ALA B 1 188 ? 13.352 -31.406 -18.594 1 98.81 188 ALA B O 1
ATOM 3954 N N . ILE B 1 189 ? 11.18 -31.312 -18.391 1 98.81 189 ILE B N 1
ATOM 3955 C CA . ILE B 1 189 ? 10.906 -30.359 -19.453 1 98.81 189 ILE B CA 1
ATOM 3956 C C . ILE B 1 189 ? 10.055 -29.203 -18.922 1 98.81 189 ILE B C 1
ATOM 3958 O O . ILE B 1 189 ? 9.016 -29.438 -18.297 1 98.81 189 ILE B O 1
ATOM 3962 N N . VAL B 1 190 ? 10.562 -28.016 -19.125 1 98.75 190 VAL B N 1
ATOM 3963 C CA . VAL B 1 190 ? 9.758 -26.828 -18.875 1 98.75 190 VAL B CA 1
ATOM 3964 C C . VAL B 1 190 ? 8.984 -26.453 -20.141 1 98.75 190 VAL B C 1
ATOM 3966 O O . VAL B 1 190 ? 9.57 -26.297 -21.219 1 98.75 190 VAL B O 1
ATOM 3969 N N . TYR B 1 191 ? 7.672 -26.406 -20.047 1 98.69 191 TYR B N 1
ATOM 3970 C CA . TYR B 1 191 ? 6.82 -26.016 -21.156 1 98.69 191 TYR B CA 1
ATOM 3971 C C . TYR B 1 191 ? 6.188 -24.656 -20.891 1 98.69 191 TYR B C 1
ATOM 3973 O O . TYR B 1 191 ? 5.402 -24.484 -19.969 1 98.69 191 TYR B O 1
ATOM 3981 N N . ASP B 1 192 ? 6.516 -23.703 -21.703 1 97.62 192 ASP B N 1
ATOM 3982 C CA . ASP B 1 192 ? 6.016 -22.328 -21.547 1 97.62 192 ASP B CA 1
ATOM 3983 C C . ASP B 1 192 ? 6.086 -21.578 -22.875 1 97.62 192 ASP B C 1
ATOM 3985 O O . ASP B 1 192 ? 6.535 -22.125 -23.875 1 97.62 192 ASP B O 1
ATOM 3989 N N . LEU B 1 193 ? 5.594 -20.391 -22.906 1 96 193 LEU B N 1
ATOM 3990 C CA . LEU B 1 193 ? 5.574 -19.562 -24.109 1 96 193 LEU B CA 1
ATOM 3991 C C . LEU B 1 193 ? 6.988 -19.344 -24.641 1 96 193 LEU B C 1
ATOM 3993 O O . LEU B 1 193 ? 7.949 -19.312 -23.859 1 96 193 LEU B O 1
ATOM 3997 N N . PRO B 1 194 ? 7.113 -19.109 -25.922 1 95.62 194 PRO B N 1
ATOM 3998 C CA . PRO B 1 194 ? 8.43 -18.922 -26.547 1 95.62 194 PRO B CA 1
ATOM 3999 C C . PRO B 1 194 ? 9.234 -17.797 -25.891 1 95.62 194 PRO B C 1
ATOM 4001 O O . PRO B 1 194 ? 10.453 -17.906 -25.781 1 95.62 194 PRO B O 1
ATOM 4004 N N . THR B 1 195 ? 8.594 -16.781 -25.469 1 93.5 195 THR B N 1
ATOM 4005 C CA . THR B 1 195 ? 9.258 -15.602 -24.922 1 93.5 195 THR B CA 1
ATOM 4006 C C . THR B 1 195 ? 9.906 -15.93 -23.578 1 93.5 195 THR B C 1
ATOM 4008 O O . THR B 1 195 ? 10.727 -15.156 -23.078 1 93.5 195 THR B O 1
ATOM 4011 N N . THR B 1 196 ? 9.594 -17.078 -23 1 96.44 196 THR B N 1
ATOM 4012 C CA . THR B 1 196 ? 10.109 -17.5 -21.703 1 96.44 196 THR B CA 1
ATOM 4013 C C . THR B 1 196 ? 11.406 -18.297 -21.875 1 96.44 196 THR B C 1
ATOM 4015 O O . THR B 1 196 ? 12.172 -18.438 -20.922 1 96.44 196 THR B O 1
ATOM 4018 N N . ARG B 1 197 ? 11.734 -18.734 -23.031 1 97.19 197 ARG B N 1
ATOM 4019 C CA . ARG B 1 197 ? 12.812 -19.688 -23.297 1 97.19 197 ARG B CA 1
ATOM 4020 C C . ARG B 1 197 ? 14.141 -19.156 -22.781 1 97.19 197 ARG B C 1
ATOM 4022 O O . ARG B 1 197 ? 14.852 -19.844 -22.047 1 97.19 197 ARG B O 1
ATOM 4029 N N . ARG B 1 198 ? 14.453 -17.938 -23.156 1 95.88 198 ARG B N 1
ATOM 4030 C CA . ARG B 1 198 ? 15.75 -17.375 -22.797 1 95.88 198 ARG B CA 1
ATOM 4031 C C . ARG B 1 198 ? 15.945 -17.375 -21.281 1 95.88 198 ARG B C 1
ATOM 4033 O O . ARG B 1 198 ? 17.016 -17.719 -20.797 1 95.88 198 ARG B O 1
ATOM 4040 N N . PHE B 1 199 ? 14.922 -16.984 -20.547 1 95.94 199 PHE B N 1
ATOM 4041 C CA . PHE B 1 199 ? 15 -16.922 -19.078 1 95.94 199 PHE B CA 1
ATOM 4042 C C . PHE B 1 199 ? 15.156 -18.328 -18.5 1 95.94 199 PHE B C 1
ATOM 4044 O O . PHE B 1 199 ? 15.961 -18.531 -17.578 1 95.94 199 PHE B O 1
ATOM 4051 N N . ALA B 1 200 ? 14.398 -19.266 -19.031 1 97.94 200 ALA B N 1
ATOM 4052 C CA . ALA B 1 200 ? 14.445 -20.641 -18.547 1 97.94 200 ALA B CA 1
ATOM 4053 C C . ALA B 1 200 ? 15.82 -21.25 -18.781 1 97.94 200 ALA B C 1
ATOM 4055 O O . ALA B 1 200 ? 16.438 -21.797 -17.859 1 97.94 200 ALA B O 1
ATOM 4056 N N . GLU B 1 201 ? 16.312 -21.156 -19.984 1 98.31 201 GLU B N 1
ATOM 4057 C CA . GLU B 1 201 ? 17.578 -21.766 -20.344 1 98.31 201 GLU B CA 1
ATOM 4058 C C . GLU B 1 201 ? 18.734 -21.156 -19.562 1 98.31 201 GLU B C 1
ATOM 4060 O O . GLU B 1 201 ? 19.625 -21.875 -19.094 1 98.31 201 GLU B O 1
ATOM 4065 N N . GLU B 1 202 ? 18.734 -19.844 -19.422 1 97.44 202 GLU B N 1
ATOM 4066 C CA . GLU B 1 202 ? 19.766 -19.172 -18.641 1 97.44 202 GLU B CA 1
ATOM 4067 C C . GLU B 1 202 ? 19.719 -19.609 -17.172 1 97.44 202 GLU B C 1
ATOM 4069 O O . GLU B 1 202 ? 20.766 -19.859 -16.562 1 97.44 202 GLU B O 1
ATOM 4074 N N . THR B 1 203 ? 18.562 -19.672 -16.625 1 97.62 203 THR B N 1
ATOM 4075 C CA . THR B 1 203 ? 18.406 -20.078 -15.234 1 97.62 203 THR B CA 1
ATOM 4076 C C . THR B 1 203 ? 18.844 -21.516 -15.031 1 97.62 203 THR B C 1
ATOM 4078 O O . THR B 1 203 ? 19.609 -21.812 -14.109 1 97.62 203 THR B O 1
ATOM 4081 N N . VAL B 1 204 ? 18.391 -22.406 -15.906 1 98.38 204 VAL B N 1
ATOM 4082 C CA . VAL B 1 204 ? 18.734 -23.828 -15.82 1 98.38 204 VAL B CA 1
ATOM 4083 C C . VAL B 1 204 ? 20.25 -24 -15.906 1 98.38 204 VAL B C 1
ATOM 4085 O O . VAL B 1 204 ? 20.844 -24.766 -15.141 1 98.38 204 VAL B O 1
ATOM 4088 N N . ALA B 1 205 ? 20.828 -23.234 -16.797 1 98.06 205 ALA B N 1
ATOM 4089 C CA . ALA B 1 205 ? 22.281 -23.312 -16.984 1 98.06 205 ALA B CA 1
ATOM 4090 C C . ALA B 1 205 ? 23.016 -22.859 -15.719 1 98.06 205 ALA B C 1
ATOM 4092 O O . ALA B 1 205 ? 24.047 -23.422 -15.352 1 98.06 205 ALA B O 1
ATOM 4093 N N . ARG B 1 206 ? 22.547 -21.828 -15.07 1 96.25 206 ARG B N 1
ATOM 4094 C CA . ARG B 1 206 ? 23.141 -21.297 -13.852 1 96.25 206 ARG B CA 1
ATOM 4095 C C . ARG B 1 206 ? 23.188 -22.359 -12.75 1 96.25 206 ARG B C 1
ATOM 4097 O O . ARG B 1 206 ? 24.078 -22.344 -11.898 1 96.25 206 ARG B O 1
ATOM 4104 N N . PHE B 1 207 ? 22.25 -23.312 -12.805 1 97.5 207 PHE B N 1
ATOM 4105 C CA . PHE B 1 207 ? 22.188 -24.344 -11.781 1 97.5 207 PHE B CA 1
ATOM 4106 C C . PHE B 1 207 ? 22.891 -25.609 -12.242 1 97.5 207 PHE B C 1
ATOM 4108 O O . PHE B 1 207 ? 22.906 -26.625 -11.539 1 97.5 207 PHE B O 1
ATOM 4115 N N . GLY B 1 208 ? 23.406 -25.578 -13.477 1 97.44 208 GLY B N 1
ATOM 4116 C CA . GLY B 1 208 ? 24.188 -26.688 -14 1 97.44 208 GLY B CA 1
ATOM 4117 C C . GLY B 1 208 ? 23.344 -27.875 -14.43 1 97.44 208 GLY B C 1
ATOM 4118 O O . GLY B 1 208 ? 23.781 -29.016 -14.344 1 97.44 208 GLY B O 1
ATOM 4119 N N . LEU B 1 209 ? 22.109 -27.609 -14.922 1 98.31 209 LEU B N 1
ATOM 4120 C CA . LEU B 1 209 ? 21.188 -28.719 -15.195 1 98.31 209 LEU B CA 1
ATOM 4121 C C . LEU B 1 209 ? 20.734 -28.688 -16.656 1 98.31 209 LEU B C 1
ATOM 4123 O O . LEU B 1 209 ? 19.656 -29.203 -16.969 1 98.31 209 LEU B O 1
ATOM 4127 N N . ALA B 1 210 ? 21.516 -28.125 -17.547 1 97.75 210 ALA B N 1
ATOM 4128 C CA . ALA B 1 210 ? 21.156 -27.969 -18.953 1 97.75 210 ALA B CA 1
ATOM 4129 C C . ALA B 1 210 ? 20.984 -29.344 -19.609 1 97.75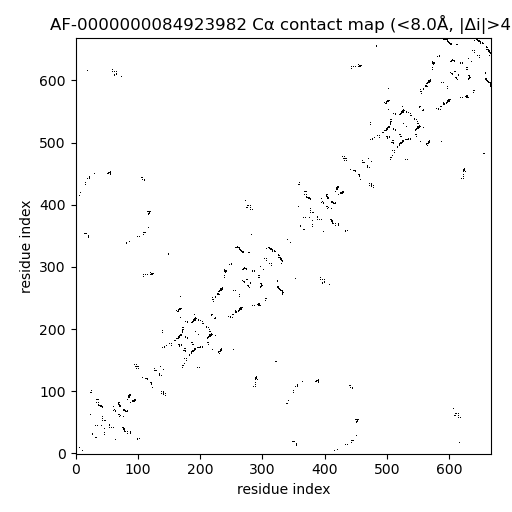 210 ALA B C 1
ATOM 4131 O O . ALA B 1 210 ? 20.266 -29.469 -20.609 1 97.75 210 ALA B O 1
ATOM 4132 N N . ASP B 1 211 ? 21.562 -30.359 -19.031 1 97.81 211 ASP B N 1
ATOM 4133 C CA . ASP B 1 211 ? 21.484 -31.688 -19.609 1 97.81 211 ASP B CA 1
ATOM 4134 C C . ASP B 1 211 ? 20.266 -32.438 -19.094 1 97.81 211 ASP B C 1
ATOM 4136 O O . ASP B 1 211 ? 19.875 -33.469 -19.672 1 97.81 211 ASP B O 1
ATOM 4140 N N . ARG B 1 212 ? 19.625 -31.953 -18.094 1 98.44 212 ARG B N 1
ATOM 4141 C CA . ARG B 1 212 ? 18.547 -32.688 -17.453 1 98.44 212 ARG B CA 1
ATOM 4142 C C . ARG B 1 212 ? 17.234 -31.938 -17.531 1 98.44 212 ARG B C 1
ATOM 4144 O O . ARG B 1 212 ? 16.156 -32.531 -17.391 1 98.44 212 ARG B O 1
ATOM 4151 N N . VAL B 1 213 ? 17.328 -30.641 -17.641 1 98.75 213 VAL B N 1
ATOM 4152 C CA . VAL B 1 213 ? 16.141 -29.812 -17.734 1 98.75 213 VAL B CA 1
ATOM 4153 C C . VAL B 1 213 ? 16.078 -29.125 -19.094 1 98.75 213 VAL B C 1
ATOM 4155 O O . VAL B 1 213 ? 16.906 -28.25 -19.391 1 98.75 213 VAL B O 1
ATOM 4158 N N . GLY B 1 214 ? 15.148 -29.516 -19.875 1 98.56 214 GLY B N 1
ATOM 4159 C CA . GLY B 1 214 ? 14.953 -28.906 -21.188 1 98.56 214 GLY B CA 1
ATOM 4160 C C . GLY B 1 214 ? 13.797 -27.938 -21.219 1 98.56 214 GLY B C 1
ATOM 4161 O O . GLY B 1 214 ? 13.07 -27.781 -20.234 1 98.56 214 GLY B O 1
ATOM 4162 N N . PHE B 1 215 ? 13.672 -27.234 -22.375 1 98.56 215 PHE B N 1
ATOM 4163 C CA . PHE B 1 215 ? 12.594 -26.281 -22.594 1 98.56 215 PHE B CA 1
ATOM 4164 C C . PHE B 1 215 ? 11.875 -26.562 -23.906 1 98.56 215 PHE B C 1
ATOM 4166 O O . PHE B 1 215 ? 12.508 -26.797 -24.938 1 98.56 215 PHE B O 1
ATOM 4173 N N . VAL B 1 216 ? 10.625 -26.609 -23.891 1 98.56 216 VAL B N 1
ATOM 4174 C CA . VAL B 1 216 ? 9.781 -26.703 -25.078 1 98.56 216 VAL B CA 1
ATOM 4175 C C . VAL B 1 216 ? 8.82 -25.516 -25.109 1 98.56 216 VAL B C 1
ATOM 4177 O O . VAL B 1 216 ? 8.125 -25.234 -24.125 1 98.56 216 VAL B O 1
ATOM 4180 N N . ALA B 1 217 ? 8.805 -24.828 -26.219 1 97.81 217 ALA B N 1
ATOM 4181 C CA . ALA B 1 217 ? 7.965 -23.656 -26.375 1 97.81 217 ALA B CA 1
ATOM 4182 C C . ALA B 1 217 ? 6.574 -24.031 -26.891 1 97.81 217 ALA B C 1
ATOM 4184 O O . ALA B 1 217 ? 6.441 -24.859 -27.781 1 97.81 217 ALA B O 1
ATOM 4185 N N . GLY B 1 218 ? 5.555 -23.453 -26.219 1 96.81 218 GLY B N 1
ATOM 4186 C CA . GLY B 1 218 ? 4.184 -23.609 -26.672 1 96.81 218 GLY B CA 1
ATOM 4187 C C . GLY B 1 218 ? 3.164 -22.984 -25.75 1 96.81 218 GLY B C 1
ATOM 4188 O O . GLY B 1 218 ? 3.479 -22.656 -24.609 1 96.81 218 GLY B O 1
ATOM 4189 N N . ASP B 1 219 ? 2.035 -22.703 -26.312 1 96 219 ASP B N 1
ATOM 4190 C CA . ASP B 1 219 ? 0.858 -22.281 -25.547 1 96 219 ASP B CA 1
ATOM 4191 C C . ASP B 1 219 ? -0.037 -23.484 -25.219 1 96 219 ASP B C 1
ATOM 4193 O O . ASP B 1 219 ? -0.623 -24.094 -26.109 1 96 219 ASP B O 1
ATOM 4197 N N . PHE B 1 220 ? -0.197 -23.75 -23.906 1 94.62 220 PHE B N 1
ATOM 4198 C CA . PHE B 1 220 ? -0.87 -24.984 -23.531 1 94.62 220 PHE B CA 1
ATOM 4199 C C . PHE B 1 220 ? -2.363 -24.906 -23.828 1 94.62 220 PHE B C 1
ATOM 4201 O O . PHE B 1 220 ? -3.062 -25.922 -23.828 1 94.62 220 PHE B O 1
ATOM 4208 N N . LEU B 1 221 ? -2.918 -23.766 -24.109 1 95.06 221 LEU B N 1
ATOM 4209 C CA . LEU B 1 221 ? -4.312 -23.656 -24.531 1 95.06 221 LEU B CA 1
ATOM 4210 C C . LEU B 1 221 ? -4.441 -23.844 -26.031 1 95.06 221 LEU B C 1
ATOM 4212 O O . LEU B 1 221 ? -5.469 -24.328 -26.516 1 95.06 221 LEU B O 1
ATOM 4216 N N . GLU B 1 222 ? -3.398 -23.547 -26.797 1 94.94 222 GLU B N 1
ATOM 4217 C CA . GLU B 1 222 ? -3.506 -23.484 -28.25 1 94.94 222 GLU B CA 1
ATOM 4218 C C . GLU B 1 222 ? -2.74 -24.625 -28.906 1 94.94 222 GLU B C 1
ATOM 4220 O O . GLU B 1 222 ? -3.043 -25.016 -30.031 1 94.94 222 GLU B O 1
ATOM 4225 N N . ASN B 1 223 ? -1.751 -25.094 -28.234 1 96 223 ASN B N 1
ATOM 4226 C CA . ASN B 1 223 ? -0.867 -26.078 -28.828 1 96 223 ASN B CA 1
ATOM 4227 C C . ASN B 1 223 ? -0.975 -27.422 -28.109 1 96 223 ASN B C 1
ATOM 4229 O O . ASN B 1 223 ? -1.498 -27.5 -27 1 96 223 ASN B O 1
ATOM 4233 N N . ASP B 1 224 ? -0.487 -28.453 -28.797 1 94 224 ASP B N 1
ATOM 4234 C CA . ASP B 1 224 ? -0.363 -29.75 -28.156 1 94 224 ASP B CA 1
ATOM 4235 C C . ASP B 1 224 ? 0.764 -29.75 -27.125 1 94 224 ASP B C 1
ATOM 4237 O O . ASP B 1 224 ? 1.794 -29.094 -27.328 1 94 224 ASP B O 1
ATOM 4241 N N . THR B 1 225 ? 0.507 -30.422 -26.078 1 95.62 225 THR B N 1
ATOM 4242 C CA . THR B 1 225 ? 1.527 -30.547 -25.047 1 95.62 225 THR B CA 1
ATOM 4243 C C . THR B 1 225 ? 2.283 -31.875 -25.203 1 95.62 225 THR B C 1
ATOM 4245 O O . THR B 1 225 ? 1.712 -32.875 -25.641 1 95.62 225 THR B O 1
ATOM 4248 N N . PRO B 1 226 ? 3.537 -31.891 -24.844 1 96.94 226 PRO B N 1
ATOM 4249 C CA . PRO B 1 226 ? 4.273 -33.156 -24.891 1 96.94 226 PRO B CA 1
ATOM 4250 C C . PRO B 1 226 ? 3.654 -34.219 -24 1 96.94 226 PRO B C 1
ATOM 4252 O O . PRO B 1 226 ? 2.895 -33.906 -23.094 1 96.94 226 PRO B O 1
ATOM 4255 N N . LYS B 1 227 ? 3.99 -35.5 -24.375 1 97.81 227 LYS B N 1
ATOM 4256 C CA . LYS B 1 227 ? 3.441 -36.625 -23.656 1 97.81 227 LYS B CA 1
ATOM 4257 C C . LYS B 1 227 ? 4.555 -37.562 -23.141 1 97.81 227 LYS B C 1
ATOM 4259 O O . LYS B 1 227 ? 5.727 -37.344 -23.469 1 97.81 227 LYS B O 1
ATOM 4264 N N . GLY B 1 228 ? 4.148 -38.438 -22.297 1 97.88 228 GLY B N 1
ATOM 4265 C CA . GLY B 1 228 ? 5.086 -39.469 -21.859 1 97.88 228 GLY B CA 1
ATOM 4266 C C . GLY B 1 228 ? 5.77 -39.125 -20.547 1 97.88 228 GLY B C 1
ATOM 4267 O O . GLY B 1 228 ? 6.926 -39.5 -20.344 1 97.88 228 GLY B O 1
ATOM 4268 N N . PHE B 1 229 ? 5.09 -38.469 -19.656 1 98.69 229 PHE B N 1
ATOM 4269 C CA . PHE B 1 229 ? 5.699 -38.031 -18.406 1 98.69 229 PHE B CA 1
ATOM 4270 C C . PHE B 1 229 ? 5.148 -38.844 -17.234 1 98.69 229 PHE B C 1
ATOM 4272 O O . PHE B 1 229 ? 4.016 -39.312 -17.281 1 98.69 229 PHE B O 1
ATOM 4279 N N . ASP B 1 230 ? 5.98 -38.969 -16.141 1 97.94 230 ASP B N 1
ATOM 4280 C CA . ASP B 1 230 ? 5.582 -39.625 -14.891 1 97.94 230 ASP B CA 1
ATOM 4281 C C . ASP B 1 230 ? 4.938 -38.625 -13.938 1 97.94 230 ASP B C 1
ATOM 4283 O O . ASP B 1 230 ? 4.176 -39 -13.047 1 97.94 230 ASP B O 1
ATOM 4287 N N . VAL B 1 231 ? 5.355 -37.438 -14.078 1 98.75 231 VAL B N 1
ATOM 4288 C CA . VAL B 1 231 ? 4.891 -36.375 -13.195 1 98.75 231 VAL B CA 1
ATOM 4289 C C . VAL B 1 231 ? 4.625 -35.094 -14 1 98.75 231 VAL B C 1
ATOM 4291 O O . VAL B 1 231 ? 5.402 -34.75 -14.891 1 98.75 231 VAL B O 1
ATOM 4294 N N . VAL B 1 232 ? 3.514 -34.469 -13.766 1 98.88 232 VAL B N 1
ATOM 4295 C CA . VAL B 1 232 ? 3.242 -33.125 -14.266 1 98.88 232 VAL B CA 1
ATOM 4296 C C . VAL B 1 232 ? 3.072 -32.188 -13.086 1 98.88 232 VAL B C 1
ATOM 4298 O O . VAL B 1 232 ? 2.395 -32.5 -12.109 1 98.88 232 VAL B O 1
ATOM 4301 N N . TRP B 1 233 ? 3.746 -31.062 -13.148 1 98.81 233 TRP B N 1
ATOM 4302 C CA . TRP B 1 233 ? 3.742 -30.016 -12.133 1 98.81 233 TRP B CA 1
ATOM 4303 C C . TRP B 1 233 ? 3.102 -28.734 -12.664 1 98.81 233 TRP B C 1
ATOM 4305 O O . TRP B 1 233 ? 3.512 -28.219 -13.711 1 98.81 233 TRP B O 1
ATOM 4315 N N . LEU B 1 234 ? 2.059 -28.312 -12.047 1 98.56 234 LEU B N 1
ATOM 4316 C CA . LEU B 1 234 ? 1.417 -27.031 -12.297 1 98.56 234 LEU B CA 1
ATOM 4317 C C . LEU B 1 234 ? 1.523 -26.125 -11.07 1 98.56 234 LEU B C 1
ATOM 4319 O O . LEU B 1 234 ? 0.899 -26.391 -10.039 1 98.56 234 LEU B O 1
ATOM 4323 N N . SER B 1 235 ? 2.303 -25.078 -11.195 1 98.12 235 SER B N 1
ATOM 4324 C CA . SER B 1 235 ? 2.475 -24.172 -10.07 1 98.12 235 SER B CA 1
ATOM 4325 C C . SER B 1 235 ? 1.963 -22.766 -10.398 1 98.12 235 SER B C 1
ATOM 4327 O O . SER B 1 235 ? 2.539 -22.078 -11.242 1 98.12 235 SER B O 1
ATOM 4329 N N . HIS B 1 236 ? 0.863 -22.391 -9.695 1 97.5 236 HIS B N 1
ATOM 4330 C CA . HIS B 1 236 ? 0.323 -21.047 -9.789 1 97.5 236 HIS B CA 1
ATOM 4331 C C . HIS B 1 236 ? -0.01 -20.688 -11.234 1 97.5 236 HIS B C 1
ATOM 4333 O O . HIS B 1 236 ? 0.414 -19.641 -11.734 1 97.5 236 HIS B O 1
ATOM 4339 N N . ILE B 1 237 ? -0.792 -21.547 -11.891 1 97.62 237 ILE B N 1
ATOM 4340 C CA . ILE B 1 237 ? -1.174 -21.406 -13.289 1 97.62 237 ILE B CA 1
ATOM 4341 C C . ILE B 1 237 ? -2.684 -21.203 -13.391 1 97.62 237 ILE B C 1
ATOM 4343 O O . ILE B 1 237 ? -3.143 -20.266 -14.062 1 97.62 237 ILE B O 1
ATOM 4347 N N . LEU B 1 238 ? -3.445 -22 -12.695 1 98.56 238 LEU B N 1
ATOM 4348 C CA . LEU B 1 238 ? -4.883 -22.109 -12.922 1 98.56 238 LEU B CA 1
ATOM 4349 C C . LEU B 1 238 ? -5.586 -20.797 -12.586 1 98.56 238 LEU B C 1
ATOM 4351 O O . LEU B 1 238 ? -6.574 -20.438 -13.227 1 98.56 238 LEU B O 1
ATOM 4355 N N . HIS B 1 239 ? -5.07 -20.078 -11.594 1 98.25 239 HIS B N 1
ATOM 4356 C CA . HIS B 1 239 ? -5.742 -18.875 -11.117 1 98.25 239 HIS B CA 1
ATOM 4357 C C . HIS B 1 239 ? -5.816 -17.812 -12.211 1 98.25 239 HIS B C 1
ATOM 4359 O O . HIS B 1 239 ? -6.57 -16.844 -12.086 1 98.25 239 HIS B O 1
ATOM 4365 N N . ALA B 1 240 ? -5.043 -17.938 -13.281 1 97.31 240 ALA B N 1
ATOM 4366 C CA . ALA B 1 240 ? -5.062 -16.953 -14.359 1 97.31 240 ALA B CA 1
ATOM 4367 C C . ALA B 1 240 ? -6.258 -17.172 -15.281 1 97.31 240 ALA B C 1
ATOM 4369 O O . ALA B 1 240 ? -6.562 -16.312 -16.125 1 97.31 240 ALA B O 1
ATOM 4370 N N . TYR B 1 241 ? -6.992 -18.25 -15.117 1 97.62 241 TYR B N 1
ATOM 4371 C CA . TYR B 1 241 ? -8.016 -18.656 -16.078 1 97.62 241 TYR B CA 1
ATOM 4372 C C . TYR B 1 241 ? -9.328 -18.969 -15.367 1 97.62 241 TYR B C 1
ATOM 4374 O O . TYR B 1 241 ? -9.352 -19.203 -14.156 1 97.62 241 TYR B O 1
ATOM 4382 N N . GLY B 1 242 ? -10.398 -18.922 -16.156 1 97.44 242 GLY B N 1
ATOM 4383 C CA . GLY B 1 242 ? -11.688 -19.359 -15.656 1 97.44 242 GLY B CA 1
ATOM 4384 C C . GLY B 1 242 ? -11.836 -20.875 -15.625 1 97.44 242 GLY B C 1
ATOM 4385 O O . GLY B 1 242 ? -10.938 -21.594 -16.078 1 97.44 242 GLY B O 1
ATOM 4386 N N . PRO B 1 243 ? -12.953 -21.359 -15.109 1 97.19 243 PRO B N 1
ATOM 4387 C CA . PRO B 1 243 ? -13.148 -22.797 -14.93 1 97.19 243 PRO B CA 1
ATOM 4388 C C . PRO B 1 243 ? -13.062 -23.578 -16.234 1 97.19 243 PRO B C 1
ATOM 4390 O O . PRO B 1 243 ? -12.516 -24.672 -16.266 1 97.19 243 PRO B O 1
ATOM 4393 N N . ASP B 1 244 ? -13.602 -23.016 -17.328 1 97.38 244 ASP B N 1
ATOM 4394 C CA . ASP B 1 244 ? -13.594 -23.719 -18.609 1 97.38 244 ASP B CA 1
ATOM 4395 C C . ASP B 1 244 ? -12.164 -23.922 -19.125 1 97.38 244 ASP B C 1
ATOM 4397 O O . ASP B 1 244 ? -11.805 -25.016 -19.562 1 97.38 244 ASP B O 1
ATOM 4401 N N . GLN B 1 245 ? -11.398 -22.906 -19.062 1 97.88 245 GLN B N 1
ATOM 4402 C CA . GLN B 1 245 ? -10.008 -23.016 -19.484 1 97.88 245 GLN B CA 1
ATOM 4403 C C . GLN B 1 245 ? -9.203 -23.891 -18.531 1 97.88 245 GLN B C 1
ATOM 4405 O O . GLN B 1 245 ? -8.289 -24.594 -18.969 1 97.88 245 GLN B O 1
ATOM 4410 N N . CYS B 1 246 ? -9.5 -23.812 -17.25 1 98.5 246 CYS B N 1
ATOM 4411 C CA . CYS B 1 246 ? -8.844 -24.672 -16.281 1 98.5 246 CYS B CA 1
ATOM 4412 C C . CYS B 1 246 ? -9.086 -26.141 -16.625 1 98.5 246 CYS B C 1
ATOM 4414 O O . CYS B 1 246 ? -8.172 -26.969 -16.516 1 98.5 246 CYS B O 1
ATOM 4416 N N . ALA B 1 247 ? -10.312 -26.453 -17 1 98.12 247 ALA B N 1
ATOM 4417 C CA . ALA B 1 247 ? -10.633 -27.828 -17.391 1 98.12 247 ALA B CA 1
ATOM 4418 C C . ALA B 1 247 ? -9.758 -28.266 -18.562 1 98.12 247 ALA B C 1
ATOM 4420 O O . ALA B 1 247 ? -9.242 -29.391 -18.562 1 98.12 247 ALA B O 1
ATOM 4421 N N . VAL B 1 248 ? -9.578 -27.406 -19.547 1 97.88 248 VAL B N 1
ATOM 4422 C CA . VAL B 1 248 ? -8.75 -27.703 -20.703 1 97.88 248 VAL B CA 1
ATOM 4423 C C . VAL B 1 248 ? -7.309 -27.953 -20.266 1 97.88 248 VAL B C 1
ATOM 4425 O O . VAL B 1 248 ? -6.672 -28.906 -20.719 1 97.88 248 VAL B O 1
ATOM 4428 N N . ILE B 1 249 ? -6.773 -27.094 -19.406 1 98.44 249 ILE B N 1
ATOM 4429 C CA . ILE B 1 249 ? -5.398 -27.188 -18.938 1 98.44 249 ILE B CA 1
ATOM 4430 C C . ILE B 1 249 ? -5.199 -28.5 -18.188 1 98.44 249 ILE B C 1
ATOM 4432 O O . ILE B 1 249 ? -4.211 -29.219 -18.422 1 98.44 249 ILE B O 1
ATOM 4436 N N . LEU B 1 250 ? -6.105 -28.844 -17.312 1 98.56 250 LEU B N 1
ATOM 4437 C CA . LEU B 1 250 ? -6.012 -30.062 -16.531 1 98.56 250 LEU B CA 1
ATOM 4438 C C . LEU B 1 250 ? -6.129 -31.297 -17.406 1 98.56 250 LEU B C 1
ATOM 4440 O O . LEU B 1 250 ? -5.434 -32.312 -17.188 1 98.56 250 LEU B O 1
ATOM 4444 N N . GLU B 1 251 ? -7.008 -31.266 -18.375 1 97.62 251 GLU B N 1
ATOM 4445 C CA . GLU B 1 251 ? -7.121 -32.375 -19.328 1 97.62 251 GLU B CA 1
ATOM 4446 C C . GLU B 1 251 ? -5.812 -32.594 -20.078 1 97.62 251 GLU B C 1
ATOM 4448 O O . GLU B 1 251 ? -5.395 -33.719 -20.281 1 97.62 251 GLU B O 1
ATOM 4453 N N . LYS B 1 252 ? -5.246 -31.516 -20.516 1 97.5 252 LYS B N 1
ATOM 4454 C CA . LYS B 1 252 ? -3.963 -31.594 -21.203 1 97.5 252 LYS B CA 1
ATOM 4455 C C . LYS B 1 252 ? -2.879 -32.156 -20.297 1 97.5 252 LYS B C 1
ATOM 4457 O O . LYS B 1 252 ? -2.039 -32.938 -20.734 1 97.5 252 LYS B O 1
ATOM 4462 N N . ALA B 1 253 ? -2.857 -31.734 -19.062 1 98.5 253 ALA B N 1
ATOM 4463 C CA . ALA B 1 253 ? -1.9 -32.25 -18.094 1 98.5 253 ALA B CA 1
ATOM 4464 C C . ALA B 1 253 ? -2.059 -33.75 -17.906 1 98.5 253 ALA B C 1
ATOM 4466 O O . ALA B 1 253 ? -1.069 -34.5 -17.891 1 98.5 253 ALA B O 1
ATOM 4467 N N . VAL B 1 254 ? -3.289 -34.219 -17.812 1 98.12 254 VAL B N 1
ATOM 4468 C CA . VAL B 1 254 ? -3.586 -35.625 -17.625 1 98.12 254 VAL B CA 1
ATOM 4469 C C . VAL B 1 254 ? -3.16 -36.406 -18.859 1 98.12 254 VAL B C 1
ATOM 4471 O O . VAL B 1 254 ? -2.578 -37.5 -18.75 1 98.12 254 VAL B O 1
ATOM 4474 N N . ARG B 1 255 ? -3.42 -35.844 -20.047 1 97.38 255 ARG B N 1
ATOM 4475 C CA . ARG B 1 255 ? -3.062 -36.5 -21.297 1 97.38 255 ARG B CA 1
ATOM 4476 C C . ARG B 1 255 ? -1.55 -36.656 -21.438 1 97.38 255 ARG B C 1
ATOM 4478 O O . ARG B 1 255 ? -1.059 -37.562 -22.109 1 97.38 255 ARG B O 1
ATOM 4485 N N . ALA B 1 256 ? -0.85 -35.75 -20.812 1 98.31 256 ALA B N 1
ATOM 4486 C CA . ALA B 1 256 ? 0.609 -35.781 -20.875 1 98.31 256 ALA B CA 1
ATOM 4487 C C . ALA B 1 256 ? 1.181 -36.906 -20.016 1 98.31 256 ALA B C 1
ATOM 4489 O O . ALA B 1 256 ? 2.328 -37.312 -20.203 1 98.31 256 ALA B O 1
ATOM 4490 N N . LEU B 1 257 ? 0.433 -37.438 -19.078 1 98.38 257 LEU B N 1
ATOM 4491 C CA . LEU B 1 257 ? 0.907 -38.375 -18.078 1 98.38 257 LEU B CA 1
ATOM 4492 C C . LEU B 1 257 ? 0.798 -39.812 -18.609 1 98.38 257 LEU B C 1
ATOM 4494 O O . LEU B 1 257 ? -0.168 -40.156 -19.297 1 98.38 257 LEU B O 1
ATOM 4498 N N . GLU B 1 258 ? 1.753 -40.625 -18.281 1 97.56 258 GLU B N 1
ATOM 4499 C CA . GLU B 1 258 ? 1.661 -42.062 -18.453 1 97.56 258 GLU B CA 1
ATOM 4500 C C . GLU B 1 258 ? 0.71 -42.688 -17.422 1 97.56 258 GLU B C 1
ATOM 4502 O O . GLU B 1 258 ? 0.4 -42.062 -16.406 1 97.56 258 GLU B O 1
ATOM 4507 N N . PRO B 1 259 ? 0.281 -43.938 -17.781 1 96.19 259 PRO B N 1
ATOM 4508 C CA . PRO B 1 259 ? -0.504 -44.625 -16.75 1 96.19 259 PRO B CA 1
ATOM 4509 C C . PRO B 1 259 ? 0.199 -44.656 -15.391 1 96.19 259 PRO B C 1
ATOM 4511 O O . PRO B 1 259 ? 1.402 -44.906 -15.32 1 96.19 259 PRO B O 1
ATOM 4514 N N . GLY B 1 260 ? -0.575 -44.312 -14.367 1 96.12 260 GLY B N 1
ATOM 4515 C CA . GLY B 1 260 ? -0.005 -44.25 -13.023 1 96.12 260 GLY B CA 1
ATOM 4516 C C . GLY B 1 260 ? 0.696 -42.938 -12.734 1 96.12 260 GLY B C 1
ATOM 4517 O O . GLY B 1 260 ? 1.211 -42.719 -11.633 1 96.12 260 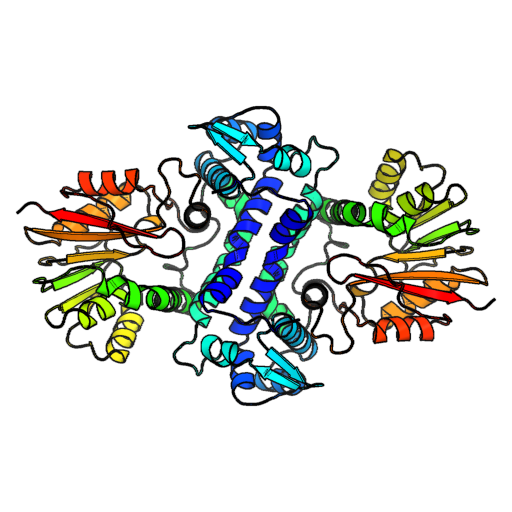GLY B O 1
ATOM 4518 N N . GLY B 1 261 ? 0.642 -42.031 -13.688 1 98 261 GLY B N 1
ATOM 4519 C CA . GLY B 1 261 ? 1.32 -40.75 -13.555 1 98 261 GLY B CA 1
ATOM 4520 C C . GLY B 1 261 ? 0.728 -39.875 -12.477 1 98 261 GLY B C 1
ATOM 4521 O O . GLY B 1 261 ? -0.408 -40.094 -12.047 1 98 261 GLY B O 1
ATOM 4522 N N . LEU B 1 262 ? 1.52 -38.938 -11.953 1 98.5 262 LEU B N 1
ATOM 4523 C CA . LEU B 1 262 ? 1.178 -38.062 -10.844 1 98.5 262 LEU B CA 1
ATOM 4524 C C . LEU B 1 262 ? 1.018 -36.625 -11.32 1 98.5 262 LEU B C 1
ATOM 4526 O O . LEU B 1 262 ? 1.895 -36.094 -12.008 1 98.5 262 LEU B O 1
ATOM 4530 N N . LEU B 1 263 ? -0.12 -36.031 -11.055 1 98.81 263 LEU B N 1
ATOM 4531 C CA . LEU B 1 263 ? -0.311 -34.594 -11.266 1 98.81 263 LEU B CA 1
ATOM 4532 C C . LEU B 1 263 ? -0.269 -33.844 -9.945 1 98.81 263 LEU B C 1
ATOM 4534 O O . LEU B 1 263 ? -0.956 -34.219 -8.992 1 98.81 263 LEU B O 1
ATOM 4538 N N . LEU B 1 264 ? 0.58 -32.844 -9.812 1 98.81 264 LEU B N 1
ATOM 4539 C CA . LEU B 1 264 ? 0.679 -31.953 -8.672 1 98.81 264 LEU B CA 1
ATOM 4540 C C . LEU B 1 264 ? 0.292 -30.531 -9.07 1 98.81 264 LEU B C 1
ATOM 4542 O O . LEU B 1 264 ? 0.852 -29.969 -10.016 1 98.81 264 LEU B O 1
ATOM 4546 N N . VAL B 1 265 ? -0.663 -29.953 -8.367 1 98.88 265 VAL B N 1
ATOM 4547 C CA . VAL B 1 265 ? -1.141 -28.594 -8.633 1 98.88 265 VAL B CA 1
ATOM 4548 C C . VAL B 1 265 ? -0.936 -27.734 -7.398 1 98.88 265 VAL B C 1
ATOM 4550 O O . VAL B 1 265 ? -1.53 -27.984 -6.348 1 98.88 265 VAL B O 1
ATOM 4553 N N . GLN B 1 266 ? -0.051 -26.781 -7.492 1 98.69 266 GLN B N 1
ATOM 4554 C CA . GLN B 1 266 ? 0.14 -25.781 -6.434 1 98.69 266 GLN B CA 1
ATOM 4555 C C . GLN B 1 266 ? -0.624 -24.5 -6.742 1 98.69 266 GLN B C 1
ATOM 4557 O O . GLN B 1 266 ? -0.484 -23.938 -7.824 1 98.69 266 GLN B O 1
ATOM 4562 N N . GLU B 1 267 ? -1.445 -24.031 -5.855 1 98.62 267 GLU B N 1
ATOM 4563 C CA . GLU B 1 267 ? -2.207 -22.781 -5.98 1 98.62 267 GLU B CA 1
ATOM 4564 C C . GLU B 1 267 ? -2.299 -22.062 -4.641 1 98.62 267 GLU B C 1
ATOM 4566 O O . GLU B 1 267 ? -1.966 -22.625 -3.598 1 98.62 267 GLU B O 1
ATOM 4571 N N . PHE B 1 268 ? -2.594 -20.75 -4.668 1 98.31 268 PHE B N 1
ATOM 4572 C CA . PHE B 1 268 ? -3.115 -20.078 -3.479 1 98.31 268 PHE B CA 1
ATOM 4573 C C . PHE B 1 268 ? -4.555 -20.5 -3.211 1 98.31 268 PHE B C 1
ATOM 4575 O O . PHE B 1 268 ? -5.469 -20.094 -3.934 1 98.31 268 PHE B O 1
ATOM 4582 N N . VAL B 1 269 ? -4.758 -21.266 -2.176 1 98.62 269 VAL B N 1
ATOM 4583 C CA . VAL B 1 269 ? -5.984 -22.047 -2.051 1 98.62 269 VAL B CA 1
ATOM 4584 C C . VAL B 1 269 ? -6.922 -21.375 -1.046 1 98.62 269 VAL B C 1
ATOM 4586 O O . VAL B 1 269 ? -6.551 -21.156 0.111 1 98.62 269 VAL B O 1
ATOM 4589 N N . LEU B 1 270 ? -8.094 -21.047 -1.479 1 98.38 270 LEU B N 1
ATOM 4590 C CA . LEU B 1 270 ? -9.133 -20.531 -0.592 1 98.38 270 LEU B CA 1
ATOM 4591 C C . LEU B 1 270 ? -9.789 -21.688 0.181 1 98.38 270 LEU B C 1
ATOM 4593 O O . LEU B 1 270 ? -9.828 -22.812 -0.299 1 98.38 270 LEU B O 1
ATOM 4597 N N . ASP B 1 271 ? -10.242 -21.359 1.396 1 96.88 271 ASP B N 1
ATOM 4598 C CA . ASP B 1 271 ? -11.188 -22.281 2.018 1 96.88 271 ASP B CA 1
ATOM 4599 C C . ASP B 1 271 ? -12.5 -22.328 1.241 1 96.88 271 ASP B C 1
ATOM 4601 O O . ASP B 1 271 ? -12.719 -21.516 0.337 1 96.88 271 ASP B O 1
ATOM 4605 N N . ASP B 1 272 ? -13.32 -23.234 1.533 1 96 272 ASP B N 1
ATOM 4606 C CA . ASP B 1 272 ? -14.508 -23.469 0.715 1 96 272 ASP B CA 1
ATOM 4607 C C . ASP B 1 272 ? -15.516 -22.328 0.888 1 96 272 ASP B C 1
ATOM 4609 O O . ASP B 1 272 ? -16.391 -22.141 0.041 1 96 272 ASP B O 1
ATOM 4613 N N . THR B 1 273 ? -15.469 -21.547 1.958 1 94.88 273 THR B N 1
ATOM 4614 C CA . THR B 1 273 ? -16.297 -20.359 2.121 1 94.88 273 THR B CA 1
ATOM 4615 C C . THR B 1 273 ? -15.781 -19.203 1.278 1 94.88 273 THR B C 1
ATOM 4617 O O . THR B 1 273 ? -16.484 -18.219 1.066 1 94.88 273 THR B O 1
ATOM 4620 N N . ARG B 1 274 ? -14.477 -19.25 0.829 1 95.5 274 ARG B N 1
ATOM 4621 C CA . ARG B 1 274 ? -13.781 -18.297 -0.013 1 95.5 274 ARG B CA 1
ATOM 4622 C C . ARG B 1 274 ? -13.414 -17.031 0.776 1 95.5 274 ARG B C 1
ATOM 4624 O O . ARG B 1 274 ? -12.859 -16.094 0.222 1 95.5 274 ARG B O 1
ATOM 4631 N N . SER B 1 275 ? -13.734 -16.969 2.025 1 93.5 275 SER B N 1
ATOM 4632 C CA . SER B 1 275 ? -13.484 -15.781 2.83 1 93.5 275 SER B CA 1
ATOM 4633 C C . SER B 1 275 ? -12.141 -15.867 3.553 1 93.5 275 SER B C 1
ATOM 4635 O O . SER B 1 275 ? -11.945 -15.219 4.582 1 93.5 275 SER B O 1
ATOM 4637 N N . GLY B 1 276 ? -11.273 -16.688 3.064 1 95.31 276 GLY B N 1
ATOM 4638 C CA . GLY B 1 276 ? -9.914 -16.859 3.564 1 95.31 276 GLY B CA 1
ATOM 4639 C C . GLY B 1 276 ? -9.203 -18.047 2.945 1 95.31 276 GLY B C 1
ATOM 4640 O O . GLY B 1 276 ? -9.82 -18.859 2.258 1 95.31 276 GLY B O 1
ATOM 4641 N N . PRO B 1 277 ? -7.898 -18.188 3.322 1 97.44 277 PRO B N 1
ATOM 4642 C CA . PRO B 1 277 ? -7.02 -17.25 4.031 1 97.44 277 PRO B CA 1
ATOM 4643 C C . PRO B 1 277 ? -6.91 -15.898 3.338 1 97.44 277 PRO B C 1
ATOM 4645 O O . PRO B 1 277 ? -7.344 -15.75 2.193 1 97.44 277 PRO B O 1
ATOM 4648 N N . LEU B 1 278 ? -6.305 -14.914 3.943 1 97.5 278 LEU B N 1
ATOM 4649 C CA . LEU B 1 278 ? -6.293 -13.523 3.488 1 97.5 278 LEU B CA 1
ATOM 4650 C C . LEU B 1 278 ? -5.586 -13.406 2.143 1 97.5 278 LEU B C 1
ATOM 4652 O O . LEU B 1 278 ? -6.137 -12.836 1.196 1 97.5 278 LEU B O 1
ATOM 4656 N N . PHE B 1 279 ? -4.418 -13.969 2.014 1 97.88 279 PHE B N 1
ATOM 4657 C CA . PHE B 1 279 ? -3.645 -13.758 0.797 1 97.88 279 PHE B CA 1
ATOM 4658 C C . PHE B 1 279 ? -4.375 -14.32 -0.415 1 97.88 279 PHE B C 1
ATOM 4660 O O . PHE B 1 279 ? -4.543 -13.625 -1.422 1 97.88 279 PHE B O 1
ATOM 4667 N N . PRO B 1 280 ? -4.906 -15.547 -0.402 1 98.5 280 PRO B N 1
ATOM 4668 C CA . PRO B 1 280 ? -5.652 -16.062 -1.551 1 98.5 280 PRO B CA 1
ATOM 4669 C C . PRO B 1 280 ? -6.871 -15.203 -1.895 1 98.5 280 PRO B C 1
ATOM 4671 O O . PRO B 1 280 ? -7.203 -15.047 -3.07 1 98.5 280 PRO B O 1
ATOM 4674 N N . ALA B 1 281 ? -7.527 -14.695 -0.867 1 98.62 281 ALA B N 1
ATOM 4675 C CA . ALA B 1 281 ? -8.68 -13.836 -1.116 1 98.62 281 ALA B CA 1
ATOM 4676 C C . ALA B 1 281 ? -8.266 -12.555 -1.846 1 98.62 281 ALA B C 1
ATOM 4678 O O . ALA B 1 281 ? -8.922 -12.141 -2.805 1 98.62 281 ALA B O 1
ATOM 4679 N N . LEU B 1 282 ? -7.184 -11.93 -1.405 1 98.62 282 LEU B N 1
ATOM 4680 C CA . LEU B 1 282 ? -6.66 -10.742 -2.066 1 98.62 282 LEU B CA 1
ATOM 4681 C C . LEU B 1 282 ? -6.113 -11.078 -3.449 1 98.62 282 LEU B C 1
ATOM 4683 O O . LEU B 1 282 ? -6.246 -10.289 -4.387 1 98.62 282 LEU B O 1
ATOM 4687 N N . PHE B 1 283 ? -5.527 -12.25 -3.521 1 98.38 283 PHE B N 1
ATOM 4688 C CA . PHE B 1 283 ? -4.965 -12.688 -4.793 1 98.38 283 PHE B CA 1
ATOM 4689 C C . PHE B 1 283 ? -6.062 -12.844 -5.84 1 98.38 283 PHE B C 1
ATOM 4691 O O . PHE B 1 283 ? -5.84 -12.57 -7.023 1 98.38 283 PHE B O 1
ATOM 4698 N N . SER B 1 284 ? -7.246 -13.258 -5.457 1 98.44 284 SER B N 1
ATOM 4699 C CA . SER B 1 284 ? -8.375 -13.305 -6.379 1 98.44 284 SER B CA 1
ATOM 4700 C C . SER B 1 284 ? -8.648 -11.938 -6.996 1 98.44 284 SER B C 1
ATOM 4702 O O . SER B 1 284 ? -8.945 -11.836 -8.188 1 98.44 284 SER B O 1
ATOM 4704 N N . LEU B 1 285 ? -8.539 -10.898 -6.184 1 98.62 285 LEU B N 1
ATOM 4705 C CA . LEU B 1 285 ? -8.703 -9.539 -6.676 1 98.62 285 LEU B CA 1
ATOM 4706 C C . LEU B 1 285 ? -7.578 -9.164 -7.633 1 98.62 285 LEU B C 1
ATOM 4708 O O . LEU B 1 285 ? -7.793 -8.422 -8.594 1 98.62 285 LEU B O 1
ATOM 4712 N N . ASN B 1 286 ? -6.379 -9.617 -7.305 1 97.94 286 ASN B N 1
ATOM 4713 C CA . ASN B 1 286 ? -5.27 -9.414 -8.234 1 97.94 286 ASN B CA 1
ATOM 4714 C C . ASN B 1 286 ? -5.578 -9.984 -9.609 1 97.94 286 ASN B C 1
ATOM 4716 O O . ASN B 1 286 ? -5.262 -9.375 -10.633 1 97.94 286 ASN B O 1
ATOM 4720 N N . MET B 1 287 ? -6.199 -11.164 -9.641 1 97.88 287 MET B N 1
ATOM 4721 C CA . MET B 1 287 ? -6.574 -11.789 -10.906 1 97.88 287 MET B CA 1
ATOM 4722 C C . MET B 1 287 ? -7.684 -11 -11.602 1 97.88 287 MET B C 1
ATOM 4724 O O . MET B 1 287 ? -7.668 -10.836 -12.82 1 97.88 287 MET B O 1
ATOM 4728 N N . LEU B 1 288 ? -8.633 -10.484 -10.844 1 98.06 288 LEU B N 1
ATOM 4729 C CA . LEU B 1 288 ? -9.688 -9.641 -11.398 1 98.06 288 LEU B CA 1
ATOM 4730 C C . LEU B 1 288 ? -9.102 -8.43 -12.109 1 98.06 288 LEU B C 1
ATOM 4732 O O . LEU B 1 288 ? -9.539 -8.078 -13.203 1 98.06 288 LEU B O 1
ATOM 4736 N N . VAL B 1 289 ? -8.102 -7.844 -11.531 1 97.5 289 VAL B N 1
ATOM 4737 C CA . VAL B 1 289 ? -7.473 -6.621 -12.023 1 97.5 289 VAL B CA 1
ATOM 4738 C C . VAL B 1 289 ? -6.758 -6.902 -13.344 1 97.5 289 VAL B C 1
ATOM 4740 O O . VAL B 1 289 ? -6.688 -6.035 -14.219 1 97.5 289 VAL B O 1
ATOM 4743 N N . GLY B 1 290 ? -6.316 -8.164 -13.484 1 96.06 290 GLY B N 1
ATOM 4744 C CA . GLY B 1 290 ? -5.379 -8.367 -14.578 1 96.06 290 GLY B CA 1
ATOM 4745 C C . GLY B 1 290 ? -5.828 -9.43 -15.562 1 96.06 290 GLY B C 1
ATOM 4746 O O . GLY B 1 290 ? -5.195 -9.625 -16.609 1 96.06 290 GLY B O 1
ATOM 4747 N N . THR B 1 291 ? -6.895 -10.203 -15.273 1 96.25 291 THR B N 1
ATOM 4748 C CA . THR B 1 291 ? -7.312 -11.297 -16.141 1 96.25 291 THR B CA 1
ATOM 4749 C C . THR B 1 291 ? -8.82 -11.258 -16.375 1 96.25 291 THR B C 1
ATOM 4751 O O . THR B 1 291 ? -9.57 -10.742 -15.539 1 96.25 291 THR B O 1
ATOM 4754 N N . THR B 1 292 ? -9.281 -11.773 -17.453 1 95.19 292 THR B N 1
ATOM 4755 C CA . THR B 1 292 ? -10.688 -11.727 -17.844 1 95.19 292 THR B CA 1
ATOM 4756 C C . THR B 1 292 ? -11.523 -12.656 -16.969 1 95.19 292 THR B C 1
ATOM 4758 O O . THR B 1 292 ? -12.633 -12.305 -16.562 1 95.19 292 THR B O 1
ATOM 4761 N N . ALA B 1 293 ? -10.953 -13.797 -16.656 1 96.44 293 ALA B N 1
ATOM 4762 C CA . ALA B 1 293 ? -11.797 -14.789 -15.992 1 96.44 293 ALA B CA 1
ATOM 4763 C C . ALA B 1 293 ? -11.078 -15.422 -14.805 1 96.44 293 ALA B C 1
ATOM 4765 O O . ALA B 1 293 ? -11.609 -16.328 -14.156 1 96.44 293 ALA B O 1
ATOM 4766 N N . GLY B 1 294 ? -9.867 -14.953 -14.492 1 97.56 294 GLY B N 1
ATOM 4767 C CA . GLY B 1 294 ? -9.047 -15.555 -13.453 1 97.56 294 GLY B CA 1
ATOM 4768 C C . GLY B 1 294 ? -9.602 -15.336 -12.055 1 97.56 294 GLY B C 1
ATOM 4769 O O . GLY B 1 294 ? -10.438 -14.453 -11.844 1 97.56 294 GLY B O 1
ATOM 4770 N N . GLN B 1 295 ? -9.156 -16.141 -11.109 1 98.12 295 GLN B N 1
ATOM 4771 C CA . GLN B 1 295 ? -9.555 -16.109 -9.711 1 98.12 295 GLN B CA 1
ATOM 4772 C C . GLN B 1 295 ? -8.758 -17.125 -8.891 1 98.12 295 GLN B C 1
ATOM 4774 O O . GLN B 1 295 ? -8.141 -18.031 -9.453 1 98.12 295 GLN B O 1
ATOM 4779 N N . SER B 1 296 ? -8.727 -16.922 -7.547 1 98.62 296 SER B N 1
ATOM 4780 C CA . SER B 1 296 ? -8.336 -18.016 -6.668 1 98.62 296 SER B CA 1
ATOM 4781 C C . SER B 1 296 ? -9.43 -19.078 -6.566 1 98.62 296 SER B C 1
ATOM 4783 O O . SER B 1 296 ? -10.617 -18.766 -6.703 1 98.62 296 SER B O 1
ATOM 4785 N N . TYR B 1 297 ? -9.039 -20.234 -6.375 1 98.69 297 TYR B N 1
ATOM 4786 C CA . TYR B 1 297 ? -9.984 -21.328 -6.258 1 98.69 297 TYR B CA 1
ATOM 4787 C C . TYR B 1 297 ? -9.914 -21.969 -4.875 1 98.69 297 TYR B C 1
ATOM 4789 O O . TYR B 1 297 ? -8.852 -21.984 -4.246 1 98.69 297 TYR B O 1
ATOM 4797 N N . SER B 1 298 ? -11.039 -22.484 -4.406 1 98.31 298 SER B N 1
ATOM 4798 C CA . SER B 1 298 ? -11.062 -23.219 -3.143 1 98.31 298 SER B CA 1
ATOM 4799 C C . SER B 1 298 ? -10.508 -24.625 -3.307 1 98.31 298 SER B C 1
ATOM 4801 O O . SER B 1 298 ? -10.383 -25.125 -4.426 1 98.31 298 SER B O 1
ATOM 4803 N N . GLU B 1 299 ? -10.148 -25.188 -2.182 1 98 299 GLU B N 1
ATOM 4804 C CA . GLU B 1 299 ? -9.672 -26.562 -2.199 1 98 299 GLU B CA 1
ATOM 4805 C C . GLU B 1 299 ? -10.695 -27.5 -2.836 1 98 299 GLU B C 1
ATOM 4807 O O . GLU B 1 299 ? -10.344 -28.359 -3.633 1 98 299 GLU B O 1
ATOM 4812 N N . GLY B 1 300 ? -11.969 -27.297 -2.432 1 98.31 300 GLY B N 1
ATOM 4813 C CA . GLY B 1 300 ? -13.031 -28.109 -3.008 1 98.31 300 GLY B CA 1
ATOM 4814 C C . GLY B 1 300 ? -13.141 -27.969 -4.516 1 98.31 300 GLY B C 1
ATOM 4815 O O . GLY B 1 300 ? -13.32 -28.953 -5.227 1 98.31 300 GLY B O 1
ATOM 4816 N N . GLU B 1 301 ? -13.047 -26.766 -4.992 1 98.38 301 GLU B N 1
ATOM 4817 C CA . GLU B 1 301 ? -13.125 -26.5 -6.426 1 98.38 301 GLU B CA 1
ATOM 4818 C C . GLU B 1 301 ? -11.961 -27.141 -7.172 1 98.38 301 GLU B C 1
ATOM 4820 O O . GLU B 1 301 ? -12.156 -27.766 -8.211 1 98.38 301 GLU B O 1
ATOM 4825 N N . LEU B 1 302 ? -10.766 -27 -6.672 1 98.62 302 LEU B N 1
ATOM 4826 C CA . LEU B 1 302 ? -9.586 -27.562 -7.301 1 98.62 302 LEU B CA 1
ATOM 4827 C C . LEU B 1 302 ? -9.672 -29.094 -7.34 1 98.62 302 LEU B C 1
ATOM 4829 O O . LEU B 1 302 ? -9.391 -29.703 -8.367 1 98.62 302 LEU B O 1
ATOM 4833 N N . SER B 1 303 ? -10.062 -29.672 -6.238 1 98.56 303 SER B N 1
ATOM 4834 C CA . SER B 1 303 ? -10.211 -31.109 -6.156 1 98.56 303 SER B CA 1
ATOM 4835 C C . SER B 1 303 ? -11.25 -31.625 -7.152 1 98.56 303 SER B C 1
ATOM 4837 O O . SER B 1 303 ? -11.031 -32.625 -7.828 1 98.56 303 SER B O 1
ATOM 4839 N N . SER B 1 304 ? -12.336 -30.906 -7.203 1 98.5 304 SER B N 1
ATOM 4840 C CA . SER B 1 304 ? -13.398 -31.281 -8.125 1 98.5 304 SER B CA 1
ATOM 4841 C C . SER B 1 304 ? -12.938 -31.172 -9.578 1 98.5 304 SER B C 1
ATOM 4843 O O . SER B 1 304 ? -13.258 -32.031 -10.398 1 98.5 304 SER B O 1
ATOM 4845 N N . MET B 1 305 ? -12.234 -30.125 -9.93 1 98.69 305 MET B N 1
ATOM 4846 C CA . MET B 1 305 ? -11.719 -29.953 -11.289 1 98.69 305 MET B CA 1
ATOM 4847 C C . MET B 1 305 ? -10.75 -31.078 -11.656 1 98.69 305 MET B C 1
ATOM 4849 O O . MET B 1 305 ? -10.797 -31.594 -12.773 1 98.69 305 MET B O 1
ATOM 4853 N N . MET B 1 306 ? -9.898 -31.422 -10.727 1 98.75 306 MET B N 1
ATOM 4854 C CA . MET B 1 306 ? -8.922 -32.469 -10.969 1 98.75 306 MET B CA 1
ATOM 4855 C C . MET B 1 306 ? -9.602 -33.844 -11.125 1 98.75 306 MET B C 1
ATOM 4857 O O . MET B 1 306 ? -9.242 -34.625 -12.016 1 98.75 306 MET B O 1
ATOM 4861 N N . ALA B 1 307 ? -10.602 -34.094 -10.297 1 98.38 307 ALA B N 1
ATOM 4862 C CA . ALA B 1 307 ? -11.367 -35.344 -10.414 1 98.38 307 ALA B CA 1
ATOM 4863 C C . ALA B 1 307 ? -12.094 -35.406 -11.75 1 98.38 307 ALA B C 1
ATOM 4865 O O . ALA B 1 307 ? -12.125 -36.438 -12.406 1 98.38 307 ALA B O 1
ATOM 4866 N N . ALA B 1 308 ? -12.695 -34.312 -12.117 1 98.31 308 ALA B N 1
ATOM 4867 C CA . ALA B 1 308 ? -13.43 -34.219 -13.383 1 98.31 308 ALA B CA 1
ATOM 4868 C C . ALA B 1 308 ? -12.508 -34.469 -14.57 1 98.31 308 ALA B C 1
ATOM 4870 O O . ALA B 1 308 ? -12.945 -34.969 -15.617 1 98.31 308 ALA B O 1
ATOM 4871 N N . ALA B 1 309 ? -11.25 -34.156 -14.43 1 98 309 ALA B N 1
ATOM 4872 C CA . ALA B 1 309 ? -10.273 -34.375 -15.492 1 98 309 ALA B CA 1
ATOM 4873 C C . ALA B 1 309 ? -9.812 -35.812 -15.555 1 98 309 ALA B C 1
ATOM 4875 O O . ALA B 1 309 ? -9.039 -36.188 -16.438 1 98 309 ALA B O 1
ATOM 4876 N N . GLY B 1 310 ? -10.219 -36.625 -14.617 1 97.5 310 GLY B N 1
ATOM 4877 C CA . GLY B 1 310 ? -9.945 -38.062 -14.688 1 97.5 310 GLY B CA 1
ATOM 4878 C C . GLY B 1 310 ? -8.953 -38.531 -13.648 1 97.5 310 GLY B C 1
ATOM 4879 O O . GLY B 1 310 ? -8.531 -39.688 -13.656 1 97.5 310 GLY B O 1
ATOM 4880 N N . LEU B 1 311 ? -8.578 -37.688 -12.727 1 98.56 311 LEU B N 1
ATOM 4881 C CA . LEU B 1 311 ? -7.609 -38.062 -11.695 1 98.56 311 LEU B CA 1
ATOM 4882 C C . LEU B 1 311 ? -8.289 -38.812 -10.547 1 98.56 311 LEU B C 1
ATOM 4884 O O . LEU B 1 311 ? -9.445 -38.531 -10.219 1 98.56 311 LEU B O 1
ATOM 4888 N N . ARG B 1 312 ? -7.551 -39.688 -9.961 1 98.06 312 ARG B N 1
ATOM 4889 C CA . ARG B 1 312 ? -8.008 -40.438 -8.797 1 98.06 312 ARG B CA 1
ATOM 4890 C C . ARG B 1 312 ? -7.188 -40.094 -7.562 1 98.06 312 ARG B C 1
ATOM 4892 O O . ARG B 1 312 ? -6.133 -39.438 -7.672 1 98.06 312 ARG B O 1
ATOM 4899 N N . ASP B 1 313 ? -7.773 -40.406 -6.363 1 97.62 313 ASP B N 1
ATOM 4900 C CA . ASP B 1 313 ? -7.113 -40.188 -5.078 1 97.62 313 ASP B CA 1
ATOM 4901 C C . ASP B 1 313 ? -6.664 -38.75 -4.914 1 97.62 313 ASP B C 1
ATOM 4903 O O . ASP B 1 313 ? -5.52 -38.5 -4.547 1 97.62 313 ASP B O 1
ATOM 4907 N N . VAL B 1 314 ? -7.543 -37.906 -5.332 1 98.5 314 VAL B N 1
ATOM 4908 C CA . VAL B 1 314 ? -7.23 -36.469 -5.27 1 98.5 314 VAL B CA 1
ATOM 4909 C C . VAL B 1 314 ? -7.18 -36.031 -3.811 1 98.5 314 VAL B C 1
ATOM 4911 O O . VAL B 1 314 ? -8.133 -36.219 -3.057 1 98.5 314 VAL B O 1
ATOM 4914 N N . ARG B 1 315 ? -6.07 -35.406 -3.391 1 97.94 315 ARG B N 1
ATOM 4915 C CA . ARG B 1 315 ? -5.934 -34.938 -2.006 1 97.94 315 ARG B CA 1
ATOM 4916 C C . ARG B 1 315 ? -4.941 -33.812 -1.891 1 97.94 315 ARG B C 1
ATOM 4918 O O . ARG B 1 315 ? -3.992 -33.719 -2.676 1 97.94 315 ARG B O 1
ATOM 4925 N N . ARG B 1 316 ? -5.156 -32.969 -0.958 1 98.12 316 ARG B N 1
ATOM 4926 C CA . ARG B 1 316 ? -4.18 -31.953 -0.619 1 98.12 316 ARG B CA 1
ATOM 4927 C C . ARG B 1 316 ? -3.02 -32.531 0.177 1 98.12 316 ARG B C 1
ATOM 4929 O O . ARG B 1 316 ? -3.232 -33.281 1.141 1 98.12 316 ARG B O 1
ATOM 4936 N N . LEU B 1 317 ? -1.756 -32.281 -0.285 1 98.06 317 LEU B N 1
ATOM 4937 C CA . LEU B 1 317 ? -0.594 -32.75 0.476 1 98.06 317 LEU B CA 1
ATOM 4938 C C . LEU B 1 317 ? -0.489 -31.984 1.798 1 98.06 317 LEU B C 1
ATOM 4940 O O . LEU B 1 317 ? -0.77 -30.797 1.858 1 98.06 317 LEU B O 1
ATOM 4944 N N . PRO B 1 318 ? -0.117 -32.656 2.879 1 96.75 318 PRO B N 1
ATOM 4945 C CA . PRO B 1 318 ? -0.012 -32.031 4.199 1 96.75 318 PRO B CA 1
ATOM 4946 C C . PRO B 1 318 ? 1.28 -31.234 4.371 1 96.75 318 PRO B C 1
ATOM 4948 O O . PRO B 1 318 ? 2.102 -31.562 5.23 1 96.75 318 PRO B O 1
ATOM 4951 N N . LEU B 1 319 ? 1.462 -30.203 3.576 1 96.31 319 LEU B N 1
ATOM 4952 C CA . LEU B 1 319 ? 2.633 -29.344 3.584 1 96.31 319 LEU B CA 1
ATOM 4953 C C . LEU B 1 319 ? 2.25 -27.906 3.953 1 96.31 319 LEU B C 1
ATOM 4955 O O . LEU B 1 319 ? 1.191 -27.422 3.547 1 96.31 319 LEU B O 1
ATOM 4959 N N . GLU B 1 320 ? 3.031 -27.328 4.75 1 90.69 320 GLU B N 1
ATOM 4960 C CA . GLU B 1 320 ? 2.844 -25.922 5.086 1 90.69 320 GLU B CA 1
ATOM 4961 C C . GLU B 1 320 ? 3.576 -25.016 4.098 1 90.69 320 GLU B C 1
ATOM 4963 O O . GLU B 1 320 ? 4.805 -25.062 3.986 1 90.69 320 GLU B O 1
ATOM 4968 N N . LEU B 1 321 ? 2.891 -24.297 3.363 1 94.56 321 LEU B N 1
ATOM 4969 C CA . LEU B 1 321 ? 3.436 -23.344 2.406 1 94.56 321 LEU B CA 1
ATOM 4970 C C . LEU B 1 321 ? 3.016 -21.906 2.758 1 94.56 321 LEU B C 1
ATOM 4972 O O . LEU B 1 321 ? 2.02 -21.719 3.455 1 94.56 321 LEU B O 1
ATOM 4976 N N . PRO B 1 322 ? 3.76 -20.969 2.342 1 92.25 322 PRO B N 1
ATOM 4977 C CA . PRO B 1 322 ? 3.422 -19.578 2.672 1 92.25 322 PRO B CA 1
ATOM 4978 C C . PRO B 1 322 ? 2.209 -19.078 1.9 1 92.25 322 PRO B C 1
ATOM 4980 O O . PRO B 1 322 ? 1.821 -19.656 0.889 1 92.25 322 PRO B O 1
ATOM 4983 N N . ASN B 1 323 ? 1.574 -18.047 2.467 1 94.19 323 ASN B N 1
ATOM 4984 C CA . ASN B 1 323 ? 0.559 -17.234 1.8 1 94.19 323 ASN B CA 1
ATOM 4985 C C . ASN B 1 323 ? -0.659 -18.078 1.416 1 94.19 323 ASN B C 1
ATOM 4987 O O . ASN B 1 323 ? -1.28 -17.828 0.379 1 94.19 323 ASN B O 1
ATOM 4991 N N . GLY B 1 324 ? -0.945 -19.094 2.191 1 95.31 324 GLY B N 1
ATOM 4992 C CA . GLY B 1 324 ? -2.135 -19.891 1.936 1 95.31 324 GLY B CA 1
ATOM 4993 C C . GLY B 1 324 ? -1.995 -20.812 0.731 1 95.31 324 GLY B C 1
ATOM 4994 O O . GLY B 1 324 ? -2.992 -21.312 0.206 1 95.31 324 GLY B O 1
ATOM 4995 N N . ALA B 1 325 ? -0.776 -21.031 0.276 1 97.38 325 ALA B N 1
ATOM 4996 C CA . ALA B 1 325 ? -0.524 -21.938 -0.835 1 97.38 325 ALA B CA 1
ATOM 4997 C C . ALA B 1 325 ? -0.683 -23.391 -0.397 1 97.38 325 ALA B C 1
ATOM 4999 O O . ALA B 1 325 ? -0.477 -23.719 0.774 1 97.38 325 ALA B O 1
ATOM 5000 N N . GLY B 1 326 ? -1.125 -24.203 -1.305 1 97.94 326 GLY B N 1
ATOM 5001 C CA . GLY B 1 326 ? -1.234 -25.641 -1.113 1 97.94 326 GLY B CA 1
ATOM 5002 C C . GLY B 1 326 ? -1.017 -26.438 -2.391 1 97.94 326 GLY B C 1
ATOM 5003 O O . GLY B 1 326 ? -1.031 -25.875 -3.486 1 97.94 326 GLY B O 1
ATOM 5004 N N . ILE B 1 327 ? -0.674 -27.672 -2.186 1 98.69 327 ILE B N 1
ATOM 5005 C CA . ILE B 1 327 ? -0.467 -28.578 -3.311 1 98.69 327 ILE B CA 1
ATOM 5006 C C . ILE B 1 327 ? -1.518 -29.688 -3.279 1 98.69 327 ILE B C 1
ATOM 5008 O O . ILE B 1 327 ? -1.646 -30.406 -2.283 1 98.69 327 ILE B O 1
ATOM 5012 N N . ILE B 1 328 ? -2.285 -29.781 -4.289 1 98.75 328 ILE B N 1
ATOM 5013 C CA . ILE B 1 328 ? -3.248 -30.875 -4.465 1 98.75 328 ILE B CA 1
ATOM 5014 C C . ILE B 1 328 ? -2.695 -31.891 -5.457 1 98.75 328 ILE B C 1
ATOM 5016 O O . ILE B 1 328 ? -2.223 -31.531 -6.535 1 98.75 328 ILE B O 1
ATOM 5020 N N . ALA B 1 329 ? -2.744 -33.156 -5.09 1 98.69 329 ALA B N 1
ATOM 5021 C CA . ALA B 1 329 ? -2.172 -34.219 -5.879 1 98.69 329 ALA B CA 1
ATOM 5022 C C . ALA B 1 329 ? -3.252 -35.219 -6.332 1 98.69 329 ALA B C 1
ATOM 5024 O O . ALA B 1 329 ? -4.27 -35.375 -5.66 1 98.69 329 ALA B O 1
ATOM 5025 N N . GLY B 1 330 ? -3.078 -35.719 -7.465 1 98.5 330 GLY B N 1
ATOM 5026 C CA . GLY B 1 330 ? -3.891 -36.812 -8 1 98.5 330 GLY B CA 1
ATOM 5027 C C . GLY B 1 330 ? -3.133 -37.719 -8.961 1 98.5 330 GLY B C 1
ATOM 5028 O O . GLY B 1 330 ? -2.086 -37.312 -9.484 1 98.5 330 GLY B O 1
ATOM 5029 N N . THR B 1 331 ? -3.66 -38.969 -9.172 1 98.12 331 THR B N 1
ATOM 5030 C CA . THR B 1 331 ? -2.977 -39.906 -10.055 1 98.12 331 THR B CA 1
ATOM 5031 C C . THR B 1 331 ? -3.904 -40.375 -11.172 1 98.12 331 THR B C 1
ATOM 5033 O O . THR B 1 331 ? -5.121 -40.406 -10.992 1 98.12 331 THR B O 1
ATOM 5036 N N . VAL B 1 332 ? -3.281 -40.594 -12.328 1 95.94 332 VAL B N 1
ATOM 5037 C CA . VAL B 1 332 ? -4.004 -41.219 -13.438 1 95.94 332 VAL B CA 1
ATOM 5038 C C . VAL B 1 332 ? -4.094 -42.719 -13.211 1 95.94 332 VAL B C 1
ATOM 5040 O O . VAL B 1 332 ? -3.16 -43.344 -12.695 1 95.94 332 VAL B O 1
ATOM 5043 N N . ARG B 1 333 ? -5.328 -43.219 -13.516 1 87.75 333 ARG B N 1
ATOM 5044 C CA . ARG B 1 333 ? -5.523 -44.656 -13.344 1 87.75 333 ARG B CA 1
ATOM 5045 C C . ARG B 1 333 ? -4.461 -45.469 -14.102 1 87.75 333 ARG B C 1
ATOM 5047 O O . ARG B 1 333 ? -4.047 -45.062 -15.195 1 87.75 333 ARG B O 1
ATOM 5054 N N . GLN B 1 334 ? -4.043 -46.594 -13.453 1 79.06 334 GLN B N 1
ATOM 5055 C CA . GLN B 1 334 ? -3.096 -47.5 -14.086 1 79.06 334 GLN B CA 1
ATOM 5056 C C . GLN B 1 334 ? -3.736 -48.219 -15.266 1 79.06 334 GLN B C 1
ATOM 5058 O O . GLN B 1 334 ? -4.941 -48.469 -15.258 1 79.06 334 GLN B O 1
#